Protein 8HF3 (pdb70)

Secondary structure (DSSP, 8-state):
---BSSSSS-SSEE--GGGS--EES--HHHHHHHHHHHHHHHHHHHHTHHHHHHTS-TTHHHHHHHHHHHHHHHHHHHHHS---BPPPPPHHHHHHHHHHHHHHH-SPPTTSPPPP---EEESSSSEEE--EETTTTEEPPTT-EEETTTTEEETT--B--TTTTS-B-STTSHHHHHHHHHHHHHHHHHHHHHHHHHHHHHTTT-HHHHHHH-THHHHHHHHHHHHHHHHHHHHHHHTTTTTTT--HHHHHHTSSSSS--PPPTT--S-SHHHHIIIIIS-----SS-SS-B--/--EEEEEE--B--SS-SS--B--PPPSTTTTTS-HHHHHHHHHHHHHHHHHHS--SSHHHHHHHHHHTTTT-GGGTS--HHHHHHHHHHHHHHHHIIIIITTTTEE---TTTTTSS--EEEEE-

B-factor: mean 65.61, std 27.25, range [22.47, 140.94]

Organism: Homo sapiens (NCBI:txid9606)

Sequence (419 aa):
KVTRKWEKLPGRNTFCCDGRVMMARQKGIFYLTLFLILGTCTLFFAFECRYLAVQLSPAIPVFAAMLFLFSMATLLRTSFSDPGVIPRALPDEAAFIEMEIEATNGAVPQGQRPPPRIKNFQINNQIVKLKYCYTCKIFRPPRASHCSICDNCVERFDHHCPWVGNCVGKRNYRYFYLFILSLSLLTIYVFAFNIVYVALKSLKIGFLETLKETPGTVLEVLICFFTLWSVVGLTGFHTFLVALNQTTNEDIKGSWTGKNRVQNPYSHGNIVKNCCEVLCGPLPPSVLDRRGILPAPVSGKVFIQRDYSSGTRCQFQTKFPAELENRIDRQQFEETVRTLNNLYAEAEKLGGQSYLEGCLACLTAYTIFLCMETHYEKVLKKVSKYIQEQNEKIYAPQGLLLTDPIERGLRVIEITIYE

Structure (mmCIF, N/CA/C/O backbone):
data_8HF3
#
_entry.id   8HF3
#
_cell.length_a   1.00
_cell.length_b   1.00
_cell.length_c   1.00
_cell.angle_alpha   90.00
_cell.angle_beta   90.00
_cell.angle_gamma   90.00
#
_symmetry.space_group_name_H-M   'P 1'
#
loop_
_entity.id
_entity.type
_entity.pdbx_description
1 polymer 'Palmitoyltransferase ZDHHC9'
2 polymer 'Golgin subfamily A member 7'
3 non-polymer 'ZINC ION'
4 non-polymer 'PALMITIC ACID'
5 non-polymer 1,2-DILAUROYL-SN-GLYCERO-3-PHOSPHATE
#
loop_
_atom_site.group_PDB
_atom_site.id
_atom_site.type_symbol
_atom_site.label_atom_id
_atom_site.label_alt_id
_atom_site.label_comp_id
_atom_site.label_asym_id
_atom_site.label_entity_id
_atom_site.label_seq_id
_atom_site.pdbx_PDB_ins_code
_atom_site.Cartn_x
_at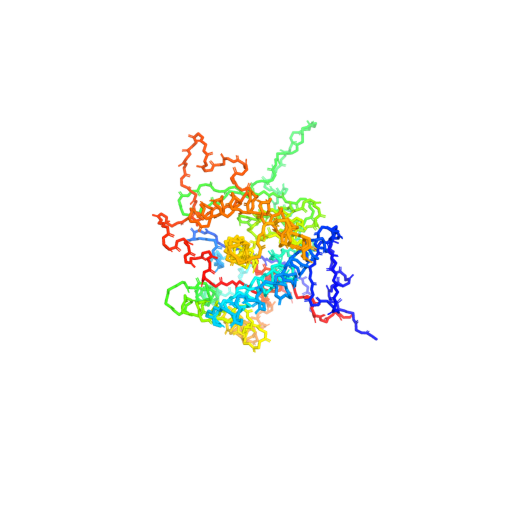om_site.Cartn_y
_atom_site.Cartn_z
_atom_site.occupancy
_atom_site.B_iso_or_equiv
_atom_site.auth_seq_id
_atom_site.auth_comp_id
_atom_site.auth_asym_id
_atom_site.auth_atom_id
_atom_site.pdbx_PDB_model_num
ATOM 1 N N . LYS A 1 9 ? 110.505 71.817 88.574 1.00 109.07 9 LYS A N 1
ATOM 2 C CA . LYS A 1 9 ? 110.668 73.205 88.988 1.00 109.07 9 LYS A CA 1
ATOM 3 C C . LYS A 1 9 ? 111.552 73.966 88.006 1.00 109.07 9 LYS A C 1
ATOM 4 O O . LYS A 1 9 ? 112.472 73.400 87.415 1.00 109.07 9 LYS A O 1
ATOM 10 N N . VAL A 1 10 ? 111.263 75.248 87.836 1.00 105.45 10 VAL A N 1
ATOM 11 C CA . VAL A 1 10 ? 112.014 76.109 86.931 1.00 105.45 10 VAL A CA 1
ATOM 12 C C . VAL A 1 10 ? 113.182 76.722 87.688 1.00 105.45 10 VAL A C 1
ATOM 13 O O . VAL A 1 10 ? 113.123 76.939 88.902 1.00 105.45 10 VAL A O 1
ATOM 17 N N . THR A 1 11 ? 114.258 77.005 86.962 1.00 101.40 11 THR A N 1
ATOM 18 C CA . THR A 1 11 ? 115.466 77.591 87.537 1.00 101.40 11 THR A CA 1
ATOM 19 C C . THR A 1 11 ? 115.526 79.057 87.123 1.00 101.40 11 THR A C 1
ATOM 20 O O . THR A 1 11 ? 115.984 79.387 86.027 1.00 101.40 11 THR A O 1
ATOM 24 N N . ARG A 1 12 ? 115.061 79.937 88.006 1.00 90.06 12 ARG A N 1
ATOM 25 C CA . ARG A 1 12 ? 115.096 81.362 87.725 1.00 90.06 12 ARG A CA 1
ATOM 26 C C . ARG A 1 12 ? 116.537 81.867 87.720 1.00 90.06 12 ARG A C 1
ATOM 27 O O . ARG A 1 12 ? 117.464 81.204 88.191 1.00 90.06 12 ARG A O 1
ATOM 35 N N . LYS A 1 13 ? 116.716 83.069 87.183 1.00 76.96 13 LYS A N 1
ATOM 36 C CA . LYS A 1 13 ? 118.039 83.637 86.977 1.00 76.96 13 LYS A CA 1
ATOM 37 C C . LYS A 1 13 ? 118.578 84.368 88.197 1.00 76.96 13 LYS A C 1
ATOM 38 O O . LYS A 1 13 ? 119.620 85.020 88.095 1.00 76.96 13 LYS A O 1
ATOM 44 N N . TRP A 1 14 ? 117.905 84.285 89.341 1.00 69.89 14 TRP A N 1
ATOM 45 C CA . TRP A 1 14 ? 118.417 84.932 90.541 1.00 69.89 14 TRP A CA 1
ATOM 46 C C . TRP A 1 14 ? 119.166 83.985 91.463 1.00 69.89 14 TRP A C 1
ATOM 47 O O . TRP A 1 14 ? 120.092 84.420 92.153 1.00 69.89 14 TRP A O 1
ATOM 58 N N . GLU A 1 15 ? 118.794 82.704 91.496 1.00 85.63 15 GLU A N 1
ATOM 59 C CA . GLU A 1 15 ? 119.519 81.747 92.322 1.00 85.63 15 GLU A CA 1
ATOM 60 C C . GLU A 1 15 ? 120.912 81.468 91.782 1.00 85.63 15 GLU A C 1
ATOM 61 O O . GLU A 1 15 ? 121.777 81.010 92.535 1.00 85.63 15 GLU A O 1
ATOM 67 N N . LYS A 1 16 ? 121.148 81.731 90.499 1.00 75.80 16 LYS A N 1
ATOM 68 C CA . LYS A 1 16 ? 122.470 81.582 89.912 1.00 75.80 16 LYS A CA 1
ATOM 69 C C . LYS A 1 16 ? 123.205 82.905 89.767 1.00 75.80 16 LYS A C 1
ATOM 70 O O . LYS A 1 16 ? 124.434 82.903 89.635 1.00 75.80 16 LYS A O 1
ATOM 76 N N . LEU A 1 17 ? 122.488 84.020 89.797 1.00 57.18 17 LEU A N 1
ATOM 77 C CA . LEU A 1 17 ? 123.093 85.337 89.686 1.00 57.18 17 LEU A CA 1
ATOM 78 C C . LEU A 1 17 ? 124.110 85.546 90.800 1.00 57.18 17 LEU A C 1
ATOM 79 O O . LEU A 1 17 ? 123.729 85.555 91.980 1.00 57.18 17 LEU A O 1
ATOM 84 N N . PRO A 1 18 ? 125.388 85.716 90.484 1.00 54.14 18 PRO A N 1
ATOM 85 C CA . PRO A 1 18 ? 126.388 85.937 91.532 1.00 54.14 18 PRO A CA 1
ATOM 86 C C . PRO A 1 18 ? 126.141 87.248 92.259 1.00 54.14 18 PRO A C 1
ATOM 87 O O . PRO A 1 18 ? 125.322 88.080 91.864 1.00 54.14 18 PRO A O 1
ATOM 91 N N . GLY A 1 19 ? 126.873 87.424 93.346 1.00 59.59 19 GLY A N 1
ATOM 92 C CA . GLY A 1 19 ? 126.747 88.592 94.186 1.00 59.59 19 GLY A CA 1
ATOM 93 C C . GLY A 1 19 ? 126.314 88.226 95.591 1.00 59.59 19 GLY A C 1
ATOM 94 O O . GLY A 1 19 ? 126.050 87.069 95.915 1.00 59.59 19 GLY A O 1
ATOM 95 N N . ARG A 1 20 ? 126.238 89.252 96.427 1.00 57.27 20 ARG A N 1
ATOM 96 C CA . ARG A 1 20 ? 125.877 89.113 97.830 1.00 57.27 20 ARG A CA 1
ATOM 97 C C . ARG A 1 20 ? 124.553 89.805 98.113 1.00 57.27 20 ARG A C 1
ATOM 98 O O . ARG A 1 20 ? 124.412 90.541 99.090 1.00 57.27 20 ARG A O 1
ATOM 106 N N . ASN A 1 21 ? 123.575 89.596 97.244 1.00 47.37 21 ASN A N 1
ATOM 107 C CA . ASN A 1 21 ? 122.238 90.130 97.436 1.00 47.37 21 ASN A CA 1
ATOM 108 C C . ASN A 1 21 ? 121.302 89.043 97.947 1.00 47.37 21 ASN A C 1
ATOM 109 O O . ASN A 1 21 ? 121.609 87.850 97.897 1.00 47.37 21 ASN A O 1
ATOM 114 N N . THR A 1 22 ? 120.147 89.474 98.444 1.00 40.82 22 THR A N 1
ATOM 115 C CA . THR A 1 22 ? 119.096 88.570 98.881 1.00 40.82 22 THR A CA 1
ATOM 116 C C . THR A 1 22 ? 117.845 88.807 98.053 1.00 40.82 22 THR A C 1
ATOM 117 O O . THR A 1 22 ? 117.544 89.941 97.673 1.00 40.82 22 THR A O 1
ATOM 121 N N . PHE A 1 23 ? 117.112 87.733 97.787 1.00 42.70 23 PHE A N 1
ATOM 122 C CA . PHE A 1 23 ? 115.941 87.777 96.922 1.00 42.70 23 PHE A CA 1
ATOM 123 C C . PHE A 1 23 ? 114.786 87.107 97.645 1.00 42.70 23 PHE A C 1
ATOM 124 O O . PHE A 1 23 ? 114.827 85.898 97.893 1.00 42.70 23 PHE A O 1
ATOM 132 N N . CYS A 1 24 ? 113.756 87.872 97.972 1.00 49.29 24 CYS A N 1
ATOM 133 C CA . CYS A 1 24 ? 112.562 87.309 98.579 1.00 49.29 24 CYS A CA 1
ATOM 134 C C . CYS A 1 24 ? 111.337 87.625 97.730 1.00 49.29 24 CYS A C 1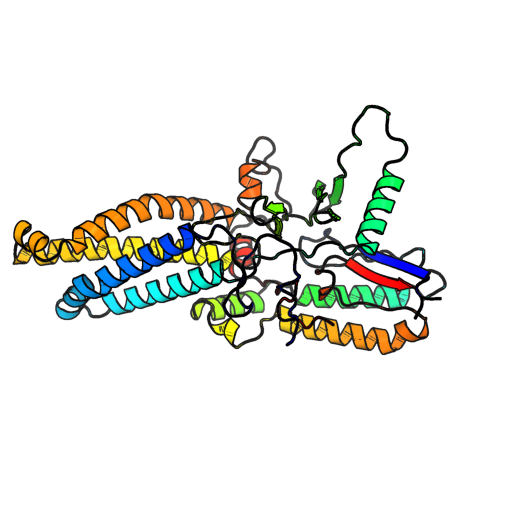
ATOM 135 O O . CYS A 1 24 ? 111.439 88.167 96.628 1.00 49.29 24 CYS A O 1
ATOM 138 N N . CYS A 1 25 ? 110.169 87.280 98.278 1.00 57.08 25 CYS A N 1
ATOM 139 C CA . CYS A 1 25 ? 108.895 87.248 97.550 1.00 57.08 25 CYS A CA 1
ATOM 140 C C . CYS A 1 25 ? 109.099 86.743 96.116 1.00 57.08 25 CYS A C 1
ATOM 141 O O . CYS A 1 25 ? 108.611 87.328 95.147 1.00 57.08 25 CYS A O 1
ATOM 144 N N . ASP A 1 26 ? 109.840 85.634 96.002 1.00 64.77 26 ASP A N 1
ATOM 145 C CA . ASP A 1 26 ? 110.118 84.770 94.839 1.00 64.77 26 ASP A CA 1
ATOM 146 C C . ASP A 1 26 ? 111.195 85.297 93.891 1.00 64.77 26 ASP A C 1
ATOM 147 O O . ASP A 1 26 ? 111.523 84.605 92.922 1.00 64.77 26 ASP A O 1
ATOM 152 N N . GLY A 1 27 ? 111.774 86.464 94.135 1.00 53.03 27 GLY A N 1
ATOM 153 C CA . GLY A 1 27 ? 112.797 86.956 93.236 1.00 53.03 27 GLY A CA 1
ATOM 154 C C . GLY A 1 27 ? 112.528 88.374 92.789 1.00 53.03 27 GLY A C 1
ATOM 155 O O . GLY A 1 27 ? 113.406 89.037 92.232 1.00 53.03 27 GLY A O 1
ATOM 156 N N . ARG A 1 28 ? 111.317 88.858 93.051 1.00 52.02 28 ARG A N 1
ATOM 157 C CA . ARG A 1 28 ? 110.905 90.198 92.661 1.00 52.02 28 ARG A CA 1
ATOM 158 C C . ARG A 1 28 ? 111.451 91.271 93.576 1.00 52.02 28 ARG A C 1
ATOM 159 O O . ARG A 1 28 ? 110.934 92.391 93.579 1.00 52.02 28 ARG A O 1
ATOM 167 N N . VAL A 1 29 ? 112.457 90.953 94.382 1.00 35.77 29 VAL A N 1
ATOM 168 C CA . VAL A 1 29 ? 113.068 91.906 95.292 1.00 35.77 29 VAL A CA 1
ATOM 169 C C . VAL A 1 29 ? 114.573 91.729 95.192 1.00 35.77 29 VAL A C 1
ATOM 170 O O . VAL A 1 29 ? 115.069 90.709 94.712 1.00 35.77 29 VAL A O 1
ATOM 174 N N . MET A 1 30 ? 115.303 92.748 95.623 1.00 32.74 30 MET A N 1
ATOM 175 C CA . MET A 1 30 ? 116.755 92.656 95.650 1.00 32.74 30 MET A CA 1
ATOM 176 C C . MET A 1 30 ? 117.257 93.569 96.755 1.00 32.74 30 MET A C 1
ATOM 177 O O . MET A 1 30 ? 117.173 94.793 96.633 1.00 32.74 30 MET A O 1
ATOM 182 N N . MET A 1 31 ? 117.766 92.977 97.828 1.00 33.84 31 MET A N 1
ATOM 183 C CA . MET A 1 31 ? 118.301 93.723 98.952 1.00 33.84 31 MET A CA 1
ATOM 184 C C . MET A 1 31 ? 119.656 93.156 99.339 1.00 33.84 31 MET A C 1
ATOM 185 O O . MET A 1 31 ? 120.035 92.055 98.934 1.00 33.84 31 MET A O 1
ATOM 190 N N . ALA A 1 32 ? 120.385 93.922 100.143 1.00 37.63 32 ALA A N 1
ATOM 191 C CA . ALA A 1 32 ? 121.664 93.457 100.644 1.00 37.63 32 ALA A CA 1
ATOM 192 C C . ALA A 1 32 ? 121.460 92.301 101.618 1.00 37.63 32 ALA A C 1
ATOM 193 O O . ALA A 1 32 ? 120.337 91.951 101.987 1.00 37.63 32 ALA A O 1
ATOM 195 N N . ARG A 1 33 ? 122.569 91.698 102.040 1.00 51.18 33 ARG A N 1
ATOM 196 C CA . ARG A 1 33 ? 122.475 90.641 103.039 1.00 51.18 33 ARG A CA 1
ATOM 197 C C . ARG A 1 33 ? 122.318 91.226 104.435 1.00 51.18 33 ARG A C 1
ATOM 198 O O . ARG A 1 33 ? 121.468 90.777 105.212 1.00 51.18 33 ARG A O 1
ATOM 206 N N . GLN A 1 34 ? 123.118 92.239 104.765 1.00 47.29 34 GLN A N 1
ATOM 207 C CA . GLN A 1 34 ? 123.066 92.882 106.077 1.00 47.29 34 GLN A CA 1
ATOM 208 C C . GLN A 1 34 ? 121.891 93.859 106.119 1.00 47.29 34 GLN A C 1
ATOM 209 O O . GLN A 1 34 ? 122.045 95.078 106.210 1.00 47.29 34 GLN A O 1
ATOM 215 N N . LYS A 1 35 ? 120.687 93.294 106.061 1.00 40.29 35 LYS A N 1
ATOM 216 C CA . LYS A 1 35 ? 119.464 94.078 106.154 1.00 40.29 35 LYS A CA 1
ATOM 217 C C . LYS A 1 35 ? 118.948 94.153 107.584 1.00 40.29 35 LYS A C 1
ATOM 218 O O . LYS A 1 35 ? 117.735 94.224 107.804 1.00 40.29 35 LYS A O 1
ATOM 224 N N . GLY A 1 36 ? 119.851 94.119 108.564 1.00 33.22 36 GLY A N 1
ATOM 225 C CA . GLY A 1 36 ? 119.422 94.232 109.946 1.00 33.22 36 GLY A CA 1
ATOM 226 C C . GLY A 1 36 ? 118.804 95.582 110.248 1.00 33.22 36 GLY A C 1
ATOM 227 O O . GLY A 1 36 ? 117.730 95.669 110.844 1.00 33.22 36 GLY A O 1
ATOM 228 N N . ILE A 1 37 ? 119.466 96.656 109.815 1.00 27.59 37 ILE A N 1
ATOM 229 C CA . ILE A 1 37 ? 118.987 97.993 110.131 1.00 27.59 37 ILE A CA 1
ATOM 230 C C . ILE A 1 37 ? 117.768 98.377 109.305 1.00 27.59 37 ILE A C 1
ATOM 231 O O . ILE A 1 37 ? 117.052 99.322 109.661 1.00 27.59 37 ILE A O 1
ATOM 236 N N . PHE A 1 38 ? 117.500 97.666 108.211 1.00 28.83 38 PHE A N 1
ATOM 237 C CA . PHE A 1 38 ? 116.285 97.932 107.451 1.00 28.83 38 PHE A CA 1
ATOM 238 C C . PHE A 1 38 ? 115.045 97.652 108.285 1.00 28.83 38 PHE A C 1
ATOM 239 O O . PHE A 1 38 ? 114.093 98.444 108.287 1.00 28.83 38 PHE A O 1
ATOM 247 N N . TYR A 1 39 ? 115.030 96.519 108.987 1.00 32.06 39 TYR A N 1
ATOM 248 C CA . TYR A 1 39 ? 113.906 96.215 109.861 1.00 32.06 39 TYR A CA 1
ATOM 249 C C . TYR A 1 39 ? 113.754 97.275 110.936 1.00 32.06 39 TYR A C 1
ATOM 250 O O . TYR A 1 39 ? 112.634 97.637 111.304 1.00 32.06 39 TYR A O 1
ATOM 259 N N . LEU A 1 40 ? 114.872 97.799 111.439 1.00 27.68 40 LEU A N 1
ATOM 260 C CA . LEU A 1 40 ? 114.804 98.830 112.466 1.00 27.68 40 LEU A CA 1
ATOM 261 C C . LEU A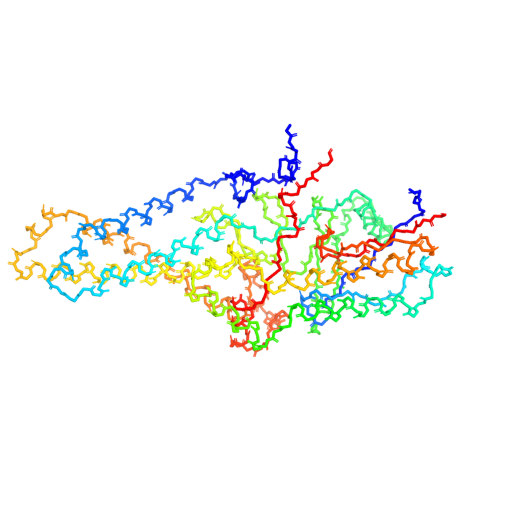 1 40 ? 114.188 100.109 111.924 1.00 27.68 40 LEU A C 1
ATOM 262 O O . LEU A 1 40 ? 113.365 100.739 112.597 1.00 27.68 40 LEU A O 1
ATOM 267 N N . THR A 1 41 ? 114.577 100.514 110.714 1.00 27.14 41 THR A N 1
ATOM 268 C CA . THR A 1 41 ? 113.986 101.706 110.111 1.00 27.14 41 THR A CA 1
ATOM 269 C C . THR A 1 41 ? 112.493 101.517 109.888 1.00 27.14 41 THR A C 1
ATOM 270 O O . THR A 1 41 ? 111.685 102.409 110.182 1.00 27.14 41 THR A O 1
ATOM 274 N N . LEU A 1 42 ? 112.113 100.357 109.356 1.00 29.99 42 LEU A N 1
ATOM 275 C CA . LEU A 1 42 ? 110.705 100.077 109.114 1.00 29.99 42 LEU A CA 1
ATOM 276 C C . LEU A 1 42 ? 109.909 100.118 110.408 1.00 29.99 42 LEU A C 1
ATOM 277 O O . LEU A 1 42 ? 108.830 100.721 110.474 1.00 29.99 42 LEU A O 1
ATOM 282 N N . PHE A 1 43 ? 110.430 99.476 111.451 1.00 34.35 43 PHE A N 1
ATOM 283 C CA . PHE A 1 43 ? 109.730 99.444 112.724 1.00 34.35 43 PHE A CA 1
ATOM 284 C C . PHE A 1 43 ? 109.627 100.835 113.327 1.00 34.35 43 PHE A C 1
ATOM 285 O O . PHE A 1 43 ? 108.581 101.200 113.866 1.00 34.35 43 PHE A O 1
ATOM 293 N N . LEU A 1 44 ? 110.691 101.635 113.231 1.00 31.10 44 LEU A N 1
ATOM 294 C CA . LEU A 1 44 ? 110.643 102.989 113.773 1.00 31.10 44 LEU A CA 1
ATOM 295 C C . LEU A 1 44 ? 109.586 103.825 113.067 1.00 31.10 44 LEU A C 1
ATOM 296 O O . LEU A 1 44 ? 108.744 104.459 113.717 1.00 31.10 44 LEU A O 1
ATOM 301 N N . ILE A 1 45 ? 109.616 103.839 111.732 1.00 32.38 45 ILE A N 1
ATOM 302 C CA . ILE A 1 45 ? 108.641 104.624 110.977 1.00 32.38 45 ILE A CA 1
ATOM 303 C C . ILE A 1 45 ? 107.227 104.180 111.316 1.00 32.38 45 ILE A C 1
ATOM 304 O O . ILE A 1 45 ? 106.364 104.999 111.658 1.00 32.38 45 ILE A O 1
ATOM 309 N N . LEU A 1 46 ? 106.967 102.873 111.226 1.00 36.80 46 LEU A N 1
ATOM 310 C CA . LEU A 1 46 ? 105.611 102.383 111.429 1.00 36.80 46 LEU A CA 1
ATOM 311 C C . LEU A 1 46 ? 105.142 102.625 112.855 1.00 36.80 46 LEU A C 1
ATOM 312 O O . LEU A 1 46 ? 103.994 103.024 113.074 1.00 36.80 46 LEU A O 1
ATOM 317 N N . GLY A 1 47 ? 106.017 102.414 113.839 1.00 42.29 47 GLY A N 1
ATOM 318 C CA . GLY A 1 47 ? 105.623 102.614 115.220 1.00 42.29 47 GLY A CA 1
ATOM 319 C C . GLY A 1 47 ? 105.337 104.066 115.543 1.00 42.29 47 GLY A C 1
ATOM 320 O O . GLY A 1 47 ? 104.341 104.374 116.201 1.00 42.29 47 GLY A O 1
ATOM 321 N N . THR A 1 48 ? 106.194 104.979 115.083 1.00 45.97 48 THR A N 1
ATOM 322 C CA . THR A 1 48 ? 105.941 106.390 115.350 1.00 45.97 48 THR A CA 1
ATOM 323 C C . THR A 1 48 ? 104.678 106.868 114.647 1.00 45.97 48 THR A C 1
ATOM 324 O O . THR A 1 48 ? 103.866 107.589 115.241 1.00 45.97 48 THR A O 1
ATOM 328 N N . CYS A 1 49 ? 104.473 106.462 113.392 1.00 51.39 49 CYS A N 1
ATOM 329 C CA . CYS A 1 49 ? 103.271 106.907 112.700 1.00 51.39 49 CYS A CA 1
ATOM 330 C C . CYS A 1 49 ? 102.014 106.283 113.289 1.00 51.39 49 CYS A C 1
ATOM 331 O O . CYS A 1 49 ? 100.968 106.934 113.320 1.00 51.39 49 CYS A O 1
ATOM 334 N N . THR A 1 50 ? 102.085 105.044 113.782 1.00 50.77 50 THR A N 1
ATOM 335 C CA . THR A 1 50 ? 100.907 104.453 114.408 1.00 50.77 50 THR A CA 1
ATOM 336 C C . THR A 1 50 ? 100.621 105.105 115.754 1.00 50.77 50 THR A C 1
ATOM 337 O O . THR A 1 50 ? 99.459 105.354 116.092 1.00 50.77 50 THR A O 1
ATOM 341 N N . LEU A 1 51 ? 101.664 105.405 116.529 1.00 50.42 51 LEU A N 1
ATOM 342 C CA . LEU A 1 51 ? 101.472 106.150 117.767 1.00 50.42 51 LEU A CA 1
ATOM 343 C C . LEU A 1 51 ? 100.795 107.486 117.494 1.00 50.42 51 LEU A C 1
ATOM 344 O O . LEU A 1 51 ? 99.838 107.865 118.183 1.00 50.42 51 LEU A O 1
ATOM 349 N N . PHE A 1 52 ? 101.269 108.211 116.478 1.00 47.77 52 PHE A N 1
ATOM 350 C CA . PHE A 1 52 ? 100.602 109.446 116.085 1.00 47.77 52 PHE A CA 1
ATOM 351 C C . PHE A 1 52 ? 99.143 109.179 115.737 1.00 47.77 52 PHE A C 1
ATOM 352 O O . PHE A 1 52 ? 98.231 109.687 116.397 1.00 47.77 52 PHE A O 1
ATOM 360 N N . PHE A 1 53 ? 98.902 108.339 114.728 1.00 48.17 53 PHE A N 1
ATOM 361 C CA . PHE A 1 53 ? 97.551 108.103 114.230 1.00 48.17 53 PHE A CA 1
ATOM 362 C C . PHE A 1 53 ? 96.615 107.518 115.274 1.00 48.17 53 PHE A C 1
ATOM 363 O O . PHE A 1 53 ? 95.403 107.495 115.042 1.00 48.17 53 PHE A O 1
ATOM 371 N N . ALA A 1 54 ? 97.128 107.035 116.402 1.00 54.90 54 ALA A N 1
ATOM 372 C CA . ALA A 1 54 ? 96.259 106.441 117.400 1.00 54.90 54 ALA A CA 1
ATOM 373 C C . ALA A 1 54 ? 96.118 107.255 118.673 1.00 54.90 54 ALA A C 1
ATOM 374 O O . ALA A 1 54 ? 95.182 107.008 119.436 1.00 54.90 54 ALA A O 1
ATOM 376 N N . PHE A 1 55 ? 97.003 108.212 118.933 1.00 59.90 55 PHE A N 1
ATOM 377 C CA . PHE A 1 55 ? 96.909 108.944 120.182 1.00 59.90 55 PHE A CA 1
ATOM 378 C C . PHE A 1 55 ? 96.846 110.456 120.035 1.00 59.90 55 PHE A C 1
ATOM 379 O O . PHE A 1 55 ? 96.589 111.135 121.034 1.00 59.90 55 PHE A O 1
ATOM 387 N N . GLU A 1 56 ? 97.114 111.012 118.854 1.00 61.25 56 GLU A N 1
ATOM 388 C CA . GLU A 1 56 ? 97.110 112.463 118.709 1.00 61.25 56 GLU A CA 1
ATOM 389 C C . GLU A 1 56 ? 96.249 112.918 117.539 1.00 61.25 56 GLU A C 1
ATOM 390 O O . GLU A 1 56 ? 95.621 113.978 117.603 1.00 61.25 56 GLU A O 1
ATOM 396 N N . CYS A 1 57 ? 96.216 112.136 116.460 1.00 59.09 57 CYS A N 1
ATOM 397 C CA . CYS A 1 57 ? 95.352 112.493 115.342 1.00 59.09 57 CYS A CA 1
ATOM 398 C C . CYS A 1 57 ? 93.887 112.345 115.701 1.00 59.09 57 CYS A C 1
ATOM 399 O O . CYS A 1 57 ? 93.049 113.084 115.178 1.00 59.09 57 CYS A O 1
ATOM 402 N N . ARG A 1 58 ? 93.555 111.398 116.576 1.00 67.33 58 ARG A N 1
ATOM 403 C CA . ARG A 1 58 ? 92.173 111.269 117.019 1.00 67.33 58 ARG A CA 1
ATOM 404 C C . ARG A 1 58 ? 91.696 112.561 117.666 1.00 67.33 58 ARG A C 1
ATOM 405 O O . ARG A 1 58 ? 90.647 113.107 117.300 1.00 67.33 58 ARG A O 1
ATOM 413 N N . TYR A 1 59 ? 92.481 113.088 118.604 1.00 67.18 59 TYR A N 1
ATOM 414 C CA . TYR A 1 59 ? 92.090 114.316 119.282 1.00 67.18 59 TYR A CA 1
ATOM 415 C C . TYR A 1 59 ? 92.141 115.514 118.344 1.00 67.18 59 TYR A C 1
ATOM 416 O O . TYR A 1 59 ? 91.237 116.357 118.358 1.00 67.18 59 TYR A O 1
ATOM 425 N N . LEU A 1 60 ? 93.188 115.612 117.523 1.00 59.30 60 LEU A N 1
ATOM 426 C CA . LEU A 1 60 ? 93.309 116.738 116.606 1.00 59.30 60 LEU A CA 1
ATOM 427 C C . LEU A 1 60 ? 92.332 116.661 115.444 1.00 59.30 60 LEU A C 1
ATOM 428 O O . LEU A 1 60 ? 92.255 117.610 114.658 1.00 59.30 60 LEU A O 1
ATOM 433 N N . ALA A 1 61 ? 91.607 115.558 115.302 1.00 62.64 61 ALA A N 1
ATOM 434 C CA . ALA A 1 61 ? 90.532 115.453 114.329 1.00 62.64 61 ALA A CA 1
ATOM 435 C C . ALA A 1 61 ? 89.173 115.726 114.948 1.00 62.64 61 ALA A C 1
ATOM 436 O O . ALA A 1 61 ? 88.337 116.391 114.330 1.00 62.64 61 ALA A O 1
ATOM 438 N N . VAL A 1 62 ? 88.939 115.236 116.165 1.00 66.80 62 VAL A N 1
ATOM 439 C CA . VAL A 1 62 ? 87.664 115.501 116.819 1.00 66.80 62 VAL A CA 1
ATOM 440 C C . VAL A 1 62 ? 87.541 116.978 117.177 1.00 66.80 62 VAL A C 1
ATOM 441 O O . VAL A 1 62 ? 86.494 117.596 116.954 1.00 66.80 62 VAL A O 1
ATOM 445 N N . GLN A 1 63 ? 88.608 117.575 117.713 1.00 77.78 63 GLN A N 1
ATOM 446 C CA . GLN A 1 63 ? 88.562 118.934 118.239 1.00 77.78 63 GLN A CA 1
ATOM 447 C C . GLN A 1 63 ? 89.380 119.919 117.408 1.00 77.78 63 GLN A C 1
ATOM 448 O O . GLN A 1 63 ? 89.881 120.915 117.934 1.00 77.78 63 GLN A O 1
ATOM 454 N N . LEU A 1 64 ? 89.527 119.655 116.116 1.00 72.61 64 LEU A N 1
ATOM 455 C CA . LEU A 1 64 ? 90.175 120.583 115.196 1.00 72.61 64 LEU A CA 1
ATOM 456 C C . LEU A 1 64 ? 89.718 120.227 113.787 1.00 72.61 64 LEU A C 1
ATOM 457 O O . LEU A 1 64 ? 88.765 119.462 113.604 1.00 72.61 64 LEU A O 1
ATOM 462 N N . SER A 1 65 ? 90.391 120.785 112.789 1.00 69.41 65 SER A N 1
ATOM 463 C CA . SER A 1 65 ? 90.031 120.490 111.412 1.00 69.41 65 SER A CA 1
ATOM 464 C C . SER A 1 65 ? 90.323 119.023 111.099 1.00 69.41 65 SER A C 1
ATOM 465 O O . SER A 1 65 ? 91.333 118.480 111.556 1.00 69.41 65 SER A O 1
ATOM 468 N N . PRO A 1 66 ? 89.460 118.356 110.333 1.00 64.20 66 PRO A N 1
ATOM 469 C CA . PRO A 1 66 ? 89.674 116.941 110.019 1.00 64.20 66 PRO A CA 1
ATOM 470 C C . PRO A 1 66 ? 90.654 116.688 108.887 1.00 64.20 66 PRO A C 1
ATOM 471 O O . PRO A 1 66 ? 90.694 115.570 108.369 1.00 64.20 66 PRO A O 1
ATOM 475 N N . ALA A 1 67 ? 91.430 117.691 108.484 1.00 56.46 67 ALA A N 1
ATOM 476 C CA . ALA A 1 67 ? 92.408 117.515 107.422 1.00 56.46 67 ALA A CA 1
ATOM 477 C C . ALA A 1 67 ? 93.766 117.068 107.936 1.00 56.46 67 ALA A C 1
ATOM 478 O O . ALA A 1 67 ? 94.582 116.584 107.144 1.00 56.46 67 ALA A O 1
ATOM 480 N N . ILE A 1 68 ? 94.024 117.209 109.232 1.00 50.87 68 ILE A N 1
ATOM 481 C CA . ILE A 1 68 ? 95.322 116.871 109.809 1.00 50.87 68 ILE A CA 1
ATOM 482 C C . ILE A 1 68 ? 95.628 115.388 109.613 1.00 50.87 68 ILE A C 1
ATOM 483 O O . ILE A 1 68 ? 96.674 115.061 109.032 1.00 50.87 68 ILE A O 1
ATOM 488 N N . PRO A 1 69 ? 94.778 114.456 110.068 1.00 53.28 69 PRO A N 1
ATOM 489 C CA . PRO A 1 69 ? 95.125 113.041 109.883 1.00 53.28 69 PRO A CA 1
ATOM 490 C C . PRO A 1 69 ? 95.112 112.609 108.431 1.00 53.28 69 PRO A C 1
ATOM 491 O O . PRO A 1 69 ? 95.890 111.726 108.061 1.00 53.28 69 PRO A O 1
ATOM 495 N N . VAL A 1 70 ? 94.282 113.221 107.585 1.00 49.72 70 VAL A N 1
ATOM 496 C CA . VAL A 1 70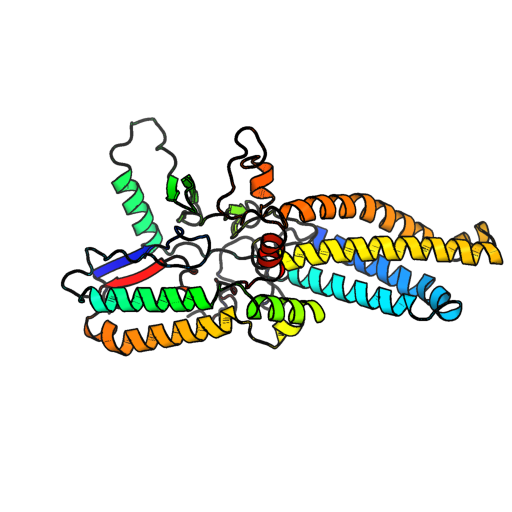 ? 94.256 112.824 106.180 1.00 49.72 70 VAL A CA 1
ATOM 497 C C . VAL A 1 70 ? 95.539 113.253 105.479 1.00 49.72 70 VAL A C 1
ATOM 498 O O . VAL A 1 70 ? 96.135 112.482 104.717 1.00 49.72 70 VAL A O 1
ATOM 502 N N . PHE A 1 71 ? 95.997 114.476 105.738 1.00 50.04 71 PHE A N 1
ATOM 503 C CA . PHE A 1 71 ? 97.257 114.911 105.150 1.00 50.04 71 PHE A CA 1
ATOM 504 C C . PHE A 1 71 ? 98.433 114.120 105.707 1.00 50.04 71 PHE A C 1
ATOM 505 O O . PHE A 1 71 ? 99.374 113.795 104.970 1.00 50.04 71 PHE A O 1
ATOM 513 N N . ALA A 1 72 ? 98.404 113.801 107.004 1.00 45.05 72 ALA A N 1
ATOM 514 C CA . ALA A 1 72 ? 99.467 112.977 107.566 1.00 45.05 72 ALA A CA 1
ATOM 515 C C . ALA A 1 72 ? 99.475 111.595 106.934 1.00 45.05 72 ALA A C 1
ATOM 516 O O . ALA A 1 72 ? 100.542 111.030 106.675 1.00 45.05 72 ALA A O 1
ATOM 518 N N . ALA A 1 73 ? 98.295 111.038 106.659 1.00 41.62 73 ALA A N 1
ATOM 519 C CA . ALA A 1 73 ? 98.243 109.737 106.011 1.00 41.62 73 ALA A CA 1
ATOM 520 C C . ALA A 1 73 ? 98.721 109.816 104.571 1.00 41.62 73 ALA A C 1
ATOM 521 O O . ALA A 1 73 ? 99.343 108.872 104.079 1.00 41.62 73 ALA A O 1
ATOM 523 N N . MET A 1 74 ? 98.463 110.930 103.886 1.00 45.67 74 MET A N 1
ATOM 524 C CA . MET A 1 74 ? 98.991 111.085 102.534 1.00 45.67 74 MET A CA 1
ATOM 525 C C . MET A 1 74 ? 100.513 111.129 102.549 1.00 45.67 74 MET A C 1
ATOM 526 O O . MET A 1 74 ? 101.178 110.430 101.772 1.00 45.67 74 MET A O 1
ATOM 531 N N . LEU A 1 75 ? 101.085 111.935 103.445 1.00 37.29 75 LEU A N 1
ATOM 532 C CA . LEU A 1 75 ? 102.539 111.994 103.553 1.00 37.29 75 LEU A CA 1
ATOM 533 C C . LEU A 1 75 ? 103.122 110.640 103.927 1.00 37.29 75 LEU A C 1
ATOM 534 O O . LEU A 1 75 ? 104.165 110.239 103.401 1.00 37.29 75 LEU A O 1
ATOM 539 N N . PHE A 1 76 ? 102.456 109.911 104.821 1.00 35.65 76 PHE A N 1
ATOM 540 C CA . PHE A 1 76 ? 102.998 108.635 105.270 1.00 35.65 76 PHE A CA 1
ATOM 541 C C . PHE A 1 76 ? 102.918 107.583 104.177 1.00 35.65 76 PHE A C 1
ATOM 542 O O . PHE A 1 76 ? 103.844 106.784 104.015 1.00 35.65 76 PHE A O 1
ATOM 550 N N . LEU A 1 77 ? 101.821 107.552 103.420 1.00 31.53 77 LEU A N 1
ATOM 551 C CA . LEU A 1 77 ? 101.735 106.608 102.316 1.00 31.53 77 LEU A CA 1
ATOM 552 C C . LEU A 1 77 ? 102.768 106.926 101.249 1.00 31.53 77 LEU A C 1
ATOM 553 O O . LEU A 1 77 ? 103.374 106.017 100.671 1.00 31.53 77 LEU A O 1
ATOM 558 N N . PHE A 1 78 ? 103.000 108.212 100.983 1.00 29.32 78 PHE A N 1
ATOM 559 C CA . PHE A 1 78 ? 104.042 108.570 100.031 1.00 29.32 78 PHE A CA 1
ATOM 560 C C . PHE A 1 78 ? 105.409 108.111 100.523 1.00 29.32 78 PHE A C 1
ATOM 561 O O . PHE A 1 78 ? 106.193 107.521 99.767 1.00 29.32 78 PHE A O 1
ATOM 569 N N . SER A 1 79 ? 105.706 108.369 101.799 1.00 27.63 79 SER A N 1
ATOM 570 C CA . SER A 1 79 ? 106.993 107.971 102.355 1.00 27.63 79 SER A CA 1
ATOM 571 C C . SER A 1 79 ? 107.175 106.464 102.304 1.00 27.63 79 SER A C 1
ATOM 572 O O . SER A 1 79 ? 108.258 105.976 101.966 1.00 27.63 79 SER A O 1
ATOM 575 N N . MET A 1 80 ? 106.124 105.709 102.619 1.00 30.77 80 MET A N 1
ATOM 576 C CA . MET A 1 80 ? 106.238 104.257 102.616 1.00 30.77 80 MET A CA 1
ATOM 577 C C . MET A 1 80 ? 106.409 103.715 101.205 1.00 30.77 80 MET A C 1
ATOM 578 O O . MET A 1 80 ? 107.225 102.815 100.979 1.00 30.77 80 MET A O 1
ATOM 583 N N . ALA A 1 81 ? 105.646 104.240 100.244 1.00 29.19 81 ALA A N 1
ATOM 584 C CA . ALA A 1 81 ? 105.790 103.781 98.869 1.00 29.19 81 ALA A CA 1
ATOM 585 C C . ALA A 1 81 ? 107.189 104.062 98.342 1.00 29.19 81 ALA A C 1
ATOM 586 O O . ALA A 1 81 ? 107.808 103.195 97.712 1.00 29.19 81 ALA A O 1
ATOM 588 N N . THR A 1 82 ? 107.728 105.251 98.621 1.00 23.80 82 THR A N 1
ATOM 589 C CA . THR A 1 82 ? 109.064 105.551 98.120 1.00 23.80 82 THR A CA 1
ATOM 590 C C . THR A 1 82 ? 110.145 104.770 98.857 1.00 23.80 82 THR A C 1
ATOM 591 O O . THR A 1 82 ? 111.139 104.378 98.240 1.00 23.80 82 THR A O 1
ATOM 595 N N . LEU A 1 83 ? 109.980 104.511 100.156 1.00 24.28 83 LEU A N 1
ATOM 596 C CA . LEU A 1 83 ? 110.979 103.705 100.849 1.00 24.28 83 LEU A CA 1
ATOM 597 C C . LEU A 1 83 ? 110.981 102.275 100.334 1.00 24.28 8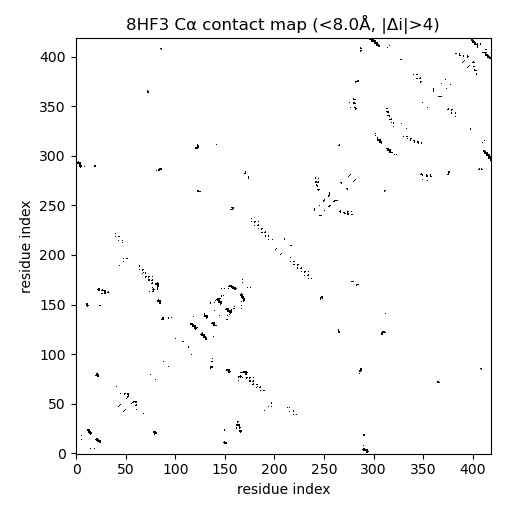3 LEU A C 1
ATOM 598 O O . LEU A 1 83 ? 112.048 101.694 100.102 1.00 24.28 83 LEU A O 1
ATOM 603 N N . LEU A 1 84 ? 109.800 101.683 100.158 1.00 28.51 84 LEU A N 1
ATOM 604 C CA . LEU A 1 84 ? 109.761 100.325 99.641 1.00 28.51 84 LEU A CA 1
ATOM 605 C C . LEU A 1 84 ? 110.281 100.258 98.215 1.00 28.51 84 LEU A C 1
ATOM 606 O O . LEU A 1 84 ? 110.924 99.272 97.842 1.00 28.51 84 LEU A O 1
ATOM 611 N N . ARG A 1 85 ? 110.045 101.297 97.411 1.00 31.61 85 ARG A N 1
ATOM 612 C CA . ARG A 1 85 ? 110.583 101.290 96.057 1.00 31.61 85 ARG A CA 1
ATOM 613 C C . ARG A 1 85 ? 112.089 101.512 96.046 1.00 31.61 85 ARG A C 1
ATOM 614 O O . ARG A 1 85 ? 112.773 101.054 95.126 1.00 31.61 85 ARG A O 1
ATOM 622 N N . THR A 1 86 ? 112.623 102.214 97.046 1.00 28.54 86 THR A N 1
ATOM 623 C CA . THR A 1 86 ? 114.068 102.392 97.131 1.00 28.54 86 THR A CA 1
ATOM 624 C C . THR A 1 86 ? 114.754 101.110 97.563 1.00 28.54 86 THR A C 1
ATOM 625 O O . THR A 1 86 ? 115.825 100.765 97.053 1.00 28.54 86 THR A O 1
ATOM 629 N N . SER A 1 87 ? 114.156 100.397 98.510 1.00 25.62 87 SER A N 1
ATOM 630 C CA . SER A 1 87 ? 114.796 99.202 99.036 1.00 25.62 87 SER A CA 1
ATOM 631 C C . SER A 1 87 ? 114.626 98.015 98.101 1.00 25.62 87 SER A C 1
ATOM 632 O O . SER A 1 87 ? 115.609 97.378 97.714 1.00 25.62 87 SER A O 1
ATOM 635 N N . PHE A 1 88 ? 113.385 97.700 97.725 1.00 29.34 88 PHE A N 1
ATOM 636 C CA . PHE A 1 88 ? 113.133 96.459 97.002 1.00 29.34 88 PHE A CA 1
ATOM 637 C C . PHE A 1 88 ? 113.762 96.451 95.617 1.00 29.34 88 PHE A C 1
ATOM 638 O O . PHE A 1 88 ? 114.115 95.382 95.111 1.00 29.34 88 PHE A O 1
ATOM 646 N N . SER A 1 89 ? 113.914 97.612 94.991 1.00 28.44 89 SER A N 1
ATOM 647 C CA . SER A 1 89 ? 114.204 97.663 93.567 1.00 28.44 89 SER A CA 1
ATOM 648 C C . SER A 1 89 ? 115.666 97.328 93.277 1.00 28.44 89 SER A C 1
ATOM 649 O O . SER A 1 89 ? 116.490 97.143 94.174 1.00 28.44 89 SER A O 1
ATOM 652 N N . ASP A 1 90 ? 115.980 97.260 91.986 1.00 29.42 90 ASP A N 1
ATOM 653 C CA . ASP A 1 90 ? 117.317 96.927 91.516 1.00 29.42 90 ASP A CA 1
ATOM 654 C C . ASP A 1 90 ? 118.102 98.211 91.288 1.00 29.42 90 ASP A C 1
ATOM 655 O O . ASP A 1 90 ? 117.711 99.015 90.434 1.00 29.42 90 ASP A O 1
ATOM 660 N N . PRO A 1 91 ? 119.211 98.437 91.993 1.00 27.01 91 PRO A N 1
ATOM 661 C CA . PRO A 1 91 ? 119.901 99.728 91.913 1.00 27.01 91 PRO A CA 1
ATOM 662 C C . PRO A 1 91 ? 120.686 99.956 90.631 1.00 27.01 91 PRO A C 1
ATOM 663 O O . PRO A 1 91 ? 121.476 100.900 90.580 1.00 27.01 91 PRO A O 1
ATOM 667 N N . GLY A 1 92 ? 120.510 99.131 89.607 1.00 25.58 92 GLY A N 1
ATOM 668 C CA . GLY A 1 92 ? 121.241 99.317 88.371 1.00 25.58 92 GLY A CA 1
ATOM 669 C C . GLY A 1 92 ? 122.539 98.541 88.339 1.00 25.58 92 GLY A C 1
ATOM 670 O O . GLY A 1 92 ? 123.605 99.109 88.093 1.00 25.58 92 GLY A O 1
ATOM 671 N N . VAL A 1 93 ? 122.459 97.244 88.587 1.00 29.99 93 VAL A N 1
ATOM 672 C CA . VAL A 1 93 ? 123.641 96.395 88.637 1.00 29.99 93 VAL A CA 1
ATOM 673 C C . VAL A 1 93 ? 124.072 96.042 87.221 1.00 29.99 93 VAL A C 1
ATOM 674 O O . VAL A 1 93 ? 123.239 95.759 86.354 1.00 29.99 93 VAL A O 1
ATOM 678 N N . ILE A 1 94 ? 125.379 96.060 86.981 1.00 30.83 94 ILE A N 1
ATOM 679 C CA . ILE A 1 94 ? 125.945 95.708 85.681 1.00 30.83 94 ILE A CA 1
ATOM 680 C C . ILE A 1 94 ? 126.254 94.216 85.657 1.00 30.83 94 ILE A C 1
ATOM 681 O O . ILE A 1 94 ? 126.890 93.706 86.588 1.00 30.83 94 ILE A O 1
ATOM 686 N N . PRO A 1 95 ? 125.839 93.481 84.627 1.00 37.03 95 PRO A N 1
ATOM 687 C CA . PRO A 1 95 ? 126.133 92.045 84.594 1.00 37.03 95 PRO A CA 1
ATOM 688 C C . PRO A 1 95 ? 127.608 91.796 84.338 1.00 37.03 95 PRO A C 1
ATOM 689 O O . PRO A 1 95 ? 128.262 92.529 83.594 1.00 37.03 95 PRO A O 1
ATOM 693 N N . ARG A 1 96 ? 128.127 90.744 84.963 1.00 51.98 96 ARG A N 1
ATOM 694 C CA . ARG A 1 96 ? 129.529 90.404 84.801 1.00 51.98 96 ARG A CA 1
ATOM 695 C C . ARG A 1 96 ? 129.818 90.004 83.359 1.00 51.98 96 ARG A C 1
ATOM 696 O O . ARG A 1 96 ? 128.924 89.639 82.592 1.00 51.98 96 ARG A O 1
ATOM 704 N N . ALA A 1 97 ? 131.093 90.076 82.993 1.00 66.83 97 ALA A N 1
ATOM 705 C CA . ALA A 1 97 ? 131.494 89.732 81.639 1.00 66.83 97 ALA A CA 1
ATOM 706 C C . ALA A 1 97 ? 131.476 88.224 81.441 1.00 66.83 97 ALA A C 1
ATOM 707 O O . ALA A 1 97 ? 131.950 87.461 82.287 1.00 66.83 97 ALA A O 1
ATOM 709 N N . LEU A 1 98 ? 130.924 87.795 80.309 1.00 88.42 98 LEU A N 1
ATOM 710 C CA . LEU A 1 98 ? 130.987 86.395 79.941 1.00 88.42 98 LEU A CA 1
ATOM 711 C C . LEU A 1 98 ? 132.442 85.991 79.706 1.00 88.42 98 LEU A C 1
ATOM 712 O O . LEU A 1 98 ? 133.303 86.847 79.486 1.00 88.42 98 LEU A O 1
ATOM 717 N N . PRO A 1 99 ? 132.744 84.690 79.771 1.00 97.04 99 PRO A N 1
ATOM 718 C CA . PRO A 1 99 ? 134.148 84.265 79.626 1.00 97.04 99 PRO A CA 1
ATOM 719 C C . PRO A 1 99 ? 134.802 84.717 78.332 1.00 97.04 99 PRO A C 1
ATOM 720 O O . PRO A 1 99 ? 135.949 85.177 78.358 1.00 97.04 99 PRO A O 1
ATOM 724 N N . ASP A 1 100 ? 134.106 84.612 77.197 1.00 105.42 100 ASP A N 1
ATOM 725 C CA . ASP A 1 100 ? 134.731 84.967 75.926 1.00 105.42 100 ASP A CA 1
ATOM 726 C C . ASP A 1 100 ? 134.941 86.473 75.808 1.00 105.42 100 ASP A C 1
ATOM 727 O O . ASP A 1 100 ? 136.004 86.922 75.366 1.00 105.42 100 ASP A O 1
ATOM 732 N N . GLU A 1 101 ? 133.940 87.269 76.193 1.00 94.26 101 GLU A N 1
ATOM 733 C CA . GLU A 1 101 ? 134.089 88.717 76.110 1.00 94.26 101 GLU A CA 1
ATOM 734 C C . GLU A 1 101 ? 135.158 89.213 77.072 1.00 94.26 101 GLU A C 1
ATOM 735 O O . GLU A 1 101 ? 135.950 90.096 76.725 1.00 94.26 101 GLU A O 1
ATOM 741 N N . ALA A 1 102 ? 135.201 88.655 78.283 1.00 95.41 102 ALA A N 1
ATOM 742 C CA . ALA A 1 102 ? 136.246 89.033 79.227 1.00 95.41 102 ALA A CA 1
ATOM 743 C C . ALA A 1 102 ? 137.621 88.636 78.710 1.00 95.41 102 ALA A C 1
ATOM 744 O O . ALA A 1 102 ? 138.587 89.395 78.852 1.00 95.41 102 ALA A O 1
ATOM 746 N N . ALA A 1 103 ? 137.728 87.450 78.106 1.00 102.93 103 ALA A N 1
ATOM 747 C CA . ALA A 1 103 ? 139.001 87.027 77.535 1.00 102.93 103 ALA A CA 1
ATOM 748 C C . ALA A 1 103 ? 139.434 87.964 76.418 1.00 102.93 103 ALA A C 1
ATOM 749 O O . ALA A 1 103 ? 140.611 88.317 76.318 1.00 102.93 103 ALA A O 1
ATOM 751 N N . PHE A 1 104 ? 138.489 88.388 75.581 1.00 101.36 104 PHE A N 1
ATOM 752 C CA . PHE A 1 104 ? 138.799 89.311 74.494 1.00 101.36 104 PHE A CA 1
ATOM 753 C C . PHE A 1 104 ? 139.252 90.665 75.033 1.00 101.36 104 PHE A C 1
ATOM 754 O O . PHE A 1 104 ? 140.246 91.231 74.556 1.00 101.36 104 PHE A O 1
ATOM 762 N N . ILE A 1 105 ? 138.552 91.186 76.043 1.00 99.98 105 ILE A N 1
ATOM 763 C CA . ILE A 1 105 ? 138.944 92.455 76.652 1.00 99.98 105 ILE A CA 1
ATOM 764 C C . ILE A 1 105 ? 140.353 92.357 77.224 1.00 99.98 105 ILE A C 1
ATOM 765 O O . ILE A 1 105 ? 141.204 93.223 76.981 1.00 99.98 105 ILE A O 1
ATOM 770 N N . GLU A 1 106 ? 140.622 91.298 77.993 1.00 105.24 106 GLU A N 1
ATOM 771 C CA . GLU A 1 106 ? 141.939 91.153 78.601 1.00 105.24 106 GLU A CA 1
ATOM 772 C C . GLU A 1 106 ? 143.019 90.918 77.555 1.00 105.24 106 GLU A C 1
ATOM 773 O O . GLU A 1 106 ? 144.166 91.334 77.748 1.00 105.24 106 GLU A O 1
ATOM 779 N N . MET A 1 107 ? 142.675 90.264 76.444 1.00 110.34 107 MET A N 1
ATOM 780 C CA . MET A 1 107 ? 143.619 90.127 75.344 1.00 110.34 107 MET A CA 1
ATOM 781 C C . MET A 1 107 ? 143.986 91.491 74.781 1.00 110.34 107 MET A C 1
ATOM 782 O O . MET A 1 107 ? 145.163 91.783 74.549 1.00 110.34 107 MET A O 1
ATOM 787 N N . GLU A 1 108 ? 142.986 92.331 74.516 1.00 106.22 108 GLU A N 1
ATOM 788 C CA . GLU A 1 108 ? 143.294 93.673 74.033 1.00 106.22 108 GLU A CA 1
ATOM 789 C C . GLU A 1 108 ? 144.164 94.409 75.035 1.00 106.22 108 GLU A C 1
ATOM 790 O O . GLU A 1 108 ? 145.096 95.131 74.659 1.00 106.22 108 GLU A O 1
ATOM 796 N N . ILE A 1 109 ? 143.877 94.216 76.322 1.00 101.15 109 ILE A N 1
ATOM 797 C CA . ILE A 1 109 ? 144.619 94.903 77.371 1.00 101.15 109 ILE A CA 1
ATOM 798 C C . ILE A 1 109 ? 146.085 94.490 77.345 1.00 101.15 109 ILE A C 1
ATOM 799 O O . ILE A 1 109 ? 146.986 95.337 77.346 1.00 101.15 109 ILE A O 1
ATOM 804 N N . GLU A 1 110 ? 146.348 93.181 77.310 1.00 107.55 110 GLU A N 1
ATOM 805 C CA . GLU A 1 110 ? 147.733 92.721 77.319 1.00 107.55 110 GLU A CA 1
ATOM 806 C C . GLU A 1 110 ? 148.447 93.066 76.020 1.00 107.55 110 GLU A C 1
ATOM 807 O O . GLU A 1 110 ? 149.661 93.299 76.026 1.00 107.55 110 GLU A O 1
ATOM 813 N N . ALA A 1 111 ? 147.722 93.096 74.899 1.00 106.61 111 ALA A N 1
ATOM 814 C CA . ALA A 1 111 ? 148.347 93.460 73.634 1.00 106.61 111 ALA A CA 1
ATOM 815 C C . ALA A 1 111 ? 148.740 94.929 73.630 1.00 106.61 111 ALA A C 1
ATOM 816 O O . ALA A 1 111 ? 149.798 95.295 73.106 1.00 106.61 111 ALA A O 1
ATOM 818 N N . THR A 1 112 ? 147.905 95.784 74.220 1.00 104.46 112 THR A N 1
ATOM 819 C CA . THR A 1 112 ? 148.230 97.198 74.323 1.00 104.46 112 THR A CA 1
ATOM 820 C C . THR A 1 112 ? 149.260 97.485 75.407 1.00 104.46 112 THR A C 1
ATOM 821 O O . THR A 1 112 ? 149.924 98.525 75.350 1.00 104.46 112 THR A O 1
ATOM 825 N N . ASN A 1 113 ? 149.411 96.591 76.387 1.00 112.13 113 ASN A N 1
ATOM 826 C CA . ASN A 1 113 ? 150.364 96.838 77.464 1.00 112.13 113 ASN A CA 1
ATOM 827 C C . ASN A 1 113 ? 151.798 96.616 76.999 1.00 112.13 113 ASN A C 1
ATOM 828 O O . ASN A 1 113 ? 152.712 97.332 77.424 1.00 112.13 113 ASN A O 1
ATOM 833 N N . GLY A 1 114 ? 152.015 95.629 76.130 1.00 104.60 114 GLY A N 1
ATOM 834 C CA . GLY A 1 114 ? 153.355 95.362 75.647 1.00 104.60 114 GLY A CA 1
ATOM 835 C C . GLY A 1 114 ? 154.230 94.727 76.715 1.00 104.60 114 GLY A C 1
ATOM 836 O O . GLY A 1 114 ? 153.755 94.051 77.633 1.00 104.60 114 GLY A O 1
ATOM 837 N N . ALA A 1 115 ? 155.535 94.955 76.590 1.00 110.20 115 ALA A N 1
ATOM 838 C CA . ALA A 1 115 ? 156.489 94.396 77.538 1.00 110.20 115 ALA A CA 1
ATOM 839 C C . ALA A 1 115 ? 156.437 95.156 78.857 1.00 110.20 115 ALA A C 1
ATOM 840 O O . ALA A 1 115 ? 156.569 96.383 78.886 1.00 110.20 115 ALA A O 1
ATOM 842 N N . VAL A 1 116 ? 156.251 94.422 79.950 1.00 118.76 116 VAL A N 1
ATOM 843 C CA . VAL A 1 116 ? 156.184 95.016 81.283 1.00 118.76 116 VAL A CA 1
ATOM 844 C C . VAL A 1 116 ? 157.536 94.829 81.964 1.00 118.76 116 VAL A C 1
ATOM 845 O O . VAL A 1 116 ? 158.187 93.790 81.775 1.00 118.76 116 VAL A O 1
ATOM 849 N N . PRO A 1 117 ? 158.025 95.817 82.713 1.00 121.44 117 PRO A N 1
ATOM 850 C CA . PRO A 1 117 ? 159.276 95.623 83.455 1.00 121.44 117 PRO A CA 1
ATOM 851 C C . PRO A 1 117 ? 159.122 94.548 84.520 1.00 121.44 117 PRO A C 1
ATOM 852 O O . PRO A 1 117 ? 158.099 94.466 85.203 1.00 121.44 117 PRO A O 1
ATOM 856 N N . GLN A 1 118 ? 160.152 93.717 84.655 1.00 123.24 118 GLN A N 1
ATOM 857 C CA . GLN A 1 118 ? 160.089 92.621 85.609 1.00 123.24 118 GLN A CA 1
ATOM 858 C C . GLN A 1 118 ? 160.255 93.131 87.035 1.00 123.24 118 GLN A C 1
ATOM 859 O O . GLN A 1 118 ? 160.953 94.116 87.293 1.00 123.24 118 GLN A O 1
ATOM 865 N N . GLY A 1 119 ? 159.606 92.437 87.969 1.00 113.57 119 GLY A N 1
ATOM 866 C CA . GLY A 1 119 ? 159.595 92.838 89.358 1.00 113.57 119 GLY A CA 1
ATOM 867 C C . GLY A 1 119 ? 158.699 94.013 89.676 1.00 113.57 119 GLY A C 1
ATOM 868 O O . GLY A 1 119 ? 158.548 94.354 90.856 1.00 113.57 119 GLY A O 1
ATOM 869 N N . GLN A 1 120 ? 158.100 94.642 88.670 1.00 125.33 120 GLN A N 1
ATOM 870 C CA . GLN A 1 120 ? 157.220 95.786 88.856 1.00 125.33 120 GLN A CA 1
ATOM 871 C C . GLN A 1 120 ? 155.802 95.391 88.469 1.00 125.33 120 GLN A C 1
ATOM 872 O O . GLN A 1 120 ? 155.588 94.794 87.408 1.00 125.33 120 GLN A O 1
ATOM 878 N N . ARG A 1 121 ? 154.845 95.714 89.333 1.00 123.58 121 ARG A N 1
ATOM 879 C CA . ARG A 1 121 ? 153.452 95.422 89.039 1.00 123.58 121 ARG A CA 1
ATOM 880 C C . ARG A 1 121 ? 153.018 96.183 87.790 1.00 123.58 121 ARG A C 1
ATOM 881 O O . ARG A 1 121 ? 153.349 97.368 87.641 1.00 123.58 121 ARG A O 1
ATOM 889 N N . PRO A 1 122 ? 152.297 95.547 86.872 1.00 124.51 122 PRO A N 1
ATOM 890 C CA . PRO A 1 122 ? 151.903 96.223 85.647 1.00 124.51 122 PRO A CA 1
ATOM 891 C C . PRO A 1 122 ? 151.084 97.472 85.955 1.00 124.51 122 PRO A C 1
ATOM 892 O O . PRO A 1 122 ? 150.371 97.518 86.981 1.00 124.51 122 PRO A O 1
ATOM 896 N N . PRO A 1 123 ? 151.164 98.489 85.120 1.00 123.25 123 PRO A N 1
ATOM 897 C CA . PRO A 1 123 ? 150.448 99.728 85.396 1.00 123.25 123 PRO A CA 1
ATOM 898 C C . PRO A 1 123 ? 148.948 99.482 85.419 1.00 123.25 123 PRO A C 1
ATOM 899 O O . PRO A 1 123 ? 148.444 98.552 84.761 1.00 123.25 123 PRO A O 1
ATOM 903 N N . PRO A 1 124 ? 148.198 100.287 86.169 1.00 112.82 124 PRO A N 1
ATOM 904 C CA . PRO A 1 124 ? 146.752 100.061 86.280 1.00 112.82 124 PRO A CA 1
ATOM 905 C C . PRO A 1 124 ? 146.069 100.188 84.927 1.00 112.82 124 PRO A C 1
ATOM 906 O O . PRO A 1 124 ? 146.327 101.123 84.166 1.00 112.82 124 PRO A O 1
ATOM 910 N N . ARG A 1 125 ? 145.194 99.231 84.631 1.00 100.34 125 ARG A N 1
ATOM 911 C CA . ARG A 1 125 ? 144.470 99.227 83.366 1.00 100.34 125 ARG A CA 1
ATOM 912 C C . ARG A 1 125 ? 143.488 100.389 83.350 1.00 100.34 125 ARG A C 1
ATOM 913 O O . ARG A 1 125 ? 142.453 100.346 84.022 1.00 100.34 125 ARG A O 1
ATOM 921 N N . ILE A 1 126 ? 143.808 101.428 82.582 1.00 86.95 126 ILE A N 1
ATOM 922 C CA . ILE A 1 126 ? 143.037 102.663 82.562 1.00 86.95 126 ILE A CA 1
ATOM 923 C C . ILE A 1 126 ? 142.739 103.032 81.117 1.00 86.95 126 ILE A C 1
ATOM 924 O O . ILE A 1 126 ? 143.659 103.151 80.300 1.00 86.95 126 ILE A O 1
ATOM 929 N N . LYS A 1 127 ? 141.460 103.220 80.807 1.00 82.70 127 LYS A N 1
ATOM 930 C CA . LYS A 1 127 ? 141.023 103.690 79.502 1.00 82.70 127 LYS A CA 1
ATOM 931 C C . LYS A 1 127 ? 140.570 105.139 79.614 1.00 82.70 127 LYS A C 1
ATOM 932 O O . LYS A 1 127 ? 139.860 105.504 80.556 1.00 82.70 127 LYS A O 1
ATOM 938 N N . ASN A 1 128 ? 140.979 105.962 78.653 1.00 87.80 128 ASN A N 1
ATOM 939 C CA . ASN A 1 128 ? 140.682 107.387 78.662 1.00 87.80 128 ASN A CA 1
ATOM 940 C C . ASN A 1 128 ? 139.737 107.731 77.518 1.00 87.80 128 ASN A C 1
ATOM 941 O O . ASN A 1 128 ? 139.988 107.366 76.365 1.00 87.80 128 ASN A O 1
ATOM 946 N N . PHE A 1 129 ? 138.660 108.434 77.847 1.00 87.64 129 PHE A N 1
ATOM 947 C CA . PHE A 1 129 ? 137.605 108.849 76.939 1.00 87.64 129 PHE A CA 1
ATOM 948 C C . PHE A 1 129 ? 137.479 110.368 76.951 1.00 87.64 129 PHE A C 1
ATOM 949 O O . PHE A 1 129 ? 138.008 111.062 77.831 1.00 87.64 129 PHE A O 1
ATOM 957 N N . GLN A 1 130 ? 136.708 110.864 75.984 1.00 88.16 130 GLN A N 1
ATOM 958 C CA . GLN A 1 130 ? 136.445 112.287 75.791 1.00 88.16 130 GLN A CA 1
ATOM 959 C C . GLN A 1 130 ? 134.947 112.515 75.957 1.00 88.16 130 GLN A C 1
ATOM 960 O O . GLN A 1 130 ? 134.173 112.319 75.017 1.00 88.16 130 GLN A O 1
ATOM 966 N N . ILE A 1 131 ? 134.539 112.934 77.149 1.00 81.83 131 ILE A N 1
ATOM 967 C CA . ILE A 1 131 ? 133.141 113.207 77.448 1.00 81.83 131 ILE A CA 1
ATOM 968 C C . ILE A 1 131 ? 132.986 114.713 77.589 1.00 81.83 131 ILE A C 1
ATOM 969 O O . ILE A 1 131 ? 133.513 115.311 78.535 1.00 81.83 131 ILE A O 1
ATOM 974 N N . ASN A 1 132 ? 132.272 115.328 76.647 1.00 86.47 132 ASN A N 1
ATOM 975 C CA . ASN A 1 132 ? 131.937 116.750 76.710 1.00 86.47 132 ASN A CA 1
ATOM 976 C C . ASN A 1 132 ? 133.185 117.619 76.852 1.00 86.47 132 ASN A C 1
ATOM 977 O O . ASN A 1 132 ? 133.272 118.473 77.736 1.00 86.47 132 ASN A O 1
ATOM 982 N N . ASN A 1 133 ? 134.159 117.399 75.968 1.00 98.95 133 ASN A N 1
ATOM 983 C CA . ASN A 1 133 ? 135.435 118.115 76.028 1.00 98.95 133 ASN A CA 1
ATOM 984 C C . ASN A 1 133 ? 136.035 117.996 77.427 1.00 98.95 133 ASN A C 1
ATOM 985 O O . ASN A 1 133 ? 136.252 118.985 78.129 1.00 98.95 133 ASN A O 1
ATOM 990 N N . GLN A 1 134 ? 136.263 116.758 77.852 1.00 90.32 134 GLN A N 1
ATOM 991 C CA . GLN A 1 134 ? 136.878 116.500 79.143 1.00 90.32 134 GLN A CA 1
ATOM 992 C C . GLN A 1 134 ? 137.533 115.130 79.101 1.00 90.32 134 GLN A C 1
ATOM 993 O O . GLN A 1 134 ? 137.032 114.205 78.457 1.00 90.32 134 GLN A O 1
ATOM 999 N N . ILE A 1 135 ? 138.662 115.013 79.789 1.00 79.42 135 ILE A N 1
ATOM 1000 C CA . ILE A 1 135 ? 139.400 113.760 79.869 1.00 79.42 135 ILE A CA 1
ATOM 1001 C C . ILE A 1 135 ? 138.816 112.957 81.024 1.00 79.42 135 ILE A C 1
ATOM 1002 O O . ILE A 1 135 ? 138.912 113.367 82.183 1.00 79.42 135 ILE A O 1
ATOM 1007 N N . VAL A 1 136 ? 138.202 111.816 80.718 1.00 75.74 136 VAL A N 1
ATOM 1008 C CA . VAL A 1 136 ? 137.622 110.956 81.743 1.00 75.74 136 VAL A CA 1
ATOM 1009 C C . VAL A 1 136 ? 138.287 109.593 81.658 1.00 75.74 136 VAL A C 1
ATOM 1010 O O . VAL A 1 136 ? 138.355 108.999 80.581 1.00 75.74 136 VAL A O 1
ATOM 1014 N N . LYS A 1 137 ? 138.763 109.088 82.788 1.00 73.08 137 LYS A N 1
ATOM 1015 C CA . LYS A 1 137 ? 139.505 107.836 82.813 1.00 73.08 137 LYS A CA 1
ATOM 1016 C C . LYS A 1 137 ? 138.688 106.769 83.527 1.00 73.08 137 LYS A C 1
ATOM 1017 O O . LYS A 1 137 ? 138.391 106.901 84.718 1.00 73.08 137 LYS A O 1
ATOM 1023 N N . LEU A 1 138 ? 138.329 105.717 82.800 1.00 64.69 138 LEU A N 1
ATOM 1024 C CA . LEU A 1 138 ? 137.692 104.574 83.426 1.00 64.69 138 LEU A CA 1
ATOM 1025 C C . LEU A 1 138 ? 138.733 103.749 84.176 1.00 64.69 138 LEU A C 1
ATOM 1026 O O . LEU A 1 138 ? 139.934 104.023 84.130 1.00 64.69 138 LEU A O 1
ATOM 1031 N N . LYS A 1 139 ? 138.262 102.726 84.882 1.00 63.23 139 LYS A N 1
ATOM 1032 C CA . LYS A 1 139 ? 139.140 101.868 85.661 1.00 63.23 139 LYS A CA 1
ATOM 1033 C C . LYS A 1 139 ? 138.688 100.424 85.533 1.00 63.23 139 LYS A C 1
ATOM 1034 O O . LYS A 1 139 ? 137.488 100.139 85.499 1.00 63.23 139 LYS A O 1
ATOM 1040 N N . TYR A 1 140 ? 139.656 99.520 85.470 1.00 67.48 140 TYR A N 1
ATOM 1041 C CA . TYR A 1 140 ? 139.356 98.104 85.355 1.00 67.48 140 TYR A CA 1
ATOM 1042 C C . TYR A 1 140 ? 138.815 97.563 86.673 1.00 67.48 140 TYR A C 1
ATOM 1043 O O . TYR A 1 140 ? 139.177 98.025 87.757 1.00 67.48 140 TYR A O 1
ATOM 1052 N N . CYS A 1 141 ? 137.929 96.576 86.571 1.00 68.60 141 CYS A N 1
ATOM 1053 C CA . CYS A 1 141 ? 137.389 95.876 87.732 1.00 68.60 141 CYS A CA 1
ATOM 1054 C C . CYS A 1 141 ? 137.789 94.414 87.612 1.00 68.60 141 CYS A C 1
ATOM 1055 O O . CYS A 1 141 ? 137.265 93.691 86.759 1.00 68.60 141 CYS A O 1
ATOM 1058 N N . TYR A 1 142 ? 138.713 93.978 88.466 1.00 76.92 142 TYR A N 1
ATOM 1059 C CA . TYR A 1 142 ? 139.266 92.637 88.344 1.00 76.92 142 TYR A CA 1
ATOM 1060 C C . TYR A 1 142 ? 138.277 91.542 88.716 1.00 76.92 142 TYR A C 1
ATOM 1061 O O . TYR A 1 142 ? 138.593 90.362 88.531 1.00 76.92 142 TYR A O 1
ATOM 1070 N N . THR A 1 143 ? 137.101 91.894 89.230 1.00 73.86 143 THR A N 1
ATOM 1071 C CA . THR A 1 143 ? 136.078 90.912 89.570 1.00 73.86 143 THR A CA 1
ATOM 1072 C C . THR A 1 143 ? 135.049 90.766 88.455 1.00 73.86 143 THR A C 1
ATOM 1073 O O . THR A 1 143 ? 134.830 89.665 87.943 1.00 73.86 143 THR A O 1
ATOM 1077 N N . CYS A 1 144 ? 134.413 91.872 88.063 1.00 71.50 144 CYS A N 1
ATOM 1078 C CA . CYS A 1 144 ? 133.434 91.834 86.986 1.00 71.50 144 CYS A CA 1
ATOM 1079 C C . CYS A 1 144 ? 134.084 91.639 85.625 1.00 71.50 144 CYS A C 1
ATOM 1080 O O . CYS A 1 144 ? 133.382 91.324 84.659 1.00 71.50 144 CYS A O 1
ATOM 1083 N N . LYS A 1 145 ? 135.402 91.824 85.532 1.00 73.45 145 LYS A N 1
ATOM 1084 C CA . LYS A 1 145 ? 136.153 91.620 84.292 1.00 73.45 145 LYS A CA 1
ATOM 1085 C C . LYS A 1 145 ? 135.643 92.525 83.174 1.00 73.45 145 LYS A C 1
ATOM 1086 O O . LYS A 1 145 ? 135.566 92.122 82.012 1.00 73.45 145 LYS A O 1
ATOM 1092 N N . ILE A 1 146 ? 135.284 93.758 83.527 1.00 65.68 146 ILE A N 1
ATOM 1093 C CA . ILE A 1 146 ? 134.865 94.768 82.566 1.00 65.68 146 ILE A CA 1
ATOM 1094 C C . ILE A 1 146 ? 135.560 96.076 82.908 1.00 65.68 146 ILE A C 1
ATOM 1095 O O . ILE A 1 146 ? 136.241 96.201 83.925 1.00 65.68 146 ILE A O 1
ATOM 1100 N N . PHE A 1 147 ? 135.374 97.059 82.036 1.00 65.22 147 PHE A N 1
ATOM 1101 C CA . PHE A 1 147 ? 135.743 98.434 82.332 1.00 65.22 147 PHE A CA 1
ATOM 1102 C C . PHE A 1 147 ? 134.518 99.138 82.893 1.00 65.22 147 PHE A C 1
ATOM 1103 O O . PHE A 1 147 ? 133.464 99.155 82.249 1.00 65.22 147 PHE A O 1
ATOM 1111 N N . ARG A 1 148 ? 134.647 99.695 84.087 1.00 53.65 148 ARG A N 1
ATOM 1112 C CA . ARG A 1 148 ? 133.527 100.379 84.711 1.00 53.65 148 ARG A CA 1
ATOM 1113 C C . ARG A 1 148 ? 133.025 101.483 83.792 1.00 53.65 148 ARG A C 1
ATOM 1114 O O . ARG A 1 148 ? 133.801 102.384 83.443 1.00 53.65 148 ARG A O 1
ATOM 1122 N N . PRO A 1 149 ? 131.768 101.449 83.368 1.00 44.84 149 PRO A N 1
ATOM 1123 C CA . PRO A 1 149 ? 131.215 102.566 82.611 1.00 44.84 149 PRO A CA 1
ATOM 1124 C C . PRO A 1 149 ? 131.280 103.837 83.434 1.00 44.84 149 PRO A C 1
ATOM 1125 O O . PRO A 1 149 ? 131.364 103.774 84.669 1.00 44.84 149 PRO A O 1
ATOM 1129 N N . PRO A 1 150 ? 131.265 105.002 82.794 1.00 40.37 150 PRO A N 1
ATOM 1130 C CA . PRO A 1 150 ? 131.379 106.254 83.544 1.00 40.37 150 PRO A CA 1
ATOM 1131 C C . PRO A 1 150 ? 130.345 106.333 84.655 1.00 40.37 150 PRO A C 1
ATOM 1132 O O . PRO A 1 150 ? 129.202 105.902 84.495 1.00 40.37 150 PRO A O 1
ATOM 1136 N N . ARG A 1 151 ? 130.778 106.867 85.798 1.00 40.91 151 ARG A N 1
ATOM 1137 C CA . ARG A 1 151 ? 129.961 107.075 86.990 1.00 40.91 151 ARG A CA 1
ATOM 1138 C C . ARG A 1 151 ? 129.684 105.786 87.754 1.00 40.91 151 ARG A C 1
ATOM 1139 O O . ARG A 1 151 ? 129.115 105.834 88.848 1.00 40.91 151 ARG A O 1
ATOM 1147 N N . ALA A 1 152 ? 130.083 104.636 87.217 1.00 35.51 152 ALA A N 1
ATOM 1148 C CA . ALA A 1 152 ? 129.840 103.380 87.912 1.00 35.51 152 ALA A CA 1
ATOM 1149 C C . ALA A 1 152 ? 130.903 103.139 88.976 1.00 35.51 152 ALA A C 1
ATOM 1150 O O . ALA A 1 152 ? 131.991 103.719 88.946 1.00 35.51 152 ALA A O 1
ATOM 1152 N N . SER A 1 153 ? 130.583 102.264 89.924 1.00 43.91 153 SER A N 1
ATOM 1153 C CA . SER A 1 153 ? 131.580 101.892 90.919 1.00 43.91 153 SER A CA 1
ATOM 1154 C C . SER A 1 153 ? 131.263 100.504 91.451 1.00 43.91 153 SER A C 1
ATOM 1155 O O . SER A 1 153 ? 130.336 99.834 90.989 1.00 43.91 153 SER A O 1
ATOM 1158 N N . HIS A 1 154 ? 132.041 100.081 92.442 1.00 54.79 154 HIS A N 1
ATOM 1159 C CA . HIS A 1 154 ? 132.001 98.726 92.972 1.00 54.79 154 HIS A CA 1
ATOM 1160 C C . HIS A 1 154 ? 131.652 98.789 94.450 1.00 54.79 154 HIS A C 1
ATOM 1161 O O . HIS A 1 154 ? 132.403 99.365 95.243 1.00 54.79 154 HIS A O 1
ATOM 1168 N N . CYS A 1 155 ? 130.523 98.197 94.818 1.00 47.66 155 CYS A N 1
ATOM 1169 C CA . CYS A 1 155 ? 130.119 98.145 96.217 1.00 47.66 155 CYS A CA 1
ATOM 1170 C C . CYS A 1 155 ? 130.798 96.945 96.864 1.00 47.66 155 CYS A C 1
ATOM 1171 O O . CYS A 1 155 ? 130.478 95.797 96.543 1.00 47.66 155 CYS A O 1
ATOM 1174 N N . SER A 1 156 ? 131.744 97.204 97.770 1.00 52.68 156 SER A N 1
ATOM 1175 C CA . SER A 1 156 ? 132.517 96.118 98.362 1.00 52.68 156 SER A CA 1
ATOM 1176 C C . SER A 1 156 ? 131.665 95.186 99.212 1.00 52.68 156 SER A C 1
ATOM 1177 O O . SER A 1 156 ? 132.062 94.039 99.437 1.00 52.68 156 SER A O 1
ATOM 1180 N N . ILE A 1 157 ? 130.510 95.646 99.686 1.00 54.44 157 ILE A N 1
ATOM 1181 C CA . ILE A 1 157 ? 129.629 94.786 100.471 1.00 54.44 157 ILE A CA 1
ATOM 1182 C C . ILE A 1 157 ? 128.809 93.885 99.560 1.00 54.44 157 ILE A C 1
ATOM 1183 O O . ILE A 1 157 ? 128.857 92.655 99.667 1.00 54.44 157 ILE A O 1
ATOM 1188 N N . CYS A 1 158 ? 128.038 94.489 98.654 1.00 54.92 158 CYS A N 1
ATOM 1189 C CA . CYS A 1 158 ? 127.174 93.710 97.774 1.00 54.92 158 CYS A CA 1
ATOM 1190 C C . CYS A 1 158 ? 127.976 92.918 96.753 1.00 54.92 158 CYS A C 1
ATOM 1191 O O . CYS A 1 158 ? 127.529 91.855 96.310 1.00 54.92 158 CYS A O 1
ATOM 1194 N N . ASP A 1 159 ? 129.149 93.417 96.369 1.00 55.70 159 ASP A N 1
ATOM 1195 C CA . ASP A 1 159 ? 129.999 92.787 95.362 1.00 55.70 159 ASP A CA 1
ATOM 1196 C C . ASP A 1 159 ? 129.273 92.660 94.021 1.00 55.70 159 ASP A C 1
ATOM 1197 O O . ASP A 1 159 ? 129.026 91.567 93.511 1.00 55.70 159 ASP A O 1
ATOM 1202 N N . ASN A 1 160 ? 128.930 93.817 93.461 1.00 45.42 160 ASN A N 1
ATOM 1203 C CA . ASN A 1 160 ? 128.460 93.906 92.085 1.00 45.42 160 ASN A CA 1
ATOM 1204 C C . ASN A 1 160 ? 128.519 95.368 91.675 1.00 45.42 160 ASN A C 1
ATOM 1205 O O . ASN A 1 160 ? 128.116 96.243 92.445 1.00 45.42 160 ASN A O 1
ATOM 1210 N N . CYS A 1 161 ? 129.034 95.626 90.477 1.00 40.44 161 CYS A N 1
ATOM 1211 C CA . CYS A 1 161 ? 129.288 96.993 90.034 1.00 40.44 161 CYS A CA 1
ATOM 1212 C C . CYS A 1 161 ? 127.968 97.718 89.819 1.00 40.44 161 CYS A C 1
ATOM 1213 O O . CYS A 1 161 ? 127.216 97.398 88.895 1.00 40.44 161 CYS A O 1
ATOM 1216 N N . VAL A 1 162 ? 127.698 98.708 90.651 1.00 32.96 162 VAL A N 1
ATOM 1217 C CA . VAL A 1 162 ? 126.477 99.488 90.516 1.00 32.96 162 VAL A CA 1
ATOM 1218 C C . VAL A 1 162 ? 126.730 100.659 89.579 1.00 32.96 162 VAL A C 1
ATOM 1219 O O . VAL A 1 162 ? 127.814 101.261 89.579 1.00 32.96 162 VAL A O 1
ATOM 1223 N N . GLU A 1 163 ? 125.723 100.975 88.769 1.00 34.88 163 GLU A N 1
ATOM 1224 C CA . GLU A 1 163 ? 125.812 102.033 87.775 1.00 34.88 163 GLU A CA 1
ATOM 1225 C C . GLU A 1 163 ? 125.342 103.349 88.378 1.00 34.88 163 GLU A C 1
ATOM 1226 O O . GLU A 1 163 ? 124.267 103.412 88.980 1.00 34.88 163 GLU A O 1
ATOM 1232 N N . ARG A 1 164 ? 126.137 104.399 88.189 1.00 34.53 164 ARG A N 1
ATOM 1233 C CA . ARG A 1 164 ? 125.949 105.669 88.883 1.00 34.53 164 ARG A CA 1
ATOM 1234 C C . ARG A 1 164 ? 125.842 105.428 90.386 1.00 34.53 164 ARG A C 1
ATOM 1235 O O . ARG A 1 164 ? 124.840 105.727 91.034 1.00 34.53 164 ARG A O 1
ATOM 1243 N N . PHE A 1 165 ? 126.909 104.856 90.925 1.00 36.70 165 PHE A N 1
ATOM 1244 C CA . PHE A 1 165 ? 126.930 104.465 92.323 1.00 36.70 165 PHE A CA 1
ATOM 1245 C C . PHE A 1 165 ? 126.916 105.690 93.221 1.00 36.70 165 PHE A C 1
ATOM 1246 O O . PHE A 1 165 ? 127.551 106.704 92.923 1.00 36.70 165 PHE A O 1
ATOM 1254 N N . ASP A 1 166 ? 126.178 105.598 94.324 1.00 41.00 166 ASP A N 1
ATOM 1255 C CA . ASP A 1 166 ? 126.148 106.667 95.310 1.00 41.00 166 ASP A CA 1
ATOM 1256 C C . ASP A 1 166 ? 126.741 106.240 96.646 1.00 41.00 166 ASP A C 1
ATOM 1257 O O . ASP A 1 166 ? 127.725 106.831 97.100 1.00 41.00 166 ASP A O 1
ATOM 1262 N N . HIS A 1 167 ? 126.184 105.209 97.276 1.00 37.11 167 HIS A N 1
ATOM 1263 C CA . HIS A 1 167 ? 126.673 104.672 98.540 1.00 37.11 167 HIS A CA 1
ATOM 1264 C C . HIS A 1 167 ? 125.798 103.484 98.894 1.00 37.11 167 HIS A C 1
ATOM 1265 O O . HIS A 1 167 ? 124.713 103.310 98.336 1.00 37.11 167 HIS A O 1
ATOM 1272 N N . HIS A 1 168 ? 126.278 102.668 99.829 1.00 40.88 168 HIS A N 1
ATOM 1273 C CA . HIS A 1 168 ? 125.521 101.511 100.292 1.00 40.88 168 HIS A CA 1
ATOM 1274 C C . HIS A 1 168 ? 124.836 101.887 101.599 1.00 40.88 168 HIS A C 1
ATOM 1275 O O . HIS A 1 168 ? 125.290 101.557 102.693 1.00 40.88 168 HIS A O 1
ATOM 1282 N N . CYS A 1 169 ? 123.727 102.592 101.473 1.00 34.45 169 CYS A N 1
ATOM 1283 C CA . CYS A 1 169 ? 122.998 103.038 102.647 1.00 34.45 169 CYS A CA 1
ATOM 1284 C C . CYS A 1 169 ? 122.299 101.849 103.287 1.00 34.45 169 CYS A C 1
ATOM 1285 O O . CYS A 1 169 ? 121.382 101.288 102.674 1.00 34.45 169 CYS A O 1
ATOM 1288 N N . PRO A 1 170 ? 122.693 101.420 104.490 1.00 30.30 170 PRO A N 1
ATOM 1289 C CA . PRO A 1 170 ? 122.038 100.253 105.091 1.00 30.30 170 PRO A CA 1
ATOM 1290 C C . PRO A 1 170 ? 120.689 100.562 105.703 1.00 30.30 170 PRO A C 1
ATOM 1291 O O . PRO A 1 170 ? 119.861 99.649 105.811 1.00 30.30 170 PRO A O 1
ATOM 1295 N N . TRP A 1 171 ? 120.438 101.812 106.102 1.00 30.15 171 TRP A N 1
ATOM 1296 C CA . TRP A 1 171 ? 119.162 102.159 106.716 1.00 30.15 171 TRP A CA 1
ATOM 1297 C C . TRP A 1 171 ? 117.985 101.912 105.786 1.00 30.15 171 TRP A C 1
ATOM 1298 O O . TRP A 1 171 ? 116.853 101.789 106.263 1.00 30.15 171 TRP A O 1
ATOM 1309 N N . VAL A 1 172 ? 118.218 101.851 104.474 1.00 24.81 172 VAL A N 1
ATOM 1310 C CA . VAL A 1 172 ? 117.188 101.424 103.534 1.00 24.81 172 VAL A CA 1
ATOM 1311 C C . VAL A 1 172 ? 117.389 99.991 103.073 1.00 24.81 172 VAL A C 1
ATOM 1312 O O . VAL A 1 172 ? 116.482 99.424 102.447 1.00 24.81 172 VAL A O 1
ATOM 1316 N N . GLY A 1 173 ? 118.546 99.392 103.346 1.00 24.43 173 GLY A N 1
ATOM 1317 C CA . GLY A 1 173 ? 118.732 97.976 103.104 1.00 24.43 173 GLY A CA 1
ATOM 1318 C C . GLY A 1 173 ? 119.105 97.599 101.695 1.00 24.43 173 GLY A C 1
ATOM 1319 O O . GLY A 1 173 ? 118.912 96.445 101.304 1.00 24.43 173 GLY A O 1
ATOM 1320 N N . ASN A 1 174 ? 119.653 98.528 100.923 1.00 25.70 174 ASN A N 1
ATOM 1321 C CA . ASN A 1 174 ? 119.955 98.271 99.526 1.00 25.70 174 ASN A CA 1
ATOM 1322 C C . ASN A 1 174 ? 120.903 99.353 99.042 1.00 25.70 174 ASN A C 1
ATOM 1323 O O . ASN A 1 174 ? 120.950 100.451 99.601 1.00 25.70 174 ASN A O 1
ATOM 1328 N N . CYS A 1 175 ? 121.660 99.035 97.997 1.00 29.16 175 CYS A N 1
ATOM 1329 C CA . CYS A 1 175 ? 122.505 100.043 97.387 1.00 29.16 175 CYS A CA 1
ATOM 1330 C C . CYS A 1 175 ? 121.641 101.172 96.838 1.00 29.16 175 CYS A C 1
ATOM 1331 O O . CYS A 1 175 ? 120.413 101.098 96.806 1.00 29.16 175 CYS A O 1
ATOM 1334 N N . VAL A 1 176 ? 122.295 102.238 96.407 1.00 32.00 176 VAL A N 1
ATOM 1335 C CA . VAL A 1 176 ? 121.608 103.389 95.848 1.00 32.00 176 VAL A CA 1
ATOM 1336 C C . VAL A 1 176 ? 122.394 103.795 94.611 1.00 32.00 176 VAL A C 1
ATOM 1337 O O . VAL A 1 176 ? 123.475 104.383 94.715 1.00 32.00 176 VAL A O 1
ATOM 1341 N N . GLY A 1 177 ? 121.869 103.462 93.440 1.00 26.99 177 GLY A N 1
ATOM 1342 C CA . GLY A 1 177 ? 122.581 103.723 92.211 1.00 26.99 177 GLY A CA 1
ATOM 1343 C C . GLY A 1 177 ? 121.851 104.679 91.300 1.00 26.99 177 GLY A C 1
ATOM 1344 O O . GLY A 1 177 ? 121.644 105.845 91.645 1.00 26.99 177 GLY A O 1
ATOM 1345 N N . LYS A 1 178 ? 121.450 104.195 90.130 1.00 29.16 178 LYS A N 1
ATOM 1346 C CA . LYS A 1 178 ? 120.769 105.024 89.149 1.00 29.16 178 LYS A CA 1
ATOM 1347 C C . LYS A 1 178 ? 119.277 104.759 89.083 1.00 29.16 178 LYS A C 1
ATOM 1348 O O . LYS A 1 178 ? 118.489 105.703 89.000 1.00 29.16 178 LYS A O 1
ATOM 1354 N N . ARG A 1 179 ? 118.867 103.494 89.117 1.00 38.47 179 ARG A N 1
ATOM 1355 C CA . ARG A 1 179 ? 117.457 103.182 88.957 1.00 38.47 179 ARG A CA 1
ATOM 1356 C C . ARG A 1 179 ? 116.638 103.505 90.193 1.00 38.47 179 ARG A C 1
ATOM 1357 O O . ARG A 1 179 ? 115.409 103.548 90.103 1.00 38.47 179 ARG A O 1
ATOM 1365 N N . ASN A 1 180 ? 117.272 103.716 91.343 1.00 54.19 180 ASN A N 1
ATOM 1366 C CA . ASN A 1 180 ? 116.524 103.998 92.561 1.00 54.19 180 ASN A CA 1
ATOM 1367 C C . ASN A 1 180 ? 117.187 105.108 93.359 1.00 54.19 180 ASN A C 1
ATOM 1368 O O . ASN A 1 180 ? 117.306 105.035 94.585 1.00 54.19 180 ASN A O 1
ATOM 1373 N N . TYR A 1 181 ? 117.618 106.162 92.684 1.00 54.19 181 TYR A N 1
ATOM 1374 C CA . TYR A 1 181 ? 118.067 107.342 93.401 1.00 54.19 181 TYR A CA 1
ATOM 1375 C C . TYR A 1 181 ? 117.001 108.413 93.502 1.00 54.19 181 TYR A C 1
ATOM 1376 O O . TYR A 1 181 ? 116.961 109.137 94.500 1.00 54.19 181 TYR A O 1
ATOM 1385 N N . ARG A 1 182 ? 116.143 108.546 92.493 1.00 39.79 182 ARG A N 1
ATOM 1386 C CA . ARG A 1 182 ? 115.023 109.463 92.628 1.00 39.79 182 ARG A CA 1
ATOM 1387 C C . ARG A 1 182 ? 114.095 109.014 93.743 1.00 39.79 182 ARG A C 1
ATOM 1388 O O . ARG A 1 182 ? 113.599 109.840 94.515 1.00 39.79 182 ARG A O 1
ATOM 1396 N N . TYR A 1 183 ? 113.872 107.704 93.865 1.00 38.60 183 TYR A N 1
ATOM 1397 C CA . TYR A 1 183 ? 113.005 107.219 94.931 1.00 38.60 183 TYR A CA 1
ATOM 1398 C C . TYR A 1 183 ? 113.649 107.406 96.293 1.00 38.60 183 TYR A C 1
ATOM 1399 O O . TYR A 1 183 ? 112.962 107.721 97.265 1.00 38.60 183 TYR A O 1
ATOM 1408 N N . PHE A 1 184 ? 114.963 107.225 96.387 1.00 54.19 184 PHE A N 1
ATOM 1409 C CA . PHE A 1 184 ? 115.629 107.446 97.665 1.00 54.19 184 PHE A CA 1
ATOM 1410 C C . PHE A 1 184 ? 115.589 108.913 98.058 1.00 54.19 184 PHE A C 1
ATOM 1411 O O . PHE A 1 184 ? 115.337 109.243 99.222 1.00 54.19 184 PHE A O 1
ATOM 1419 N N . TYR A 1 185 ? 115.816 109.809 97.102 1.00 34.57 185 TYR A N 1
ATOM 1420 C CA . TYR A 1 185 ? 115.752 111.228 97.419 1.00 34.57 185 TYR A CA 1
ATOM 1421 C C . TYR A 1 185 ? 114.345 111.643 97.817 1.00 34.57 185 TYR A C 1
ATOM 1422 O O . TYR A 1 185 ? 114.167 112.425 98.756 1.00 34.57 185 TYR A O 1
ATOM 1431 N N . LEU A 1 186 ? 113.329 111.126 97.126 1.00 32.24 186 LEU A N 1
ATOM 1432 C CA . LEU A 1 186 ? 111.966 111.487 97.487 1.00 32.24 186 LEU A CA 1
ATOM 1433 C C . LEU A 1 186 ? 111.558 110.878 98.817 1.00 32.24 186 LEU A C 1
ATOM 1434 O O . LEU A 1 186 ? 110.793 111.493 99.560 1.00 32.24 186 LEU A O 1
ATOM 1439 N N . PHE A 1 187 ? 112.064 109.692 99.149 1.00 31.75 187 PHE A N 1
ATOM 1440 C CA . PHE A 1 187 ? 111.793 109.133 100.465 1.00 31.75 187 PHE A CA 1
ATOM 1441 C C . PHE A 1 187 ? 112.427 109.983 101.553 1.00 31.75 187 PHE A C 1
ATOM 1442 O O . PHE A 1 187 ? 111.802 110.256 102.579 1.00 31.75 187 PHE A O 1
ATOM 1450 N N . ILE A 1 188 ? 113.670 110.413 101.345 1.00 36.33 188 ILE A N 1
ATOM 1451 C CA . ILE A 1 188 ? 114.316 111.261 102.341 1.00 36.33 188 ILE A CA 1
ATOM 1452 C C . ILE A 1 188 ? 113.557 112.569 102.502 1.00 36.33 188 ILE A C 1
ATOM 1453 O O . ILE A 1 188 ? 113.324 113.035 103.624 1.00 36.33 188 ILE A O 1
ATOM 1458 N N . LEU A 1 189 ? 113.150 113.176 101.388 1.00 54.19 189 LEU A N 1
ATOM 1459 C CA . LEU A 1 189 ? 112.451 114.453 101.464 1.00 54.19 189 LEU A CA 1
ATOM 1460 C C . LEU A 1 189 ? 111.090 114.305 102.128 1.00 54.19 189 LEU A C 1
ATOM 1461 O O . LEU A 1 189 ? 110.721 115.113 102.988 1.00 54.19 189 LEU A O 1
ATOM 1466 N N . SER A 1 190 ? 110.328 113.282 101.747 1.00 54.19 190 SER A N 1
ATOM 1467 C CA . SER A 1 190 ? 109.022 113.095 102.354 1.00 54.19 190 SER A CA 1
ATOM 1468 C C . SER A 1 190 ? 109.138 112.684 103.811 1.00 54.19 190 SER A C 1
ATOM 1469 O O . SER A 1 190 ? 108.260 113.013 104.608 1.00 54.19 190 SER A O 1
ATOM 1472 N N . LEU A 1 191 ? 110.211 111.990 104.192 1.00 28.33 191 LEU A N 1
ATOM 1473 C CA . LEU A 1 191 ? 110.387 111.647 105.596 1.00 28.33 191 LEU A CA 1
ATOM 1474 C C . LEU A 1 191 ? 110.771 112.867 106.413 1.00 28.33 191 LEU A C 1
ATOM 1475 O O . LEU A 1 191 ? 110.346 113.005 107.563 1.00 28.33 191 LEU A O 1
ATOM 1480 N N . SER A 1 192 ? 111.561 113.773 105.838 1.00 27.62 192 SER A N 1
ATOM 1481 C CA . SER A 1 192 ? 111.835 115.025 106.530 1.00 27.62 192 SER A CA 1
ATOM 1482 C C . SER A 1 192 ? 110.564 115.849 106.689 1.00 27.62 192 SER A C 1
ATOM 1483 O O . SER A 1 192 ? 110.316 116.424 107.758 1.00 27.62 192 SER A O 1
ATOM 1486 N N . LEU A 1 193 ? 109.733 115.902 105.647 1.00 29.19 193 LEU A N 1
ATOM 1487 C CA . LEU A 1 193 ? 108.476 116.633 105.761 1.00 29.19 193 LEU A CA 1
ATOM 1488 C C . LEU A 1 193 ? 107.566 115.994 106.801 1.00 29.19 193 LEU A C 1
ATOM 1489 O O . LEU A 1 193 ? 106.977 116.689 107.635 1.00 29.19 193 LEU A O 1
ATOM 1494 N N . LEU A 1 194 ? 107.451 114.665 106.776 1.00 26.82 194 LEU A N 1
ATOM 1495 C CA . LEU A 1 194 ? 106.580 113.974 107.718 1.00 26.82 194 LEU A CA 1
ATOM 1496 C C . LEU A 1 194 ? 107.079 114.128 109.144 1.00 26.82 194 LEU A C 1
ATOM 1497 O O . LEU A 1 194 ? 106.281 114.239 110.078 1.00 26.82 194 LEU A O 1
ATOM 1502 N N . THR A 1 195 ? 108.396 114.145 109.335 1.00 27.62 195 THR A N 1
ATOM 1503 C CA . THR A 1 195 ? 108.937 114.339 110.671 1.00 27.62 195 THR A CA 1
ATOM 1504 C C . THR A 1 195 ? 108.646 115.741 111.179 1.00 27.62 195 THR A C 1
ATOM 1505 O O . THR A 1 195 ? 108.192 115.913 112.317 1.00 27.62 195 THR A O 1
ATOM 1509 N N . ILE A 1 196 ? 108.895 116.761 110.353 1.00 30.54 196 ILE A N 1
ATOM 1510 C CA . ILE A 1 196 ? 108.567 118.121 110.772 1.00 30.54 196 ILE A CA 1
ATOM 1511 C C . ILE A 1 196 ? 107.080 118.232 111.079 1.00 30.54 196 ILE A C 1
ATOM 1512 O O . ILE A 1 196 ? 106.673 118.891 112.044 1.00 30.54 196 ILE A O 1
ATOM 1517 N N . TYR A 1 197 ? 106.253 117.533 110.305 1.00 33.75 197 TYR A N 1
ATOM 1518 C CA . TYR A 1 197 ? 104.811 117.607 110.479 1.00 33.75 197 TYR A CA 1
ATOM 1519 C C . TYR A 1 197 ? 104.381 116.970 111.792 1.00 33.75 197 TYR A C 1
ATOM 1520 O O . TYR A 1 197 ? 103.656 117.583 112.587 1.00 33.75 197 TYR A O 1
ATOM 1529 N N . VAL A 1 198 ? 104.811 115.730 112.029 1.00 32.06 198 VAL A N 1
ATOM 1530 C CA . VAL A 1 198 ? 104.448 115.034 113.256 1.00 32.06 198 VAL A CA 1
ATOM 1531 C C . VAL A 1 198 ? 104.967 115.791 114.466 1.00 32.06 198 VAL A C 1
ATOM 1532 O O . VAL A 1 198 ? 104.280 115.898 115.486 1.00 32.06 198 VAL A O 1
ATOM 1536 N N . PHE A 1 199 ? 106.163 116.367 114.364 1.00 37.01 199 PHE A N 1
ATOM 1537 C CA . PHE A 1 199 ? 106.704 117.102 115.498 1.00 37.01 199 PHE A CA 1
ATOM 1538 C C . PHE A 1 199 ? 105.879 118.348 115.792 1.00 37.01 199 PHE A C 1
ATOM 1539 O O . PHE A 1 199 ? 105.482 118.586 116.943 1.00 37.01 199 PHE A O 1
ATOM 1547 N N . ALA A 1 200 ? 105.609 119.159 114.765 1.00 36.66 200 ALA A N 1
ATOM 1548 C CA . ALA A 1 200 ? 104.839 120.377 114.986 1.00 36.66 200 ALA A CA 1
ATOM 1549 C C . ALA A 1 200 ? 103.454 120.059 115.527 1.00 36.66 200 ALA A C 1
ATOM 1550 O O . ALA A 1 200 ? 102.970 120.730 116.446 1.00 36.66 200 ALA A O 1
ATOM 1552 N N . PHE A 1 201 ? 102.810 119.017 115.004 1.00 37.76 201 PHE A N 1
ATOM 1553 C CA . PHE A 1 201 ? 101.452 118.751 115.453 1.00 37.76 201 PHE A CA 1
ATOM 1554 C C . PHE A 1 201 ? 101.411 118.055 116.804 1.00 37.76 201 PHE A C 1
ATOM 1555 O O . PHE A 1 201 ? 100.434 118.218 117.538 1.00 37.76 201 PHE A O 1
ATOM 1563 N N . ASN A 1 202 ? 102.456 117.322 117.184 1.00 42.18 202 ASN A N 1
ATOM 1564 C CA . ASN A 1 202 ? 102.502 116.818 118.550 1.00 42.18 202 ASN A CA 1
ATOM 1565 C C . ASN A 1 202 ? 102.700 117.954 119.538 1.00 42.18 202 ASN A C 1
ATOM 1566 O O . ASN A 1 202 ? 102.095 117.959 120.618 1.00 42.18 202 ASN A O 1
ATOM 1571 N N . ILE A 1 203 ? 103.530 118.936 119.184 1.00 43.48 203 ILE A N 1
ATOM 1572 C CA . ILE A 1 203 ? 103.673 120.095 120.059 1.00 43.48 203 ILE A CA 1
ATOM 1573 C C . ILE A 1 203 ? 102.348 120.841 120.156 1.00 43.48 203 ILE A C 1
ATOM 1574 O O . ILE A 1 203 ? 101.945 121.287 121.239 1.00 43.48 203 ILE A O 1
ATOM 1579 N N . VAL A 1 204 ? 101.639 120.965 119.031 1.00 45.17 204 VAL A N 1
ATOM 1580 C CA . VAL A 1 204 ? 100.342 121.636 119.039 1.00 45.17 204 VAL A CA 1
ATOM 1581 C C . VAL A 1 204 ? 99.357 120.885 119.922 1.00 45.17 204 VAL A C 1
ATOM 1582 O O . VAL A 1 204 ? 98.589 121.493 120.675 1.00 45.17 204 VAL A O 1
ATOM 1586 N N . TYR A 1 205 ? 99.364 119.555 119.844 1.00 53.90 205 TYR A N 1
ATOM 1587 C CA . TYR A 1 205 ? 98.464 118.753 120.663 1.00 53.90 205 TYR A CA 1
ATOM 1588 C C . TYR A 1 205 ? 98.762 118.940 122.141 1.00 53.90 205 TYR A C 1
ATOM 1589 O O . TYR A 1 205 ? 97.846 119.119 122.952 1.00 53.90 205 TYR A O 1
ATOM 1598 N N . VAL A 1 206 ? 100.042 118.901 122.512 1.00 54.36 206 VAL A N 1
ATOM 1599 C CA . VAL A 1 206 ? 100.390 119.059 123.920 1.00 54.36 206 VAL A CA 1
ATOM 1600 C C . VAL A 1 206 ? 99.977 120.432 124.423 1.00 54.36 206 VAL A C 1
ATOM 1601 O O . VAL A 1 206 ? 99.408 120.560 125.511 1.00 54.36 206 VAL A O 1
ATOM 1605 N N . ALA A 1 207 ? 100.246 121.480 123.642 1.00 57.23 207 ALA A N 1
ATOM 1606 C CA . ALA A 1 207 ? 99.866 122.820 124.076 1.00 57.23 207 ALA A CA 1
ATOM 1607 C C . ALA A 1 207 ? 98.352 122.945 124.204 1.00 57.23 207 ALA A C 1
ATOM 1608 O O . ALA A 1 207 ? 97.840 123.435 125.217 1.00 57.23 207 ALA A O 1
ATOM 1610 N N . LEU A 1 208 ? 97.618 122.479 123.193 1.00 62.30 208 LEU A N 1
ATOM 1611 C CA . LEU A 1 208 ? 96.172 122.649 123.173 1.00 62.30 208 LEU A CA 1
ATOM 1612 C C . LEU A 1 208 ? 95.482 121.808 124.239 1.00 62.30 208 LEU A C 1
ATOM 1613 O O . LEU A 1 208 ? 94.393 122.170 124.698 1.00 62.30 208 LEU A O 1
ATOM 1618 N N . LYS A 1 209 ? 96.084 120.690 124.646 1.00 71.10 209 LYS A N 1
ATOM 1619 C CA . LYS A 1 209 ? 95.475 119.855 125.672 1.00 71.10 209 LYS A CA 1
ATOM 1620 C C . LYS A 1 209 ? 95.929 120.223 127.076 1.00 71.10 209 LYS A C 1
ATOM 1621 O O . LYS A 1 209 ? 95.193 119.981 128.040 1.00 71.10 209 LYS A O 1
ATOM 1627 N N . SER A 1 210 ? 97.124 120.795 127.216 1.00 79.58 210 SER A N 1
ATOM 1628 C CA . SER A 1 210 ? 97.573 121.264 128.520 1.00 79.58 210 SER A CA 1
ATOM 1629 C C . SER A 1 210 ? 96.875 122.557 128.910 1.00 79.58 210 SER A C 1
ATOM 1630 O O . SER A 1 210 ? 96.698 122.831 130.102 1.00 79.58 210 SER A O 1
ATOM 1633 N N . LEU A 1 211 ? 96.470 123.358 127.922 1.00 89.13 211 LEU A N 1
ATOM 1634 C CA . LEU A 1 211 ? 95.682 124.553 128.198 1.00 89.13 211 LEU A CA 1
ATOM 1635 C C . LEU A 1 211 ? 94.321 124.210 128.786 1.00 89.13 211 LEU A C 1
ATOM 1636 O O . LEU A 1 211 ? 93.671 125.081 129.376 1.00 89.13 211 LEU A O 1
ATOM 1641 N N . LYS A 1 212 ? 93.882 122.963 128.650 1.00 92.35 212 LYS A N 1
ATOM 1642 C CA . LYS A 1 212 ? 92.594 122.512 129.158 1.00 92.35 212 LYS A CA 1
ATOM 1643 C C . LYS A 1 212 ? 92.705 121.636 130.395 1.00 92.35 212 LYS A C 1
ATOM 1644 O O . LYS A 1 212 ? 91.879 121.756 131.302 1.00 92.35 212 LYS A O 1
ATOM 1650 N N . ILE A 1 213 ? 93.705 120.757 130.462 1.00 93.02 213 ILE A N 1
ATOM 1651 C CA . ILE A 1 213 ? 93.825 119.817 131.563 1.00 93.02 213 ILE A CA 1
ATOM 1652 C C . ILE A 1 213 ? 95.063 120.068 132.419 1.00 93.02 213 ILE A C 1
ATOM 1653 O O . ILE A 1 213 ? 95.025 119.812 133.629 1.00 93.02 213 ILE A O 1
ATOM 1658 N N . GLY A 1 214 ? 96.139 120.579 131.844 1.00 100.82 214 GLY A N 1
ATOM 1659 C CA . GLY A 1 214 ? 97.391 120.745 132.552 1.00 100.82 214 GLY A CA 1
ATOM 1660 C C . GLY A 1 214 ? 98.490 119.874 131.965 1.00 100.82 214 GLY A C 1
ATOM 1661 O O . GLY A 1 214 ? 98.273 119.044 131.082 1.00 100.82 214 GLY A O 1
ATOM 1662 N N . PHE A 1 215 ? 99.698 120.086 132.484 1.00 110.62 215 PHE A N 1
ATOM 1663 C CA . PHE A 1 215 ? 100.867 119.409 131.935 1.00 110.62 215 PHE A CA 1
ATOM 1664 C C . PHE A 1 215 ? 101.038 118.016 132.526 1.00 110.62 215 PHE A C 1
ATOM 1665 O O . PHE A 1 215 ? 101.187 117.035 131.789 1.00 110.62 215 PHE A O 1
ATOM 1673 N N . LEU A 1 216 ? 101.024 117.917 133.857 1.00 109.59 216 LEU A N 1
ATOM 1674 C CA . LEU A 1 216 ? 101.281 116.638 134.511 1.00 109.59 216 LEU A CA 1
ATOM 1675 C C . LEU A 1 216 ? 100.242 115.600 134.110 1.00 109.59 216 LEU A C 1
ATOM 1676 O O . LEU A 1 216 ? 100.580 114.448 133.817 1.00 109.59 216 LEU A O 1
ATOM 1681 N N . GLU A 1 217 ? 98.969 115.995 134.075 1.00 107.27 217 GLU A N 1
ATOM 1682 C CA . GLU A 1 217 ? 97.921 115.044 133.725 1.00 107.27 217 GLU A CA 1
ATOM 1683 C C . GLU A 1 217 ? 97.976 114.676 132.249 1.00 107.27 217 GLU A C 1
ATOM 1684 O O . GLU A 1 217 ? 97.698 113.529 131.882 1.00 107.27 217 GLU A O 1
ATOM 1690 N N . THR A 1 218 ? 98.330 115.631 131.385 1.00 98.58 218 THR A N 1
ATOM 1691 C CA . THR A 1 218 ? 98.498 115.314 129.970 1.00 98.58 218 THR A CA 1
ATOM 1692 C C . THR A 1 218 ? 99.599 114.285 129.774 1.00 98.58 218 THR A C 1
ATOM 1693 O O . THR A 1 218 ? 99.441 113.325 129.010 1.00 98.58 218 THR A O 1
ATOM 1697 N N . LEU A 1 219 ? 100.723 114.471 130.463 1.00 98.31 219 LEU A N 1
ATOM 1698 C CA . LEU A 1 219 ? 101.830 113.531 130.357 1.00 98.31 219 LEU A CA 1
ATOM 1699 C C . LEU A 1 219 ? 101.452 112.170 130.925 1.00 98.31 219 LEU A C 1
ATOM 1700 O O . LEU A 1 219 ? 101.772 111.132 130.333 1.00 98.31 219 LEU A O 1
ATOM 1705 N N . LYS A 1 220 ? 100.768 112.157 132.070 1.00 101.47 220 LYS A N 1
ATOM 1706 C CA . LYS A 1 220 ? 100.340 110.905 132.676 1.00 101.47 220 LYS A CA 1
ATOM 1707 C C . LYS A 1 220 ? 99.267 110.209 131.857 1.00 101.47 220 LYS A C 1
ATOM 1708 O O . LYS A 1 220 ? 99.057 109.004 132.030 1.00 101.47 220 LYS A O 1
ATOM 1714 N N . GLU A 1 221 ? 98.580 110.936 130.976 1.00 101.29 221 GLU A N 1
ATOM 1715 C CA . GLU A 1 221 ? 97.605 110.294 130.105 1.00 101.29 221 GLU A CA 1
ATOM 1716 C C . GLU A 1 221 ? 98.294 109.356 129.122 1.00 101.29 221 GLU A C 1
ATOM 1717 O O . GLU A 1 221 ? 98.014 108.152 129.100 1.00 101.29 221 GLU A O 1
ATOM 1723 N N . THR A 1 222 ? 99.169 109.895 128.273 1.00 97.82 222 THR A N 1
ATOM 1724 C CA . THR A 1 222 ? 99.926 109.085 127.324 1.00 97.82 222 THR A CA 1
ATOM 1725 C C . THR A 1 222 ? 101.375 109.536 127.277 1.00 97.82 222 THR A C 1
ATOM 1726 O O . THR A 1 222 ? 101.658 110.691 126.933 1.00 97.82 222 THR A O 1
ATOM 1730 N N . PRO A 1 223 ? 102.322 108.649 127.588 1.00 92.11 223 PRO A N 1
ATOM 1731 C CA . PRO A 1 223 ? 103.730 108.962 127.335 1.00 92.11 223 PRO A CA 1
ATOM 1732 C C . PRO A 1 223 ? 104.108 108.855 125.872 1.00 92.11 223 PRO A C 1
ATOM 1733 O O . PRO A 1 223 ? 105.245 109.195 125.519 1.00 92.11 223 PRO A O 1
ATOM 1737 N N . GLY A 1 224 ? 103.194 108.394 125.015 1.00 87.53 224 GLY A N 1
ATOM 1738 C CA . GLY A 1 224 ? 103.479 108.348 123.595 1.00 87.53 224 GLY A CA 1
ATOM 1739 C C . GLY A 1 224 ? 103.904 109.688 123.036 1.00 87.53 224 GLY A C 1
ATOM 1740 O O . GLY A 1 224 ? 104.656 109.748 122.062 1.00 87.53 224 GLY A O 1
ATOM 1741 N N . THR A 1 225 ? 103.457 110.780 123.656 1.00 82.61 225 THR A N 1
ATOM 1742 C CA . THR A 1 225 ? 103.820 112.098 123.154 1.00 82.61 225 THR A CA 1
ATOM 1743 C C . THR A 1 225 ? 105.306 112.375 123.339 1.00 82.61 225 THR A C 1
ATOM 1744 O O . THR A 1 225 ? 105.974 112.841 122.414 1.00 82.61 225 THR A O 1
ATOM 1748 N N . VAL A 1 226 ? 105.846 112.106 124.529 1.00 74.25 226 VAL A N 1
ATOM 1749 C CA . VAL A 1 226 ? 107.270 112.362 124.725 1.00 74.25 226 VAL A CA 1
ATOM 1750 C C . VAL A 1 226 ? 108.106 111.363 123.949 1.00 74.25 226 VAL A C 1
ATOM 1751 O O . VAL A 1 226 ? 109.200 111.693 123.472 1.00 74.25 226 VAL A O 1
ATOM 1755 N N . LEU A 1 227 ? 107.613 110.135 123.797 1.00 70.95 227 LEU A N 1
ATOM 1756 C CA . LEU A 1 227 ? 108.301 109.170 122.951 1.00 70.95 227 LEU A CA 1
ATOM 1757 C C . LEU A 1 227 ? 108.423 109.693 121.526 1.00 70.95 227 LEU A C 1
ATOM 1758 O O . LEU A 1 227 ? 109.518 109.716 120.949 1.00 70.95 227 LEU A O 1
ATOM 1763 N N . GLU A 1 228 ? 107.301 110.131 120.948 1.00 60.75 228 GLU A N 1
ATOM 1764 C CA . GLU A 1 228 ? 107.330 110.674 119.597 1.00 60.75 228 GLU A CA 1
ATOM 1765 C C . GLU A 1 228 ? 108.143 111.952 119.523 1.00 60.75 228 GLU A C 1
ATOM 1766 O O . GLU A 1 228 ? 108.776 112.217 118.501 1.00 60.75 228 GLU A O 1
ATOM 1772 N N . VAL A 1 229 ? 108.148 112.756 120.582 1.00 58.33 229 VAL A N 1
ATOM 1773 C CA . VAL A 1 229 ? 108.940 113.978 120.561 1.00 58.33 229 VAL A CA 1
ATOM 1774 C C . VAL A 1 229 ? 110.422 113.643 120.489 1.00 58.33 229 VAL A C 1
ATOM 1775 O O . VAL A 1 229 ? 111.164 114.229 119.698 1.00 58.33 229 VAL A O 1
ATOM 1779 N N . LEU A 1 230 ? 110.871 112.677 121.291 1.00 57.06 230 LEU A N 1
ATOM 1780 C CA . LEU A 1 230 ? 112.275 112.279 121.239 1.00 57.06 230 LEU A CA 1
ATOM 1781 C C . LEU A 1 230 ? 112.624 111.694 119.875 1.00 57.06 230 LEU A C 1
ATOM 1782 O O . LEU A 1 230 ? 113.631 112.075 119.252 1.00 57.06 230 LEU A O 1
ATOM 1787 N N . ILE A 1 231 ? 111.795 110.763 119.395 1.00 45.62 231 ILE A N 1
ATOM 1788 C CA . ILE A 1 231 ? 112.062 110.108 118.119 1.00 45.62 231 ILE A CA 1
ATOM 1789 C C . ILE A 1 231 ? 112.126 111.134 116.997 1.00 45.62 231 ILE A C 1
ATOM 1790 O O . ILE A 1 231 ? 113.060 111.134 116.189 1.00 45.62 231 ILE A O 1
ATOM 1795 N N . CYS A 1 232 ? 111.139 112.030 116.935 1.00 48.00 232 CYS A N 1
ATOM 1796 C CA . CYS A 1 232 ? 111.113 113.024 115.876 1.00 48.00 232 CYS A CA 1
ATOM 1797 C C . CYS A 1 232 ? 112.239 114.030 116.017 1.00 48.00 232 CYS A C 1
ATOM 1798 O O . CYS A 1 232 ? 112.779 114.479 115.007 1.00 48.00 232 CYS A O 1
ATOM 1801 N N . PHE A 1 233 ? 112.628 114.382 117.242 1.00 56.27 233 PHE A N 1
ATOM 1802 C CA . PHE A 1 233 ? 113.726 115.324 117.404 1.00 56.27 233 PHE A CA 1
ATOM 1803 C C . PHE A 1 233 ? 115.017 114.755 116.837 1.00 56.27 233 PHE A C 1
ATOM 1804 O O . PHE A 1 233 ? 115.711 115.418 116.058 1.00 56.27 233 PHE A O 1
ATOM 1812 N N . PHE A 1 234 ? 115.344 113.511 117.192 1.00 51.31 234 PHE A N 1
ATOM 1813 C CA . PHE A 1 234 ? 116.588 112.942 116.677 1.00 51.31 234 PHE A CA 1
ATOM 1814 C C . PHE A 1 234 ? 116.495 112.645 115.183 1.00 51.31 234 PHE A C 1
ATOM 1815 O O . PHE A 1 234 ? 117.446 112.903 114.425 1.00 51.31 234 PHE A O 1
ATOM 1823 N N . THR A 1 235 ? 115.355 112.112 114.737 1.00 36.76 235 THR A N 1
ATOM 1824 C CA . THR A 1 235 ? 115.179 111.826 113.322 1.00 36.76 235 THR A CA 1
ATOM 1825 C C . THR A 1 235 ? 115.293 113.093 112.491 1.00 36.76 235 THR A C 1
ATOM 1826 O O . THR A 1 235 ? 115.872 113.077 111.402 1.00 36.76 235 THR A O 1
ATOM 1830 N N . LEU A 1 236 ? 114.764 114.206 112.992 1.00 38.84 236 LEU A N 1
ATOM 1831 C CA . LEU A 1 236 ? 114.949 115.476 112.310 1.00 38.84 236 LEU A CA 1
ATOM 1832 C C . LEU A 1 236 ? 116.415 115.877 112.313 1.00 38.84 236 LEU A C 1
ATOM 1833 O O . LEU A 1 236 ? 116.995 116.143 111.254 1.00 38.84 236 LEU A O 1
ATOM 1838 N N . TRP A 1 237 ? 117.044 115.878 113.493 1.00 50.47 237 TRP A N 1
ATOM 1839 C CA . TRP A 1 237 ? 118.432 116.305 113.615 1.00 50.47 237 TRP A CA 1
ATOM 1840 C C . TRP A 1 237 ? 119.370 115.541 112.692 1.00 50.47 237 TRP A C 1
ATOM 1841 O O . TRP A 1 237 ? 120.462 116.034 112.392 1.00 50.47 237 TRP A O 1
ATOM 1852 N N . SER A 1 238 ? 118.985 114.347 112.242 1.00 35.51 238 SER A N 1
ATOM 1853 C CA . SER A 1 238 ? 119.794 113.635 111.251 1.00 35.51 238 SER A CA 1
ATOM 1854 C C . SER A 1 238 ? 119.289 113.830 109.822 1.00 35.51 238 SER A C 1
ATOM 1855 O O . SER A 1 238 ? 120.042 114.249 108.931 1.00 35.51 238 SER A O 1
ATOM 1858 N N . VAL A 1 239 ? 118.013 113.523 109.585 1.00 25.34 239 VAL A N 1
ATOM 1859 C CA . VAL A 1 239 ? 117.476 113.470 108.235 1.00 25.34 239 VAL A CA 1
ATOM 1860 C C . VAL A 1 239 ? 117.446 114.847 107.583 1.00 25.34 239 VAL A C 1
ATOM 1861 O O . VAL A 1 239 ? 117.594 114.954 106.361 1.00 25.34 239 VAL A O 1
ATOM 1865 N N . VAL A 1 240 ? 117.273 115.923 108.352 1.00 23.24 240 VAL A N 1
ATOM 1866 C CA . VAL A 1 240 ? 117.241 117.242 107.731 1.00 23.24 240 VAL A CA 1
ATOM 1867 C C . VAL A 1 240 ? 118.613 117.598 107.175 1.00 23.24 240 VAL A C 1
ATOM 1868 O O . VAL A 1 240 ? 118.734 118.100 106.050 1.00 23.24 240 VAL A O 1
ATOM 1872 N N . GLY A 1 241 ? 119.668 117.336 107.947 1.00 25.03 241 GLY A N 1
ATOM 1873 C CA . GLY A 1 241 ? 121.007 117.534 107.423 1.00 25.03 241 GLY A CA 1
ATOM 1874 C C . GLY A 1 241 ? 121.277 116.664 106.213 1.00 25.03 241 GLY A C 1
ATOM 1875 O O . GLY A 1 241 ? 121.899 117.106 105.240 1.00 25.03 241 GLY A O 1
ATOM 1876 N N . LEU A 1 242 ? 120.784 115.425 106.243 1.00 23.83 242 LEU A N 1
ATOM 1877 C CA . LEU A 1 242 ? 120.958 114.543 105.092 1.00 23.83 242 LEU A CA 1
ATOM 1878 C C . LEU A 1 242 ? 120.301 115.119 103.843 1.00 23.83 242 LEU A C 1
ATOM 1879 O O . LEU A 1 242 ? 120.912 115.160 102.768 1.00 23.83 242 LEU A O 1
ATOM 1884 N N . THR A 1 243 ? 119.046 115.553 103.960 1.00 22.47 243 THR A N 1
ATOM 1885 C CA . THR A 1 243 ? 118.347 116.055 102.785 1.00 22.47 243 THR A CA 1
ATOM 1886 C C . THR A 1 243 ? 118.935 117.373 102.310 1.00 22.47 243 THR A C 1
ATOM 1887 O O . THR A 1 243 ? 118.899 117.664 101.109 1.00 22.47 243 THR A O 1
ATOM 1891 N N . GLY A 1 244 ? 119.510 118.164 103.216 1.00 27.77 244 GLY A N 1
ATOM 1892 C CA . GLY A 1 244 ? 120.219 119.353 102.781 1.00 27.77 244 GLY A CA 1
ATOM 1893 C C . GLY A 1 244 ? 121.467 119.005 101.9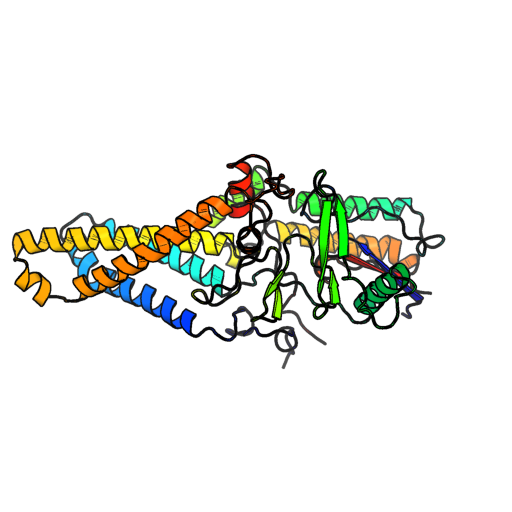99 1.00 27.77 244 GLY A C 1
ATOM 1894 O O . GLY A 1 244 ? 121.820 119.689 101.035 1.00 27.77 244 GLY A O 1
ATOM 1895 N N . PHE A 1 245 ? 122.148 117.930 102.396 1.00 29.73 245 PHE A N 1
ATOM 1896 C CA . PHE A 1 245 ? 123.309 117.484 101.637 1.00 29.73 245 PHE A CA 1
ATOM 1897 C C . PHE A 1 245 ? 122.908 116.959 100.265 1.00 29.73 245 PHE A C 1
ATOM 1898 O O . PHE A 1 245 ? 123.613 117.188 99.277 1.00 29.73 245 PHE A O 1
ATOM 1906 N N . HIS A 1 246 ? 121.784 116.250 100.183 1.00 33.58 246 HIS A N 1
ATOM 1907 C CA . HIS A 1 246 ? 121.411 115.638 98.911 1.00 33.58 246 HIS A CA 1
ATOM 1908 C C . HIS A 1 246 ? 120.792 116.629 97.938 1.00 33.58 246 HIS A C 1
ATOM 1909 O O . HIS A 1 246 ? 120.965 116.478 96.726 1.00 33.58 246 HIS A O 1
ATOM 1916 N N . THR A 1 247 ? 120.067 117.634 98.425 1.00 29.34 247 THR A N 1
ATOM 1917 C CA . THR A 1 247 ? 119.498 118.633 97.531 1.00 29.34 247 THR A CA 1
ATOM 1918 C C . THR A 1 247 ? 120.574 119.476 96.850 1.00 29.34 247 THR A C 1
ATOM 1919 O O . THR A 1 247 ? 120.278 120.184 95.883 1.00 29.34 247 THR A O 1
ATOM 1923 N N . PHE A 1 248 ? 121.826 119.372 97.279 1.00 40.69 248 PHE A N 1
ATOM 1924 C CA . PHE A 1 248 ? 122.921 120.024 96.581 1.00 40.69 248 PHE A CA 1
ATOM 1925 C C . PHE A 1 248 ? 123.753 119.063 95.749 1.00 40.69 248 PHE A C 1
ATOM 1926 O O . PHE A 1 248 ? 124.667 119.506 95.049 1.00 40.69 248 PHE A O 1
ATOM 1934 N N . LEU A 1 249 ? 123.472 117.763 95.810 1.00 38.20 249 LEU A N 1
ATOM 1935 C CA . LEU A 1 249 ? 124.077 116.801 94.905 1.00 38.20 249 LEU A CA 1
ATOM 1936 C C . LEU A 1 249 ? 123.119 116.329 93.828 1.00 38.20 249 LEU A C 1
ATOM 1937 O O . LEU A 1 249 ? 123.564 115.729 92.845 1.00 38.20 249 LEU A O 1
ATOM 1942 N N . VAL A 1 250 ? 121.815 116.562 93.997 1.00 34.05 250 VAL A N 1
ATOM 1943 C CA . VAL A 1 250 ? 120.859 116.343 92.924 1.00 34.05 250 VAL A CA 1
ATOM 1944 C C . VAL A 1 250 ? 120.718 117.570 92.045 1.00 34.05 250 VAL A C 1
ATOM 1945 O O . VAL A 1 250 ? 120.010 117.524 91.030 1.00 34.05 250 VAL A O 1
ATOM 1949 N N . ALA A 1 251 ? 121.375 118.669 92.399 1.00 38.82 251 ALA A N 1
ATOM 1950 C CA . ALA A 1 251 ? 121.333 119.894 91.617 1.00 38.82 251 ALA A CA 1
ATOM 1951 C C . ALA A 1 251 ? 122.598 120.110 90.806 1.00 38.82 251 ALA A C 1
ATOM 1952 O O . ALA A 1 251 ? 122.518 120.445 89.624 1.00 38.82 251 ALA A O 1
ATOM 1954 N N . LEU A 1 252 ? 123.769 119.926 91.400 1.00 46.48 252 LEU A N 1
ATOM 1955 C CA . LEU A 1 252 ? 124.990 119.981 90.610 1.00 46.48 252 LEU A CA 1
ATOM 1956 C C . LEU A 1 252 ? 125.214 118.716 89.798 1.00 46.48 252 LEU A C 1
ATOM 1957 O O . LEU A 1 252 ? 126.211 118.635 89.075 1.00 46.48 252 LEU A O 1
ATOM 1962 N N . ASN A 1 253 ? 124.315 117.737 89.902 1.00 47.08 253 ASN A N 1
ATOM 1963 C CA . ASN A 1 253 ? 124.434 116.453 89.213 1.00 47.08 253 ASN A CA 1
ATOM 1964 C C . ASN A 1 253 ? 125.764 115.775 89.540 1.00 47.08 253 ASN A C 1
ATOM 1965 O O . ASN A 1 253 ? 126.616 115.557 88.679 1.00 47.08 253 ASN A O 1
ATOM 1970 N N . GLN A 1 254 ? 125.925 115.447 90.816 1.00 50.94 254 GLN A N 1
ATOM 1971 C CA . GLN A 1 254 ? 127.073 114.701 91.297 1.00 50.94 254 GLN A CA 1
ATOM 1972 C C . GLN A 1 254 ? 126.583 113.506 92.097 1.00 50.94 254 GLN A C 1
ATOM 1973 O O . GLN A 1 254 ? 125.387 113.349 92.353 1.00 50.94 254 GLN A O 1
ATOM 1979 N N . THR A 1 255 ? 127.518 112.653 92.489 1.00 51.17 255 THR A N 1
ATOM 1980 C CA . THR A 1 255 ? 127.209 111.481 93.290 1.00 51.17 255 THR A CA 1
ATOM 1981 C C . THR A 1 255 ? 128.064 111.480 94.545 1.00 51.17 255 THR A C 1
ATOM 1982 O O . THR A 1 255 ? 129.204 111.952 94.537 1.00 51.17 255 THR A O 1
ATOM 1986 N N . THR A 1 256 ? 127.499 110.940 95.627 1.00 51.18 256 THR A N 1
ATOM 1987 C CA . THR A 1 256 ? 128.217 110.903 96.896 1.00 51.18 256 THR A CA 1
ATOM 1988 C C . THR A 1 256 ? 129.591 110.275 96.729 1.00 51.18 256 THR A C 1
ATOM 1989 O O . THR A 1 256 ? 130.571 110.735 97.325 1.00 51.18 256 THR A O 1
ATOM 1993 N N . ASN A 1 257 ? 129.684 109.235 95.900 1.00 58.44 257 ASN A N 1
ATOM 1994 C CA . ASN A 1 257 ? 130.965 108.581 95.671 1.00 58.44 257 ASN A CA 1
ATOM 1995 C C . ASN A 1 257 ? 131.972 109.526 95.032 1.00 58.44 257 ASN A C 1
ATOM 1996 O O . ASN A 1 257 ? 133.182 109.366 95.226 1.00 58.44 257 ASN A O 1
ATOM 2001 N N . GLU A 1 258 ? 131.500 110.511 94.271 1.00 67.81 258 GLU A N 1
ATOM 2002 C CA . GLU A 1 258 ? 132.416 111.471 93.670 1.00 67.81 258 GLU A CA 1
ATOM 2003 C C . GLU A 1 258 ? 132.738 112.606 94.630 1.00 67.81 258 GLU A C 1
ATOM 2004 O O . GLU A 1 258 ? 133.876 113.087 94.666 1.00 67.81 258 GLU A O 1
ATOM 2010 N N . ASP A 1 259 ? 131.752 113.043 95.414 1.00 69.08 259 ASP A N 1
ATOM 2011 C CA . ASP A 1 259 ? 132.001 114.101 96.386 1.00 69.08 259 ASP A CA 1
ATOM 2012 C C . ASP A 1 259 ? 132.988 113.644 97.449 1.00 69.08 259 ASP A C 1
ATOM 2013 O O . ASP A 1 259 ? 133.821 114.430 97.914 1.00 69.08 259 ASP A O 1
ATOM 2018 N N . ILE A 1 260 ? 132.903 112.373 97.849 1.00 73.53 260 ILE A N 1
ATOM 2019 C CA . ILE A 1 260 ? 133.861 111.821 98.801 1.00 73.53 260 ILE A CA 1
ATOM 2020 C C . ILE A 1 260 ? 135.274 111.932 98.249 1.00 73.53 260 ILE A C 1
ATOM 2021 O O . ILE A 1 260 ? 136.203 112.346 98.954 1.00 73.53 260 ILE A O 1
ATOM 2026 N N . LYS A 1 261 ? 135.456 111.588 96.974 1.00 80.61 261 LYS A N 1
ATOM 2027 C CA . LYS A 1 261 ? 136.760 111.714 96.338 1.00 80.61 261 LYS A CA 1
ATOM 2028 C C . LYS A 1 261 ? 137.209 113.161 96.194 1.00 80.61 261 LYS A C 1
ATOM 2029 O O . LYS A 1 261 ? 138.396 113.399 95.950 1.00 80.61 261 LYS A O 1
ATOM 2035 N N . GLY A 1 262 ? 136.303 114.123 96.343 1.00 96.19 262 GLY A N 1
ATOM 2036 C CA . GLY A 1 262 ? 136.672 115.522 96.204 1.00 96.19 262 GLY A CA 1
ATOM 2037 C C . GLY A 1 262 ? 137.220 115.862 94.837 1.00 96.19 262 GLY A C 1
ATOM 2038 O O . GLY A 1 262 ? 138.189 116.624 94.729 1.00 96.19 262 GLY A O 1
ATOM 2039 N N . SER A 1 263 ? 136.624 115.306 93.784 1.00 111.32 263 SER A N 1
ATOM 2040 C CA . SER A 1 263 ? 137.138 115.530 92.437 1.00 111.32 263 SER A CA 1
ATOM 2041 C C . SER A 1 263 ? 136.737 116.906 91.915 1.00 111.32 263 SER A C 1
ATOM 2042 O O . SER A 1 263 ? 137.595 117.745 91.623 1.00 111.32 263 SER A O 1
ATOM 2045 N N . TRP A 1 264 ? 135.433 117.158 91.797 1.00 105.24 264 TRP A N 1
ATOM 2046 C CA . TRP A 1 264 ? 134.973 118.443 91.287 1.00 105.24 264 TRP A CA 1
ATOM 2047 C C . TRP A 1 264 ? 134.937 119.523 92.358 1.00 105.24 264 TRP A C 1
ATOM 2048 O O . TRP A 1 264 ? 134.916 120.711 92.017 1.00 105.24 264 TRP A O 1
ATOM 2059 N N . THR A 1 265 ? 134.925 119.147 93.632 1.00 121.91 265 THR A N 1
ATOM 2060 C CA . THR A 1 265 ? 134.928 120.098 94.741 1.00 121.91 265 THR A CA 1
ATOM 2061 C C . THR A 1 265 ? 136.287 119.989 95.427 1.00 121.91 265 THR A C 1
ATOM 2062 O O . THR A 1 265 ? 136.455 119.244 96.394 1.00 121.91 265 THR A O 1
ATOM 2066 N N . GLY A 1 266 ? 137.257 120.743 94.921 1.00 119.63 266 GLY A N 1
ATOM 2067 C CA . GLY A 1 266 ? 138.601 120.698 95.457 1.00 119.63 266 GLY A CA 1
ATOM 2068 C C . GLY A 1 266 ? 139.513 121.746 94.857 1.00 119.63 266 GLY A C 1
ATOM 2069 O O . GLY A 1 266 ? 139.124 122.907 94.701 1.00 119.63 266 GLY A O 1
ATOM 2070 N N . LYS A 1 267 ? 140.738 121.343 94.517 1.00 121.09 267 LYS A N 1
ATOM 2071 C CA . LYS A 1 267 ? 141.705 122.278 93.957 1.00 121.09 267 LYS A CA 1
ATOM 2072 C C . LYS A 1 267 ? 141.413 122.607 92.498 1.00 121.09 267 LYS A C 1
ATOM 2073 O O . LYS A 1 267 ? 141.688 123.728 92.055 1.00 121.09 267 LYS A O 1
ATOM 2079 N N . ASN A 1 268 ? 140.847 121.663 91.744 1.00 129.56 268 ASN A N 1
ATOM 2080 C CA . ASN A 1 268 ? 140.671 121.873 90.310 1.00 129.56 268 ASN A CA 1
ATOM 2081 C C . ASN A 1 268 ? 139.388 122.639 90.000 1.00 129.56 268 ASN A C 1
ATOM 2082 O O . ASN A 1 268 ? 139.408 123.606 89.232 1.00 129.56 268 ASN A O 1
ATOM 2087 N N . ARG A 1 269 ? 138.264 122.215 90.583 1.00 121.40 269 ARG A N 1
ATOM 2088 C CA . ARG A 1 269 ? 136.946 122.789 90.299 1.00 121.40 269 ARG A CA 1
ATOM 2089 C C . ARG A 1 269 ? 136.623 122.765 88.806 1.00 121.40 269 ARG A C 1
ATOM 2090 O O . ARG A 1 269 ? 135.831 123.574 88.317 1.00 121.40 269 ARG A O 1
ATOM 2098 N N . VAL A 1 270 ? 137.235 121.839 88.066 1.00 110.11 270 VAL A N 1
ATOM 2099 C CA . VAL A 1 270 ? 136.945 121.722 86.645 1.00 110.11 270 VAL A CA 1
ATOM 2100 C C . VAL A 1 270 ? 135.558 121.116 86.463 1.00 110.11 270 VAL A C 1
ATOM 2101 O O . VAL A 1 270 ? 135.071 120.349 87.306 1.00 110.11 270 VAL A O 1
ATOM 2105 N N . GLN A 1 271 ? 134.906 121.479 85.361 1.00 97.05 271 GLN A N 1
ATOM 2106 C CA . GLN A 1 271 ? 133.520 121.086 85.144 1.00 97.05 271 GLN A CA 1
ATOM 2107 C C . GLN A 1 271 ? 133.379 119.570 85.135 1.00 97.05 271 GLN A C 1
ATOM 2108 O O . GLN A 1 271 ? 134.170 118.863 84.505 1.00 97.05 271 GLN A O 1
ATOM 2114 N N . ASN A 1 272 ? 132.384 119.072 85.852 1.00 74.49 272 ASN A N 1
ATOM 2115 C CA . ASN A 1 272 ? 132.044 117.663 85.749 1.00 74.49 272 ASN A CA 1
ATOM 2116 C C . ASN A 1 272 ? 131.334 117.444 84.421 1.00 74.49 272 ASN A C 1
ATOM 2117 O O . ASN A 1 272 ? 130.280 118.048 84.184 1.00 74.49 272 ASN A O 1
ATOM 2122 N N . PRO A 1 273 ? 131.874 116.617 83.528 1.00 63.77 273 PRO A N 1
ATOM 2123 C CA . PRO A 1 273 ? 131.306 116.526 82.175 1.00 63.77 273 PRO A CA 1
ATOM 2124 C C . PRO A 1 273 ? 129.879 116.015 82.135 1.00 63.77 273 PRO A C 1
ATOM 2125 O O . PRO A 1 273 ? 129.209 116.186 81.110 1.00 63.77 273 PRO A O 1
ATOM 2129 N N . TYR A 1 274 ? 129.389 115.403 83.207 1.00 53.51 274 TYR A N 1
ATOM 2130 C CA . TYR A 1 274 ? 128.043 114.850 83.227 1.00 53.51 274 TYR A CA 1
ATOM 2131 C C . TYR A 1 274 ? 126.984 115.868 83.623 1.00 53.51 274 TYR A C 1
ATOM 2132 O O . TYR A 1 274 ? 125.803 115.514 83.693 1.00 53.51 274 TYR A O 1
ATOM 2141 N N . SER A 1 275 ? 127.370 117.117 83.871 1.00 61.77 275 SER A N 1
ATOM 2142 C CA . SER A 1 275 ? 126.438 118.148 84.300 1.00 61.77 275 SER A CA 1
ATOM 2143 C C . SER A 1 275 ? 125.831 118.852 83.087 1.00 61.77 275 SER A C 1
ATOM 2144 O O . SER A 1 275 ? 125.996 118.426 81.942 1.00 61.77 275 SER A O 1
ATOM 2147 N N . HIS A 1 276 ? 125.117 119.951 83.335 1.00 63.60 276 HIS A N 1
ATOM 2148 C CA . HIS A 1 276 ? 124.522 120.741 82.270 1.00 63.60 276 HIS A CA 1
ATOM 2149 C C . HIS A 1 276 ? 124.733 122.238 82.435 1.00 63.60 276 HIS A C 1
ATOM 2150 O O . HIS A 1 276 ? 124.220 123.009 81.617 1.00 63.60 276 HIS A O 1
ATOM 2157 N N . GLY A 1 277 ? 125.464 122.672 83.459 1.00 69.76 277 GLY A N 1
ATOM 2158 C CA . GLY A 1 277 ? 125.683 124.089 83.669 1.00 69.76 277 GLY A CA 1
ATOM 2159 C C . GLY A 1 277 ? 124.480 124.842 84.183 1.00 69.76 277 GLY A C 1
ATOM 2160 O O . GLY A 1 277 ? 124.433 126.069 84.070 1.00 69.76 277 GLY A O 1
ATOM 2161 N N . ASN A 1 278 ? 123.503 124.139 84.748 1.00 65.29 278 ASN A N 1
ATOM 2162 C CA . ASN A 1 278 ? 122.274 124.735 85.246 1.00 65.29 278 ASN A CA 1
ATOM 2163 C C . ASN A 1 278 ? 121.862 123.978 86.501 1.00 65.29 278 ASN A C 1
ATOM 2164 O O . ASN A 1 278 ? 122.555 123.061 86.950 1.00 65.29 278 ASN A O 1
ATOM 2169 N N . ILE A 1 279 ? 120.730 124.363 87.082 1.00 54.87 279 ILE A N 1
ATOM 2170 C CA . ILE A 1 279 ? 120.217 123.653 88.247 1.00 54.87 279 ILE A CA 1
ATOM 2171 C C . ILE A 1 279 ? 118.835 123.098 87.935 1.00 54.87 279 ILE A C 1
ATOM 2172 O O . ILE A 1 279 ? 118.440 122.051 88.460 1.00 54.87 279 ILE A O 1
ATOM 2177 N N . VAL A 1 280 ? 118.099 123.769 87.052 1.00 55.81 280 VAL A N 1
ATOM 2178 C CA . VAL A 1 280 ? 116.756 123.305 86.728 1.00 55.81 280 VAL A CA 1
ATOM 2179 C C . VAL A 1 280 ? 116.821 122.079 85.828 1.00 55.81 280 VAL A C 1
ATOM 2180 O O . VAL A 1 280 ? 116.173 121.058 86.093 1.00 55.81 280 VAL A O 1
ATOM 2184 N N . LYS A 1 281 ? 117.608 122.156 84.753 1.00 55.75 281 LYS A N 1
ATOM 2185 C CA . LYS A 1 281 ? 117.755 121.004 83.874 1.00 55.75 281 LYS A CA 1
ATOM 2186 C C . LYS A 1 281 ? 118.398 119.833 84.597 1.00 55.75 281 LYS A C 1
ATOM 2187 O O . LYS A 1 281 ? 118.043 118.678 84.344 1.00 55.75 281 LYS A O 1
ATOM 2193 N N . ASN A 1 282 ? 119.328 120.106 85.511 1.00 50.99 282 ASN A N 1
ATOM 2194 C CA . ASN A 1 282 ? 119.942 119.031 86.282 1.00 50.99 282 ASN A CA 1
ATOM 2195 C C . ASN A 1 282 ? 118.919 118.342 87.173 1.00 50.99 282 ASN A C 1
ATOM 2196 O O . ASN A 1 282 ? 118.825 117.107 87.189 1.00 50.99 282 ASN A O 1
ATOM 2201 N N . CYS A 1 283 ? 118.168 119.125 87.951 1.00 45.89 283 CYS A N 1
ATOM 2202 C CA . CYS A 1 283 ? 117.131 118.552 88.800 1.00 45.89 283 CYS A CA 1
ATOM 2203 C C . CYS A 1 283 ? 116.149 117.738 87.976 1.00 45.89 283 CYS A C 1
ATOM 2204 O O . CYS A 1 283 ? 115.737 116.647 88.385 1.00 45.89 283 CYS A O 1
ATOM 2207 N N . CYS A 1 284 ? 115.786 118.237 86.794 1.00 56.22 284 CYS A N 1
ATOM 2208 C CA . CYS A 1 284 ? 114.836 117.510 85.960 1.00 56.22 284 CYS A CA 1
ATOM 2209 C C . CYS A 1 284 ? 115.437 116.212 85.434 1.00 56.22 284 CYS A C 1
ATOM 2210 O O . CYS A 1 284 ? 114.754 115.183 85.388 1.00 56.22 284 CYS A O 1
ATOM 2213 N N . GLU A 1 285 ? 116.713 116.235 85.041 1.00 54.18 285 GLU A N 1
ATOM 2214 C CA . GLU A 1 285 ? 117.325 115.036 84.481 1.00 54.18 285 GLU A CA 1
ATOM 2215 C C . GLU A 1 285 ? 117.548 113.971 85.542 1.00 54.18 285 GLU A C 1
ATOM 2216 O O . GLU A 1 285 ? 117.453 112.775 85.247 1.00 54.18 285 GLU A O 1
ATOM 2222 N N . VAL A 1 286 ? 117.834 114.375 86.778 1.00 38.31 286 VAL A N 1
ATOM 2223 C CA . VAL A 1 286 ? 118.111 113.379 87.805 1.00 38.31 286 VAL A CA 1
ATOM 2224 C C . VAL A 1 286 ? 116.823 112.867 88.430 1.00 38.31 286 VAL A C 1
ATOM 2225 O O . VAL A 1 286 ? 116.701 111.676 88.733 1.00 38.31 286 VAL A O 1
ATOM 2229 N N . LEU A 1 287 ? 115.841 113.742 88.629 1.00 39.68 287 LEU A N 1
ATOM 2230 C CA . LEU A 1 287 ? 114.613 113.345 89.306 1.00 39.68 287 LEU A CA 1
ATOM 2231 C C . LEU A 1 287 ? 113.566 112.798 88.342 1.00 39.68 287 LEU A C 1
ATOM 2232 O O . LEU A 1 287 ? 113.070 111.684 88.525 1.00 39.68 287 LEU A O 1
ATOM 2237 N N . CYS A 1 288 ? 113.212 113.572 87.320 1.00 46.97 288 CYS A N 1
ATOM 2238 C CA . CYS A 1 288 ? 112.053 113.257 86.500 1.00 46.97 288 CYS A CA 1
ATOM 2239 C C . CYS A 1 288 ? 112.407 112.755 85.103 1.00 46.97 288 CYS A C 1
ATOM 2240 O O . CYS A 1 288 ? 111.502 112.559 84.288 1.00 46.97 288 CYS A O 1
ATOM 2243 N N . GLY A 1 289 ? 113.683 112.514 84.812 1.00 45.58 289 GLY A N 1
ATOM 2244 C CA . GLY A 1 289 ? 114.085 111.989 83.527 1.00 45.58 289 GLY A CA 1
ATOM 2245 C C . GLY A 1 289 ? 113.678 110.541 83.328 1.00 45.58 289 GLY A C 1
ATOM 2246 O O . GLY A 1 289 ? 112.921 109.974 84.119 1.00 45.58 289 GLY A O 1
ATOM 2247 N N . PRO A 1 290 ? 114.155 109.919 82.250 1.00 43.20 290 PRO A N 1
ATOM 2248 C CA . PRO A 1 290 ? 113.848 108.506 82.004 1.00 43.20 290 PRO A CA 1
ATOM 2249 C C . PRO A 1 290 ? 114.933 107.578 82.526 1.00 43.20 290 PRO A C 1
ATOM 2250 O O . PRO A 1 290 ? 116.129 107.865 82.446 1.00 43.20 290 PRO A O 1
ATOM 2254 N N . LEU A 1 291 ? 114.500 106.434 83.058 1.00 40.65 291 LEU A N 1
ATOM 2255 C CA . LEU A 1 291 ? 115.417 105.479 83.655 1.00 40.65 291 LEU A CA 1
ATOM 2256 C C . LEU A 1 291 ? 115.395 104.159 82.898 1.00 40.65 291 LEU A C 1
ATOM 2257 O O . LEU A 1 291 ? 114.337 103.736 82.422 1.00 40.65 291 LEU A O 1
ATOM 2262 N N . PRO A 1 292 ? 116.533 103.486 82.778 1.00 36.07 292 PRO A N 1
ATOM 2263 C CA . PRO A 1 292 ? 116.563 102.200 82.088 1.00 36.07 292 PRO A CA 1
ATOM 2264 C C . PRO A 1 292 ? 115.916 101.119 82.932 1.00 36.07 292 PRO A C 1
ATOM 2265 O O . PRO A 1 292 ? 115.756 101.278 84.151 1.00 36.07 292 PRO A O 1
ATOM 2269 N N . PRO A 1 293 ? 115.521 100.012 82.323 1.00 34.58 293 PRO A N 1
ATOM 2270 C CA . PRO A 1 293 ? 114.961 98.909 83.107 1.00 34.58 293 PRO A CA 1
ATOM 2271 C C . PRO A 1 293 ? 116.063 98.084 83.744 1.00 34.58 293 PRO A C 1
ATOM 2272 O O . PRO A 1 293 ? 117.239 98.449 83.654 1.00 34.58 293 PRO A O 1
ATOM 2276 N N . SER A 1 294 ? 115.712 96.981 84.395 1.00 38.86 294 SER A N 1
ATOM 2277 C CA . SER A 1 294 ? 116.733 96.111 84.962 1.00 38.86 294 SER A CA 1
ATOM 2278 C C . SER A 1 294 ? 117.506 95.442 83.834 1.00 38.86 294 SER A C 1
ATOM 2279 O O . SER A 1 294 ? 116.927 94.715 83.021 1.00 38.86 294 SER A O 1
ATOM 2282 N N . VAL A 1 295 ? 118.814 95.693 83.776 1.00 42.07 295 VAL A N 1
ATOM 2283 C CA . VAL A 1 295 ? 119.605 95.151 82.679 1.00 42.07 295 VAL A CA 1
ATOM 2284 C C . VAL A 1 295 ? 119.913 93.672 82.869 1.00 42.07 295 VAL A C 1
ATOM 2285 O O . VAL A 1 295 ? 120.228 92.986 81.889 1.00 42.07 295 VAL A O 1
ATOM 2289 N N . LEU A 1 296 ? 119.836 93.159 84.094 1.00 50.28 296 LEU A N 1
ATOM 2290 C CA . LEU A 1 296 ? 119.924 91.727 84.353 1.00 50.28 296 LEU A CA 1
ATOM 2291 C C . LEU A 1 296 ? 118.514 91.240 84.664 1.00 50.28 296 LEU A C 1
ATOM 2292 O O . LEU A 1 296 ? 117.917 91.633 85.673 1.00 50.28 296 LEU A O 1
ATOM 2297 N N . ASP A 1 297 ? 117.958 90.424 83.781 1.00 72.90 297 ASP A N 1
ATOM 2298 C CA . ASP A 1 297 ? 116.634 89.884 84.039 1.00 72.90 297 ASP A CA 1
ATOM 2299 C C . ASP A 1 297 ? 116.743 88.813 85.114 1.00 72.90 297 ASP A C 1
ATOM 2300 O O . ASP A 1 297 ? 117.525 87.867 84.983 1.00 72.90 297 ASP A O 1
ATOM 2305 N N . ARG A 1 298 ? 115.995 88.977 86.197 1.00 59.42 298 ARG A N 1
ATOM 2306 C CA . ARG A 1 298 ? 116.029 87.993 87.267 1.00 59.42 298 ARG A CA 1
ATOM 2307 C C . ARG A 1 298 ? 114.910 86.976 87.157 1.00 59.42 298 ARG A C 1
ATOM 2308 O O . ARG A 1 298 ? 115.118 85.801 87.466 1.00 59.42 298 ARG A O 1
ATOM 2316 N N . ARG A 1 299 ? 113.731 87.395 86.721 1.00 69.08 299 ARG A N 1
ATOM 2317 C CA . ARG A 1 299 ? 112.647 86.458 86.481 1.00 69.08 299 ARG A CA 1
ATOM 2318 C C . ARG A 1 299 ? 112.786 85.741 85.147 1.00 69.08 299 ARG A C 1
ATOM 2319 O O . ARG A 1 299 ? 111.821 85.122 84.688 1.00 69.08 299 ARG A O 1
ATOM 2327 N N . GLY A 1 300 ? 113.956 85.814 84.519 1.00 81.69 300 GLY A N 1
ATOM 2328 C CA . GLY A 1 300 ? 114.180 85.085 83.292 1.00 81.69 300 GLY A CA 1
ATOM 2329 C C . GLY A 1 300 ? 114.256 83.590 83.524 1.00 81.69 300 GLY A C 1
ATOM 2330 O O . GLY A 1 300 ? 114.403 83.105 84.647 1.00 81.69 300 GLY A O 1
ATOM 2331 N N . ILE A 1 301 ? 114.155 82.845 82.429 1.00 102.76 301 ILE A N 1
ATOM 2332 C CA . ILE A 1 301 ? 114.119 81.388 82.464 1.00 102.76 301 ILE A CA 1
ATOM 2333 C C . ILE A 1 301 ? 115.453 80.863 81.958 1.00 102.76 301 ILE A C 1
ATOM 2334 O O . ILE A 1 301 ? 115.807 81.066 80.790 1.00 102.76 301 ILE A O 1
ATOM 2339 N N . LEU A 1 302 ? 116.189 80.189 82.832 1.00 103.32 302 LEU A N 1
ATOM 2340 C CA . LEU A 1 302 ? 117.423 79.536 82.440 1.00 103.32 302 LEU A CA 1
ATOM 2341 C C . LEU A 1 302 ? 117.125 78.169 81.833 1.00 103.32 302 LEU A C 1
ATOM 2342 O O . LEU A 1 302 ? 116.071 77.583 82.087 1.00 103.32 302 LEU A O 1
ATOM 2347 N N . PRO A 1 303 ? 118.039 77.641 81.003 1.00 107.52 303 PRO A N 1
ATOM 2348 C CA . PRO A 1 303 ? 117.857 76.294 80.451 1.00 107.52 303 PRO A CA 1
ATOM 2349 C C . PRO A 1 303 ? 117.818 75.216 81.531 1.00 107.52 303 PRO A C 1
ATOM 2350 O O . PRO A 1 303 ? 118.843 74.583 81.781 1.00 107.52 303 PRO A O 1
ATOM 2354 N N . ALA B 2 13 ? 125.503 76.589 65.038 1.00 107.72 6 ALA B N 1
ATOM 2355 C CA . ALA B 2 13 ? 126.481 77.050 64.061 1.00 107.72 6 ALA B CA 1
ATOM 2356 C C . ALA B 2 13 ? 127.828 77.317 64.723 1.00 107.72 6 ALA B C 1
ATOM 2357 O O . ALA B 2 13 ? 127.887 77.877 65.818 1.00 107.72 6 ALA B O 1
ATOM 2359 N N . PRO B 2 14 ? 128.910 76.916 64.061 1.00 108.02 7 PRO B N 1
ATOM 2360 C CA . PRO B 2 14 ? 130.243 77.142 64.627 1.00 108.02 7 PRO B CA 1
ATOM 2361 C C . PRO B 2 14 ? 130.652 78.602 64.520 1.00 108.02 7 PRO B C 1
ATOM 2362 O O . PRO B 2 14 ? 130.180 79.345 63.655 1.00 108.02 7 PRO B O 1
ATOM 2366 N N . VAL B 2 15 ? 131.547 79.009 65.417 1.00 103.65 8 VAL B N 1
ATOM 2367 C CA . VAL B 2 15 ? 131.994 80.393 65.529 1.00 103.65 8 VAL B CA 1
ATOM 2368 C C . VAL B 2 15 ? 133.412 80.498 64.984 1.00 103.65 8 VAL B C 1
ATOM 2369 O O . VAL B 2 15 ? 134.219 79.575 65.146 1.00 103.65 8 VAL B O 1
ATOM 2373 N N . SER B 2 16 ? 133.711 81.619 64.322 1.00 105.43 9 SER B N 1
ATOM 2374 C CA . SER B 2 16 ? 135.041 81.899 63.810 1.00 105.43 9 SER B CA 1
ATOM 2375 C C . SER B 2 16 ? 135.710 83.082 64.497 1.00 105.43 9 SER B C 1
ATOM 2376 O O . SER B 2 16 ? 136.901 83.314 64.267 1.00 105.43 9 SER B O 1
ATOM 2379 N N . GLY B 2 17 ? 134.990 83.823 65.316 1.00 96.88 10 GLY B N 1
ATOM 2380 C CA . GLY B 2 17 ? 135.527 84.980 66.007 1.00 96.88 10 GLY B CA 1
ATOM 2381 C C . GLY B 2 17 ? 134.420 85.972 66.308 1.00 96.88 10 GLY B C 1
ATOM 2382 O O . GLY B 2 17 ? 133.436 86.102 65.588 1.00 96.88 10 GLY B O 1
ATOM 2383 N N . LYS B 2 18 ? 134.589 86.699 67.409 1.00 93.21 11 LYS B N 1
ATOM 2384 C CA . LYS B 2 18 ? 133.599 87.657 67.880 1.00 93.21 11 LYS B CA 1
ATOM 2385 C C . LYS B 2 18 ? 134.207 89.049 67.918 1.00 93.21 11 LYS B C 1
ATOM 2386 O O . LYS B 2 18 ? 135.316 89.233 68.430 1.00 93.21 11 LYS B O 1
ATOM 2392 N N . VAL B 2 19 ? 133.483 90.020 67.376 1.00 94.73 12 VAL B N 1
ATOM 2393 C CA . VAL B 2 19 ? 133.839 91.423 67.505 1.00 94.73 12 VAL B CA 1
ATOM 2394 C C . VAL B 2 19 ? 132.745 92.114 68.304 1.00 94.73 12 VAL B C 1
ATOM 2395 O O . VAL B 2 19 ? 131.608 91.641 68.397 1.00 94.73 12 VAL B O 1
ATOM 2399 N N . PHE B 2 20 ? 133.097 93.253 68.890 1.00 86.49 13 PHE B N 1
ATOM 2400 C CA . PHE B 2 20 ? 132.186 93.987 69.754 1.00 86.49 13 PHE B CA 1
ATOM 2401 C C . PHE B 2 20 ? 132.218 95.460 69.386 1.00 86.49 13 PHE B C 1
ATOM 2402 O O . PHE B 2 20 ? 133.295 96.045 69.242 1.00 86.49 13 PHE B O 1
ATOM 2410 N N . ILE B 2 21 ? 131.036 96.050 69.228 1.00 76.27 14 ILE B N 1
ATOM 2411 C CA . ILE B 2 21 ? 130.906 97.475 68.953 1.00 76.27 14 ILE B CA 1
ATOM 2412 C C . ILE B 2 21 ? 130.844 98.177 70.305 1.00 76.27 14 ILE B C 1
ATOM 2413 O O . ILE B 2 21 ? 129.801 98.207 70.956 1.00 76.27 14 ILE B O 1
ATOM 2418 N N . GLN B 2 22 ? 131.974 98.733 70.732 1.00 76.27 15 GLN B N 1
ATOM 2419 C CA . GLN B 2 22 ? 132.043 99.368 72.037 1.00 76.27 15 GLN B CA 1
ATOM 2420 C C . GLN B 2 22 ? 131.088 100.555 72.107 1.00 76.27 15 GLN B C 1
ATOM 2421 O O . GLN B 2 22 ? 130.709 101.147 71.095 1.00 76.27 15 GLN B O 1
ATOM 2427 N N . ARG B 2 23 ? 130.694 100.896 73.329 1.00 65.23 16 ARG B N 1
ATOM 2428 C CA . ARG B 2 23 ? 129.810 102.028 73.536 1.00 65.23 16 ARG B CA 1
ATOM 2429 C C . ARG B 2 23 ? 130.546 103.335 73.258 1.00 65.23 16 ARG B C 1
ATOM 2430 O O . ARG B 2 23 ? 131.777 103.395 73.232 1.00 65.23 16 ARG B O 1
ATOM 2438 N N . ASP B 2 24 ? 129.770 104.395 73.048 1.00 73.43 17 ASP B N 1
ATOM 2439 C CA . ASP B 2 24 ? 130.304 105.716 72.739 1.00 73.43 17 ASP B CA 1
ATOM 2440 C C . ASP B 2 24 ? 129.783 106.714 73.761 1.00 73.43 17 ASP B C 1
ATOM 2441 O O . ASP B 2 24 ? 128.570 106.924 73.864 1.00 73.43 17 ASP B O 1
ATOM 2446 N N . TYR B 2 25 ? 130.696 107.336 74.504 1.00 68.99 18 TYR B N 1
ATOM 2447 C CA . TYR B 2 25 ? 130.336 108.324 75.511 1.00 68.99 18 TYR B CA 1
ATOM 2448 C C . TYR B 2 25 ? 130.687 109.743 75.083 1.00 68.99 18 TYR B C 1
ATOM 2449 O O . TYR B 2 25 ? 130.761 110.639 75.930 1.00 68.99 18 TYR B O 1
ATOM 2458 N N . SER B 2 26 ? 130.902 109.969 73.786 1.00 77.42 19 SER B N 1
ATOM 2459 C CA . SER B 2 26 ? 131.388 111.270 73.337 1.00 77.42 19 SER B CA 1
ATOM 2460 C C . SER B 2 26 ? 130.351 112.363 73.561 1.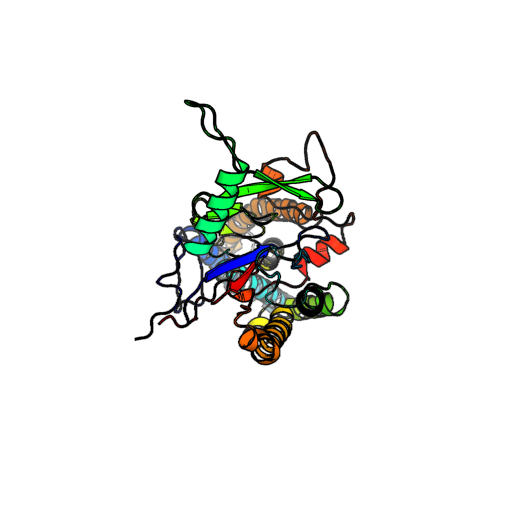00 77.42 19 SER B C 1
ATOM 2461 O O . SER B 2 26 ? 130.681 113.452 74.044 1.00 77.42 19 SER B O 1
ATOM 2464 N N . SER B 2 27 ? 129.092 112.097 73.215 1.00 85.04 20 SER B N 1
ATOM 2465 C CA . SER B 2 27 ? 128.055 113.108 73.365 1.00 85.04 20 SER B CA 1
ATOM 2466 C C . SER B 2 27 ? 127.521 113.199 74.787 1.00 85.04 20 SER B C 1
ATOM 2467 O O . SER B 2 27 ? 126.957 114.234 75.158 1.00 85.04 20 SER B O 1
ATOM 2470 N N . GLY B 2 28 ? 127.681 112.151 75.585 1.00 74.03 21 GLY B N 1
ATOM 2471 C CA . GLY B 2 28 ? 127.176 112.170 76.940 1.00 74.03 21 GLY B CA 1
ATOM 2472 C C . GLY B 2 28 ? 127.189 110.774 77.527 1.00 74.03 21 GLY B C 1
ATOM 2473 O O . GLY B 2 28 ? 127.742 109.840 76.944 1.00 74.03 21 GLY B O 1
ATOM 2474 N N . THR B 2 29 ? 126.562 110.653 78.691 1.00 73.31 22 THR B N 1
ATOM 2475 C CA . THR B 2 29 ? 126.507 109.387 79.403 1.00 73.31 22 THR B CA 1
ATOM 2476 C C . THR B 2 29 ? 125.298 108.546 79.029 1.00 73.31 22 THR B C 1
ATOM 2477 O O . THR B 2 29 ? 124.996 107.577 79.731 1.00 73.31 22 THR B O 1
ATOM 2481 N N . ARG B 2 30 ? 124.715 108.870 77.880 1.00 70.12 23 ARG B N 1
ATOM 2482 C CA . ARG B 2 30 ? 123.486 108.201 77.394 1.00 70.12 23 ARG B CA 1
ATOM 2483 C C . ARG B 2 30 ? 123.800 107.128 76.369 1.00 70.12 23 ARG B C 1
ATOM 2484 O O . ARG B 2 30 ? 124.739 107.280 75.632 1.00 70.12 23 ARG B O 1
ATOM 2492 N N . CYS B 2 31 ? 122.968 106.117 76.288 1.00 67.36 24 CYS B N 1
ATOM 2493 C CA . CYS B 2 31 ? 123.255 105.004 75.393 1.00 67.36 24 CYS B CA 1
ATOM 2494 C C . CYS B 2 31 ? 123.412 105.443 73.943 1.00 67.36 24 CYS B C 1
ATOM 2495 O O . CYS B 2 31 ? 122.446 105.867 73.304 1.00 67.36 24 CYS B O 1
ATOM 2498 N N . GLN B 2 32 ? 124.632 105.331 73.422 1.00 67.58 25 GLN B N 1
ATOM 2499 C CA . GLN B 2 32 ? 124.945 105.646 72.035 1.00 67.58 25 GLN B CA 1
ATOM 2500 C C . GLN B 2 32 ? 126.140 104.800 71.631 1.00 67.58 25 GLN B C 1
ATOM 2501 O O . GLN B 2 32 ? 127.169 104.830 72.309 1.00 67.58 25 GLN B O 1
ATOM 2507 N N . PHE B 2 33 ? 126.012 104.063 70.535 1.00 67.93 26 PHE B N 1
ATOM 2508 C CA . PHE B 2 33 ? 127.030 103.107 70.124 1.00 67.93 26 PHE B CA 1
ATOM 2509 C C . PHE B 2 33 ? 127.961 103.717 69.086 1.00 67.93 26 PHE B C 1
ATOM 2510 O O . PHE B 2 33 ? 127.537 104.518 68.249 1.00 67.93 26 PHE B O 1
ATOM 2518 N N . GLN B 2 34 ? 129.231 103.323 69.145 1.00 79.56 27 GLN B N 1
ATOM 2519 C CA . GLN B 2 34 ? 130.226 103.832 68.214 1.00 79.56 27 GLN B CA 1
ATOM 2520 C C . GLN B 2 34 ? 129.881 103.432 66.784 1.00 79.56 27 GLN B C 1
ATOM 2521 O O . GLN B 2 34 ? 129.164 102.461 66.534 1.00 79.56 27 GLN B O 1
ATOM 2527 N N . THR B 2 35 ? 130.416 104.197 65.834 1.00 83.68 28 THR B N 1
ATOM 2528 C CA . THR B 2 35 ? 130.161 103.978 64.417 1.00 83.68 28 THR B CA 1
ATOM 2529 C C . THR B 2 35 ? 131.405 103.518 63.667 1.00 83.68 28 THR B C 1
ATOM 2530 O O . THR B 2 35 ? 131.440 103.585 62.434 1.00 83.68 28 THR B O 1
ATOM 2534 N N . LYS B 2 36 ? 132.427 103.060 64.382 1.00 97.48 29 LYS B N 1
ATOM 2535 C CA . LYS B 2 36 ? 133.622 102.554 63.727 1.00 97.48 29 LYS B CA 1
ATOM 2536 C C . LYS B 2 36 ? 133.318 101.247 63.005 1.00 97.48 29 LYS B C 1
ATOM 2537 O O . LYS B 2 36 ? 132.465 100.461 63.426 1.00 97.48 29 LYS B O 1
ATOM 2543 N N . PHE B 2 37 ? 134.027 101.022 61.904 1.00 113.56 30 PHE B N 1
ATOM 2544 C CA . PHE B 2 37 ? 133.828 99.812 61.119 1.00 113.56 30 PHE B CA 1
ATOM 2545 C C . PHE B 2 37 ? 134.856 98.765 61.509 1.00 113.56 30 PHE B C 1
ATOM 2546 O O . PHE B 2 37 ? 136.061 99.054 61.494 1.00 113.56 30 PHE B O 1
ATOM 2554 N N . PRO B 2 38 ? 134.432 97.554 61.863 1.00 111.27 31 PRO B N 1
ATOM 2555 C CA . PRO B 2 38 ? 135.394 96.535 62.294 1.00 111.27 31 PRO B CA 1
ATOM 2556 C C . PRO B 2 38 ? 136.275 96.073 61.146 1.00 111.27 31 PRO B C 1
ATOM 2557 O O . PRO B 2 38 ? 135.888 96.112 59.975 1.00 111.27 31 PRO B O 1
ATOM 2561 N N . ALA B 2 39 ? 137.481 95.629 61.499 1.00 113.84 32 ALA B N 1
ATOM 2562 C CA . ALA B 2 39 ? 138.400 95.118 60.489 1.00 113.84 32 ALA B CA 1
ATOM 2563 C C . ALA B 2 39 ? 138.012 93.713 60.047 1.00 113.84 32 ALA B C 1
ATOM 2564 O O . ALA B 2 39 ? 138.132 93.377 58.864 1.00 113.84 32 ALA B O 1
ATOM 2566 N N . GLU B 2 40 ? 137.547 92.883 60.983 1.00 112.74 33 GLU B N 1
ATOM 2567 C CA . GLU B 2 40 ? 137.130 91.528 60.648 1.00 112.74 33 GLU B CA 1
ATOM 2568 C C . GLU B 2 40 ? 135.834 91.506 59.855 1.00 112.74 33 GLU B C 1
ATOM 2569 O O . GLU B 2 40 ? 135.583 90.542 59.125 1.00 112.74 33 GLU B O 1
ATOM 2575 N N . LEU B 2 41 ? 135.005 92.541 59.985 1.00 110.50 34 LEU B N 1
ATOM 2576 C CA . LEU B 2 41 ? 133.776 92.613 59.209 1.00 110.50 34 LEU B CA 1
ATOM 2577 C C . LEU B 2 41 ? 134.034 92.892 57.738 1.00 110.50 34 LEU B C 1
ATOM 2578 O O . LEU B 2 41 ? 133.091 92.837 56.941 1.00 110.50 34 LEU B O 1
ATOM 2583 N N . GLU B 2 42 ? 135.272 93.192 57.360 1.00 118.42 35 GLU B N 1
ATOM 2584 C CA . GLU B 2 42 ? 135.570 93.454 55.962 1.00 118.42 35 GLU B CA 1
ATOM 2585 C C . GLU B 2 42 ? 135.421 92.183 55.139 1.00 118.42 35 GLU B C 1
ATOM 2586 O O . GLU B 2 42 ? 135.701 91.078 55.614 1.00 118.42 35 GLU B O 1
ATOM 2592 N N . ASN B 2 43 ? 134.959 92.349 53.899 1.00 116.44 36 ASN B N 1
ATOM 2593 C CA . ASN B 2 43 ? 134.676 91.293 52.933 1.00 116.44 36 ASN B CA 1
ATOM 2594 C C . ASN B 2 43 ? 133.506 90.410 53.348 1.00 116.44 36 ASN B C 1
ATOM 2595 O O . ASN B 2 43 ? 133.194 89.450 52.634 1.00 116.44 36 ASN B O 1
ATOM 2600 N N . ARG B 2 44 ? 132.846 90.697 54.469 1.00 107.24 37 ARG B N 1
ATOM 2601 C CA . ARG B 2 44 ? 131.688 89.929 54.905 1.00 107.24 37 ARG B CA 1
ATOM 2602 C C . ARG B 2 44 ? 130.373 90.673 54.748 1.00 107.24 37 ARG B C 1
ATOM 2603 O O . ARG B 2 44 ? 129.338 90.032 54.556 1.00 107.24 37 ARG B O 1
ATOM 2611 N N . ILE B 2 45 ? 130.388 92.000 54.827 1.00 113.42 38 ILE B N 1
ATOM 2612 C CA . ILE B 2 45 ? 129.188 92.804 54.632 1.00 113.42 38 ILE B CA 1
ATOM 2613 C C . ILE B 2 45 ? 129.626 94.226 54.316 1.00 113.42 38 ILE B C 1
ATOM 2614 O O . ILE B 2 45 ? 130.588 94.737 54.895 1.00 113.42 38 ILE B O 1
ATOM 2619 N N . ASP B 2 46 ? 128.923 94.856 53.378 1.00 116.50 39 ASP B N 1
ATOM 2620 C CA . ASP B 2 46 ? 129.269 96.210 52.972 1.00 116.50 39 ASP B CA 1
ATOM 2621 C C . ASP B 2 46 ? 129.051 97.182 54.124 1.00 116.50 39 ASP B C 1
ATOM 2622 O O . ASP B 2 46 ? 128.101 97.052 54.900 1.00 116.50 39 ASP B O 1
ATOM 2627 N N . ARG B 2 47 ? 129.947 98.167 54.229 1.00 116.81 40 ARG B N 1
ATOM 2628 C CA . ARG B 2 47 ? 129.918 99.093 55.354 1.00 116.81 40 ARG B CA 1
ATOM 2629 C C . ARG B 2 47 ? 128.650 99.934 55.393 1.00 116.81 40 ARG B C 1
ATOM 2630 O O . ARG B 2 47 ? 128.321 100.484 56.451 1.00 116.81 40 ARG B O 1
ATOM 2638 N N . GLN B 2 48 ? 127.928 100.046 54.278 1.00 110.81 41 GLN B N 1
ATOM 2639 C CA . GLN B 2 48 ? 126.770 100.933 54.250 1.00 110.81 41 GLN B CA 1
ATOM 2640 C C . GLN B 2 48 ? 125.656 100.424 55.153 1.00 110.81 41 GLN B C 1
ATOM 2641 O O . GLN B 2 48 ? 125.126 101.175 55.978 1.00 110.81 41 GLN B O 1
ATOM 2647 N N . GLN B 2 49 ? 125.280 99.152 55.010 1.00 106.12 42 GLN B N 1
ATOM 2648 C CA . GLN B 2 49 ? 124.195 98.625 55.831 1.00 106.12 42 GLN B CA 1
ATOM 2649 C C . GLN B 2 49 ? 124.602 98.518 57.293 1.00 106.12 42 GLN B C 1
ATOM 2650 O O . GLN B 2 49 ? 123.758 98.675 58.180 1.00 106.12 42 GLN B O 1
ATOM 2656 N N . PHE B 2 50 ? 125.883 98.268 57.568 1.00 99.20 43 PHE B N 1
ATOM 2657 C CA . PHE B 2 50 ? 126.348 98.267 58.950 1.00 99.20 43 PHE B CA 1
ATOM 2658 C C . PHE B 2 50 ? 126.218 99.653 59.566 1.00 99.20 43 PHE B C 1
ATOM 2659 O O . PHE B 2 50 ? 125.711 99.807 60.687 1.00 99.20 43 PHE B O 1
ATOM 2667 N N . GLU B 2 51 ? 126.687 100.677 58.848 1.00 92.13 44 GLU B N 1
ATOM 2668 C CA . GLU B 2 51 ? 126.536 102.045 59.325 1.00 92.13 44 GLU B CA 1
ATOM 2669 C C . GLU B 2 51 ? 125.070 102.396 59.509 1.00 92.13 44 GLU B C 1
ATOM 2670 O O . GLU B 2 51 ? 124.702 103.063 60.481 1.00 92.13 44 GLU B O 1
ATOM 2676 N N . GLU B 2 52 ? 124.214 101.944 58.593 1.00 89.85 45 GLU B N 1
ATOM 2677 C CA . GLU B 2 52 ? 122.788 102.200 58.743 1.00 89.85 45 GLU B CA 1
ATOM 2678 C C . GLU B 2 52 ? 122.253 101.560 60.012 1.00 89.85 45 GLU B C 1
ATOM 2679 O O . GLU B 2 52 ? 121.500 102.196 60.756 1.00 89.85 45 GLU B O 1
ATOM 2685 N N . THR B 2 53 ? 122.571 100.287 60.242 1.00 83.70 46 THR B N 1
ATOM 2686 C CA . THR B 2 53 ? 122.048 99.594 61.413 1.00 83.70 46 THR B CA 1
ATOM 2687 C C . THR B 2 53 ? 122.491 100.288 62.690 1.00 83.70 46 THR B C 1
ATOM 2688 O O . THR B 2 53 ? 121.692 100.496 63.614 1.00 83.70 46 THR B O 1
ATOM 2692 N N . VAL B 2 54 ? 123.766 100.672 62.749 1.00 76.94 47 VAL B N 1
ATOM 2693 C CA . VAL B 2 54 ? 124.259 101.371 63.928 1.00 76.94 47 VAL B CA 1
ATOM 2694 C C . VAL B 2 54 ? 123.563 102.717 64.077 1.00 76.94 47 VAL B C 1
ATOM 2695 O O . VAL B 2 54 ? 123.233 103.138 65.190 1.00 76.94 47 VAL B O 1
ATOM 2699 N N . ARG B 2 55 ? 123.292 103.397 62.961 1.00 75.66 48 ARG B N 1
ATOM 2700 C CA . ARG B 2 55 ? 122.640 104.700 63.038 1.00 75.66 48 ARG B CA 1
ATOM 2701 C C . ARG B 2 55 ? 121.196 104.569 63.498 1.00 75.66 48 ARG B C 1
ATOM 2702 O O . ARG B 2 55 ? 120.707 105.398 64.272 1.00 75.66 48 ARG B O 1
ATOM 2710 N N . THR B 2 56 ? 120.499 103.536 63.033 1.00 71.22 49 THR B N 1
ATOM 2711 C CA . THR B 2 56 ? 119.128 103.315 63.470 1.00 71.22 49 THR B CA 1
ATOM 2712 C C . THR B 2 56 ? 119.079 102.980 64.953 1.00 71.22 49 THR B C 1
ATOM 2713 O O . THR B 2 56 ? 118.215 103.484 65.682 1.00 71.22 49 THR B O 1
ATOM 2717 N N . LEU B 2 57 ? 120.001 102.134 65.418 1.00 67.44 50 LEU B N 1
ATOM 2718 C CA . LEU B 2 57 ? 120.055 101.836 66.845 1.00 67.44 50 LEU B CA 1
ATOM 2719 C C . LEU B 2 57 ? 120.374 103.087 67.651 1.00 67.44 50 LEU B C 1
ATOM 2720 O O . LEU B 2 57 ? 119.806 103.303 68.728 1.00 67.44 50 LEU B O 1
ATOM 2725 N N . ASN B 2 58 ? 121.275 103.928 67.140 1.00 65.29 51 ASN B N 1
ATOM 2726 C CA . ASN B 2 58 ? 121.594 105.172 67.825 1.00 65.29 51 ASN B CA 1
ATOM 2727 C C . ASN B 2 58 ? 120.375 106.077 67.912 1.00 65.29 51 ASN B C 1
ATOM 2728 O O . ASN B 2 58 ? 120.108 106.668 68.963 1.00 65.29 51 ASN B O 1
ATOM 2733 N N . ASN B 2 59 ? 119.614 106.186 66.823 1.00 66.62 52 ASN B N 1
ATOM 2734 C CA . ASN B 2 59 ? 118.428 107.036 66.838 1.00 66.62 52 ASN B CA 1
ATOM 2735 C C . ASN B 2 59 ? 117.370 106.492 67.788 1.00 66.62 52 ASN B C 1
ATOM 2736 O O . ASN B 2 59 ? 116.705 107.262 68.489 1.00 66.62 52 ASN B O 1
ATOM 2741 N N . LEU B 2 60 ? 117.202 105.170 67.830 1.00 60.92 53 LEU B N 1
ATOM 2742 C CA . LEU B 2 60 ? 116.230 104.585 68.748 1.00 60.92 53 LEU B CA 1
ATOM 2743 C C . LEU B 2 60 ? 116.625 104.840 70.195 1.00 60.92 53 LEU B C 1
ATOM 2744 O O . LEU B 2 60 ? 115.807 105.288 71.007 1.00 60.92 53 LEU B O 1
ATOM 2749 N N . TYR B 2 61 ? 117.881 104.562 70.540 1.00 58.04 54 TYR B N 1
ATOM 2750 C CA . TYR B 2 61 ? 118.320 104.814 71.903 1.00 58.04 54 TYR B CA 1
ATOM 2751 C C . TYR B 2 61 ? 118.345 106.298 72.231 1.00 58.04 54 TYR B C 1
ATOM 2752 O O . TYR B 2 61 ? 118.304 106.658 73.411 1.00 58.04 54 TYR B O 1
ATOM 2761 N N . ALA B 2 62 ? 118.407 107.165 71.220 1.00 62.43 55 ALA B N 1
ATOM 2762 C CA . ALA B 2 62 ? 118.261 108.591 71.475 1.00 62.43 55 ALA B CA 1
ATOM 2763 C C . ALA B 2 62 ? 116.814 108.937 71.782 1.00 62.43 55 ALA B C 1
ATOM 2764 O O . ALA B 2 62 ? 116.537 109.743 72.676 1.00 62.43 55 ALA B O 1
ATOM 2766 N N . GLU B 2 63 ? 115.878 108.335 71.047 1.00 63.47 56 GLU B N 1
ATOM 2767 C CA . GLU B 2 63 ? 114.466 108.491 71.371 1.00 63.47 56 GLU B CA 1
ATOM 2768 C C . GLU B 2 63 ? 114.159 107.956 72.761 1.00 63.47 56 GLU B C 1
ATOM 2769 O O . GLU B 2 63 ? 113.222 108.424 73.418 1.00 63.47 56 GLU B O 1
ATOM 2775 N N . ALA B 2 64 ? 114.942 106.983 73.228 1.00 61.62 57 ALA B N 1
ATOM 2776 C CA . ALA B 2 64 ? 114.767 106.466 74.580 1.00 61.62 57 ALA B CA 1
ATOM 2777 C C . ALA B 2 64 ? 115.151 107.510 75.619 1.00 61.62 57 ALA B C 1
ATOM 2778 O O . ALA B 2 64 ? 114.327 107.923 76.441 1.00 61.62 57 ALA B O 1
ATOM 2780 N N . GLU B 2 65 ? 116.405 107.952 75.595 1.00 69.38 58 GLU B N 1
ATOM 2781 C CA . GLU B 2 65 ? 116.925 108.878 76.589 1.00 69.38 58 GLU B CA 1
ATOM 2782 C C . GLU B 2 65 ? 116.671 110.334 76.240 1.00 69.38 58 GLU B C 1
ATOM 2783 O O . GLU B 2 65 ? 117.355 111.207 76.786 1.00 69.38 58 GLU B O 1
ATOM 2789 N N . LYS B 2 66 ? 115.721 110.631 75.359 1.00 70.16 59 LYS B N 1
ATOM 2790 C CA . LYS B 2 66 ? 115.495 112.008 74.937 1.00 70.16 59 LYS B CA 1
ATOM 2791 C C . LYS B 2 66 ? 114.751 112.769 76.024 1.00 70.16 59 LYS B C 1
ATOM 2792 O O . LYS B 2 66 ? 113.606 112.439 76.354 1.00 70.16 59 LYS B O 1
ATOM 2798 N N . LEU B 2 67 ? 115.399 113.788 76.573 1.00 78.15 60 LEU B N 1
ATOM 2799 C CA . LEU B 2 67 ? 114.754 114.672 77.524 1.00 78.15 60 LEU B CA 1
ATOM 2800 C C . LEU B 2 67 ? 113.840 115.648 76.790 1.00 78.15 60 LEU B C 1
ATOM 2801 O O . LEU B 2 67 ? 113.882 115.784 75.565 1.00 78.15 60 LEU B O 1
ATOM 2806 N N . GLY B 2 68 ? 113.007 116.341 77.556 1.00 86.06 61 GLY B N 1
ATOM 2807 C CA . GLY B 2 68 ? 112.128 117.326 76.965 1.00 86.06 61 GLY B CA 1
ATOM 2808 C C . GLY B 2 68 ? 110.820 117.505 77.703 1.00 86.06 61 GLY B C 1
ATOM 2809 O O . GLY B 2 68 ? 110.806 117.756 78.911 1.00 86.06 61 GLY B O 1
ATOM 2810 N N . GLY B 2 69 ? 109.713 117.392 76.978 1.00 83.40 62 GLY B N 1
ATOM 2811 C CA . GLY B 2 69 ? 108.407 117.597 77.566 1.00 83.40 62 GLY B CA 1
ATOM 2812 C C . GLY B 2 69 ? 107.713 116.307 77.936 1.00 83.40 62 GLY B C 1
ATOM 2813 O O . GLY B 2 69 ? 107.158 116.188 79.031 1.00 83.40 62 GLY B O 1
ATOM 2814 N N . GLN B 2 70 ? 107.740 115.330 77.029 1.00 83.08 63 GLN B N 1
ATOM 2815 C CA . GLN B 2 70 ? 107.046 114.073 77.283 1.00 83.08 63 GLN B CA 1
ATOM 2816 C C . GLN B 2 70 ? 107.636 113.352 78.487 1.00 83.08 63 GLN B C 1
ATOM 2817 O O . GLN B 2 70 ? 106.902 112.850 79.348 1.00 83.08 63 GLN B O 1
ATOM 2823 N N . SER B 2 71 ? 108.967 113.299 78.568 1.00 73.47 64 SER B N 1
ATOM 2824 C CA . SER B 2 71 ? 109.617 112.597 79.669 1.00 73.47 64 SER B CA 1
ATOM 2825 C C . SER B 2 71 ? 109.274 113.238 81.007 1.00 73.47 64 SER B C 1
ATOM 2826 O O . SER B 2 71 ? 108.919 112.546 81.968 1.00 73.47 64 SER B O 1
ATOM 2829 N N . TYR B 2 72 ? 109.364 114.565 81.086 1.00 75.44 65 TYR B N 1
ATOM 2830 C CA . TYR B 2 72 ? 109.104 115.233 82.355 1.00 75.44 65 TYR B CA 1
ATOM 2831 C C . TYR B 2 72 ? 107.632 115.135 82.733 1.00 75.44 65 TYR B C 1
ATOM 2832 O O . TYR B 2 72 ? 107.296 114.973 83.913 1.00 75.44 65 TYR B O 1
ATOM 2841 N N . LEU B 2 73 ? 106.741 115.224 81.745 1.00 74.93 66 LEU B N 1
ATOM 2842 C CA . LEU B 2 73 ? 105.319 115.069 82.025 1.00 74.93 66 LEU B CA 1
ATOM 2843 C C . LEU B 2 73 ? 105.023 113.684 82.580 1.00 74.93 66 LEU B C 1
ATOM 2844 O O . LEU B 2 73 ? 104.275 113.545 83.554 1.00 74.93 66 LEU B O 1
ATOM 2849 N N . GLU B 2 74 ? 105.590 112.644 81.963 1.00 67.53 67 GLU B N 1
ATOM 2850 C CA . GLU B 2 74 ? 105.357 111.291 82.456 1.00 67.53 67 GLU B CA 1
ATOM 2851 C C . GLU B 2 74 ? 105.951 111.106 83.846 1.00 67.53 67 GLU B C 1
ATOM 2852 O O . GLU B 2 74 ? 105.345 110.453 84.706 1.00 67.53 67 GLU B O 1
ATOM 2858 N N . GLY B 2 75 ? 107.126 111.686 84.089 1.00 56.92 68 GLY B N 1
ATOM 2859 C CA . GLY B 2 75 ? 107.709 111.605 85.415 1.00 56.92 68 GLY B CA 1
ATOM 2860 C C . GLY B 2 75 ? 106.828 112.234 86.475 1.00 56.92 68 GLY B C 1
ATOM 2861 O O . GLY B 2 75 ? 106.617 111.655 87.543 1.00 56.92 68 GLY B O 1
ATOM 2862 N N . CYS B 2 76 ? 106.302 113.429 86.198 1.00 55.26 69 CYS B N 1
ATOM 2863 C CA . CYS B 2 76 ? 105.457 114.096 87.184 1.00 55.26 69 CYS B CA 1
ATOM 2864 C C . CYS B 2 76 ? 104.132 113.365 87.364 1.00 55.26 69 CYS B C 1
ATOM 2865 O O . CYS B 2 76 ? 103.608 113.283 88.482 1.00 55.26 69 CYS B O 1
ATOM 2868 N N . LEU B 2 77 ? 103.578 112.818 86.279 1.00 49.09 70 LEU B N 1
ATOM 2869 C CA . LEU B 2 77 ? 102.361 112.024 86.394 1.00 49.09 70 LEU B CA 1
ATOM 2870 C C . LEU B 2 77 ? 102.588 110.781 87.239 1.00 49.09 70 LEU B C 1
ATOM 2871 O O . LEU B 2 77 ? 101.671 110.322 87.927 1.00 49.09 70 LEU B O 1
ATOM 2876 N N . ALA B 2 78 ? 103.792 110.212 87.192 1.00 45.24 71 ALA B N 1
ATOM 2877 C CA . ALA B 2 78 ? 104.077 109.070 88.052 1.00 45.24 71 ALA B CA 1
ATOM 2878 C C . ALA B 2 78 ? 104.295 109.501 89.497 1.00 45.24 71 ALA B C 1
ATOM 2879 O O . ALA B 2 78 ? 103.840 108.822 90.422 1.00 45.24 71 ALA B O 1
ATOM 2881 N N . CYS B 2 79 ? 104.984 110.625 89.710 1.00 42.98 72 CYS B N 1
ATOM 2882 C CA . CYS B 2 79 ? 105.191 111.123 91.067 1.00 42.98 72 CYS B CA 1
ATOM 2883 C C . CYS B 2 79 ? 103.883 111.534 91.726 1.00 42.98 72 CYS B C 1
ATOM 2884 O O . CYS B 2 79 ? 103.798 111.556 92.958 1.00 42.98 72 CYS B O 1
ATOM 2887 N N . LEU B 2 80 ? 102.863 111.860 90.933 1.00 42.66 73 LEU B N 1
ATOM 2888 C CA . LEU B 2 80 ? 101.551 112.169 91.487 1.00 42.66 73 LEU B CA 1
ATOM 2889 C C . LEU B 2 80 ? 100.851 110.948 92.067 1.00 42.66 73 LEU B C 1
ATOM 2890 O O . LEU B 2 80 ? 99.814 111.104 92.719 1.00 42.66 73 LEU B O 1
ATOM 2895 N N . THR B 2 81 ? 101.384 109.749 91.848 1.00 38.06 74 THR B N 1
ATOM 2896 C CA . THR B 2 81 ? 100.785 108.515 92.338 1.00 38.06 74 THR B CA 1
ATOM 2897 C C . THR B 2 81 ? 101.785 107.723 93.176 1.00 38.06 74 THR B C 1
ATOM 2898 O O . THR B 2 81 ? 101.697 106.499 93.282 1.00 38.06 74 THR B O 1
ATOM 2902 N N . ALA B 2 82 ? 102.747 108.425 93.778 1.00 33.68 75 ALA B N 1
ATOM 2903 C CA . ALA B 2 82 ? 103.746 107.814 94.656 1.00 33.68 75 ALA B CA 1
ATOM 2904 C C . ALA B 2 82 ? 104.487 106.681 93.959 1.00 33.68 75 ALA B C 1
ATOM 2905 O O . ALA B 2 82 ? 104.906 105.713 94.595 1.00 33.68 75 ALA B O 1
ATOM 2907 N N . TYR B 2 83 ? 104.638 106.794 92.641 1.00 36.38 76 TYR B N 1
ATOM 2908 C CA . TYR B 2 83 ? 105.341 105.800 91.837 1.00 36.38 76 TYR B CA 1
ATOM 2909 C C . TYR B 2 83 ? 104.733 104.414 91.992 1.00 36.38 76 TYR B C 1
ATOM 2910 O O . TYR B 2 83 ? 105.437 103.405 91.929 1.00 36.38 76 TYR B O 1
ATOM 2919 N N . THR B 2 84 ? 103.426 104.355 92.212 1.00 41.95 77 THR B N 1
ATOM 2920 C CA . THR B 2 84 ? 102.705 103.094 92.238 1.00 41.95 77 THR B CA 1
ATOM 2921 C C . THR B 2 84 ? 102.091 102.756 90.893 1.00 41.95 77 THR B C 1
ATOM 2922 O O . THR B 2 84 ? 101.478 101.694 90.754 1.00 41.95 77 THR B O 1
ATOM 2926 N N . ILE B 2 85 ? 102.237 103.632 89.900 1.00 44.99 78 ILE B N 1
ATOM 2927 C CA . ILE B 2 85 ? 101.669 103.358 88.589 1.00 44.99 78 ILE B CA 1
ATOM 2928 C C . ILE B 2 85 ? 102.587 102.488 87.746 1.00 44.99 78 ILE B C 1
ATOM 2929 O O . ILE B 2 85 ? 102.132 101.892 86.764 1.00 44.99 78 ILE B O 1
ATOM 2934 N N . PHE B 2 86 ? 103.865 102.387 88.105 1.00 48.61 79 PHE B N 1
ATOM 2935 C CA . PHE B 2 86 ? 104.790 101.528 87.380 1.00 48.61 79 PHE B CA 1
ATOM 2936 C C . PHE B 2 86 ? 104.591 100.054 87.691 1.00 48.61 79 PHE B C 1
ATOM 2937 O O . PHE B 2 86 ? 105.333 99.222 87.160 1.00 48.61 79 PHE B O 1
ATOM 2945 N N . LEU B 2 87 ? 103.632 99.712 88.547 1.00 51.49 80 LEU B N 1
ATOM 2946 C CA . LEU B 2 87 ? 103.289 98.315 88.760 1.00 51.49 80 LEU B CA 1
ATOM 2947 C C . LEU B 2 87 ? 102.365 97.782 87.680 1.00 51.49 80 LEU B C 1
ATOM 2948 O O . LEU B 2 87 ? 102.275 96.563 87.503 1.00 51.49 80 LEU B O 1
ATOM 2953 N N . CYS B 2 88 ? 101.684 98.664 86.956 1.00 68.99 81 CYS B N 1
ATOM 2954 C CA . CYS B 2 88 ? 100.752 98.272 85.912 1.00 68.99 81 CYS B CA 1
ATOM 2955 C C . CYS B 2 88 ? 101.119 98.791 84.532 1.00 68.99 81 CYS B C 1
ATOM 2956 O O . CYS B 2 88 ? 100.773 98.147 83.540 1.00 68.99 81 CYS B O 1
ATOM 2959 N N . MET B 2 89 ? 101.803 99.925 84.435 1.00 77.22 82 MET B N 1
ATOM 2960 C CA . MET B 2 89 ? 102.118 100.524 83.147 1.00 77.22 82 MET B CA 1
ATOM 2961 C C . MET B 2 89 ? 103.585 100.319 82.800 1.00 77.22 82 MET B C 1
ATOM 2962 O O . MET B 2 89 ? 104.455 100.353 83.675 1.00 77.22 82 MET B O 1
ATOM 2967 N N . GLU B 2 90 ? 103.850 100.113 81.513 1.00 79.61 83 GLU B N 1
ATOM 2968 C CA . GLU B 2 90 ? 105.205 99.936 81.011 1.00 79.61 83 GLU B CA 1
ATOM 2969 C C . GLU B 2 90 ? 105.801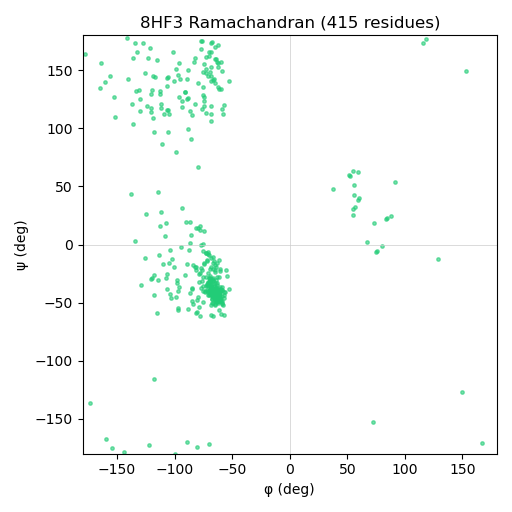 101.295 80.672 1.00 79.61 83 GLU B C 1
ATOM 2970 O O . GLU B 2 90 ? 105.211 102.066 79.909 1.00 79.61 83 GLU B O 1
ATOM 2976 N N . THR B 2 91 ? 106.973 101.582 81.233 1.00 66.99 84 THR B N 1
ATOM 2977 C CA . THR B 2 91 ? 107.573 102.896 81.076 1.00 66.99 84 THR B CA 1
ATOM 2978 C C . THR B 2 91 ? 107.988 103.135 79.626 1.00 66.99 84 THR B C 1
ATOM 2979 O O . THR B 2 91 ? 107.911 102.254 78.766 1.00 66.99 84 THR B O 1
ATOM 2983 N N . HIS B 2 92 ? 108.435 104.364 79.366 1.00 61.37 85 HIS B N 1
ATOM 2984 C CA . HIS B 2 92 ? 108.825 104.754 78.016 1.00 61.37 85 HIS B CA 1
ATOM 2985 C C . HIS B 2 92 ? 110.029 103.955 77.538 1.00 61.37 85 HIS B C 1
ATOM 2986 O O . HIS B 2 92 ? 110.045 103.439 76.413 1.00 61.37 85 HIS B O 1
ATOM 2993 N N . TYR B 2 93 ? 111.052 103.845 78.388 1.00 53.23 86 TYR B N 1
ATOM 2994 C CA . TYR B 2 93 ? 112.283 103.174 77.992 1.00 53.23 86 TYR B CA 1
ATOM 2995 C C . TYR B 2 93 ? 112.023 101.734 77.571 1.00 53.23 86 TYR B C 1
ATOM 2996 O O . TYR B 2 93 ? 112.614 101.251 76.602 1.00 53.23 86 TYR B O 1
ATOM 3005 N N . GLU B 2 94 ? 111.131 101.033 78.269 1.00 60.99 87 GLU B N 1
ATOM 3006 C CA . GLU B 2 94 ? 110.783 99.687 77.825 1.00 60.99 87 GLU B CA 1
ATOM 3007 C C . GLU B 2 94 ? 109.945 99.731 76.555 1.00 60.99 87 GLU B C 1
ATOM 3008 O O . GLU B 2 94 ? 110.082 98.867 75.678 1.00 60.99 87 GLU B O 1
ATOM 3014 N N . LYS B 2 95 ? 109.082 100.742 76.432 1.00 61.45 88 LYS B N 1
ATOM 3015 C CA . LYS B 2 95 ? 108.246 100.884 75.249 1.00 61.45 88 LYS B CA 1
ATOM 3016 C C . LYS B 2 95 ? 109.047 101.229 74.003 1.00 61.45 88 LYS B C 1
ATOM 3017 O O . LYS B 2 95 ? 108.496 101.174 72.900 1.00 61.45 88 LYS B O 1
ATOM 3023 N N . VAL B 2 96 ? 110.317 101.597 74.151 1.00 53.93 89 VAL B N 1
ATOM 3024 C CA . VAL B 2 96 ? 111.201 101.745 73.009 1.00 53.93 89 VAL B CA 1
ATOM 3025 C C . VAL B 2 96 ? 112.223 100.616 72.921 1.00 53.93 89 VAL B C 1
ATOM 3026 O O . VAL B 2 96 ? 112.700 100.314 71.820 1.00 53.93 89 VAL B O 1
ATOM 3030 N N . LEU B 2 97 ? 112.563 99.968 74.036 1.00 52.66 90 LEU B N 1
ATOM 3031 C CA . LEU B 2 97 ? 113.391 98.773 73.956 1.00 52.66 90 LEU B CA 1
ATOM 3032 C C . LEU B 2 97 ? 112.671 97.661 73.215 1.00 52.66 90 LEU B C 1
ATOM 3033 O O . LEU B 2 97 ? 113.313 96.834 72.559 1.00 52.66 90 LEU B O 1
ATOM 3038 N N . LYS B 2 98 ? 111.341 97.622 73.307 1.00 61.39 91 LYS B N 1
ATOM 3039 C CA . LYS B 2 98 ? 110.583 96.663 72.511 1.00 61.39 91 LYS B CA 1
ATOM 3040 C C . LYS B 2 98 ? 110.794 96.908 71.021 1.00 61.39 91 LYS B C 1
ATOM 3041 O O . LYS B 2 98 ? 111.036 95.969 70.250 1.00 61.39 91 LYS B O 1
ATOM 3047 N N . LYS B 2 99 ? 110.713 98.172 70.599 1.00 60.00 92 LYS B N 1
ATOM 3048 C CA . LYS B 2 99 ? 110.966 98.506 69.202 1.00 60.00 92 LYS B CA 1
ATOM 3049 C C . LYS B 2 99 ? 112.400 98.180 68.812 1.00 60.00 92 LYS B C 1
ATOM 3050 O O . LYS B 2 99 ? 112.656 97.711 67.699 1.00 60.00 92 LYS B O 1
ATOM 3056 N N . VAL B 2 100 ? 113.349 98.433 69.714 1.00 63.19 93 VAL B N 1
ATOM 3057 C CA . VAL B 2 100 ? 114.749 98.123 69.431 1.00 63.19 93 VAL B CA 1
ATOM 3058 C C . VAL B 2 100 ? 114.918 96.631 69.186 1.00 63.19 93 VAL B C 1
ATOM 3059 O O . VAL B 2 100 ? 115.567 96.211 68.221 1.00 63.19 93 VAL B O 1
ATOM 3063 N N . SER B 2 101 ? 114.335 95.810 70.060 1.00 69.96 94 SER B N 1
ATOM 3064 C CA . SER B 2 101 ? 114.447 94.365 69.904 1.00 69.96 94 SER B CA 1
ATOM 3065 C C . SER B 2 101 ? 113.797 93.901 68.608 1.00 69.96 94 SER B C 1
ATOM 3066 O O . SER B 2 101 ? 114.369 93.080 67.879 1.00 69.96 94 SER B O 1
ATOM 3069 N N . LYS B 2 102 ? 112.602 94.416 68.307 1.00 78.41 95 LYS B N 1
ATOM 3070 C CA . LYS B 2 102 ? 111.915 94.023 67.080 1.00 78.41 95 LYS B CA 1
ATOM 3071 C C . LYS B 2 102 ? 112.738 94.393 65.853 1.00 78.41 95 LYS B C 1
ATOM 3072 O O . LYS B 2 102 ? 112.900 93.585 64.929 1.00 78.41 95 LYS B O 1
ATOM 3078 N N . TYR B 2 103 ? 113.273 95.614 65.832 1.00 82.21 96 TYR B N 1
ATOM 3079 C CA . TYR B 2 103 ? 114.075 96.051 64.698 1.00 82.21 96 TYR B CA 1
ATOM 3080 C C . TYR B 2 103 ? 115.330 95.207 64.558 1.00 82.21 96 TYR B C 1
ATOM 3081 O O . TYR B 2 103 ? 115.731 94.857 63.443 1.00 82.21 96 TYR B O 1
ATOM 3090 N N . ILE B 2 104 ? 115.960 94.856 65.678 1.00 80.26 97 ILE B N 1
ATOM 3091 C CA . ILE B 2 104 ? 117.182 94.068 65.604 1.00 80.26 97 ILE B CA 1
ATOM 3092 C C . ILE B 2 104 ? 116.890 92.684 65.050 1.00 80.26 97 ILE B C 1
ATOM 3093 O O . ILE B 2 104 ? 117.611 92.192 64.175 1.00 80.26 97 ILE B O 1
ATOM 3098 N N . GLN B 2 105 ? 115.823 92.038 65.526 1.00 86.82 98 GLN B N 1
ATOM 3099 C CA . GLN B 2 105 ? 115.548 90.688 65.044 1.00 86.82 98 GLN B CA 1
ATOM 3100 C C . GLN B 2 105 ? 115.119 90.701 63.581 1.00 86.82 98 GLN B C 1
ATOM 3101 O O . GLN B 2 105 ? 115.508 89.814 62.811 1.00 86.82 98 GLN B O 1
ATOM 3107 N N . GLU B 2 106 ? 114.342 91.707 63.165 1.00 94.17 99 GLU B N 1
ATOM 3108 C CA . GLU B 2 106 ? 113.938 91.753 61.763 1.00 94.17 99 GLU B CA 1
ATOM 3109 C C . GLU B 2 106 ? 115.127 92.056 60.855 1.00 94.17 99 GLU B C 1
ATOM 3110 O O . GLU B 2 106 ? 115.273 91.436 59.796 1.00 94.17 99 GLU B O 1
ATOM 3116 N N . GLN B 2 107 ? 116.008 92.975 61.265 1.00 92.08 100 GLN B N 1
ATOM 3117 C CA . GLN B 2 107 ? 117.190 93.273 60.465 1.00 92.08 100 GLN B CA 1
ATOM 3118 C C . GLN B 2 107 ? 118.114 92.067 60.387 1.00 92.08 100 GLN B C 1
ATOM 3119 O O . GLN B 2 107 ? 118.709 91.796 59.336 1.00 92.08 100 GLN B O 1
ATOM 3125 N N . ASN B 2 108 ? 118.246 91.332 61.492 1.00 96.19 101 ASN B N 1
ATOM 3126 C CA . ASN B 2 108 ? 119.017 90.098 61.482 1.00 96.19 101 ASN B CA 1
ATOM 3127 C C . ASN B 2 108 ? 118.441 89.113 60.477 1.00 96.19 101 ASN B C 1
ATOM 3128 O O . ASN B 2 108 ? 119.120 88.701 59.530 1.00 96.19 101 ASN B O 1
ATOM 3133 N N . GLU B 2 109 ? 117.176 88.728 60.667 1.00 108.30 102 GLU B N 1
ATOM 3134 C CA . GLU B 2 109 ? 116.574 87.731 59.790 1.00 108.30 102 GLU B CA 1
ATOM 3135 C C . GLU B 2 109 ? 116.550 88.193 58.339 1.00 108.30 102 GLU B C 1
ATOM 3136 O O . GLU B 2 109 ? 116.511 87.364 57.423 1.00 108.30 102 GLU B O 1
ATOM 3142 N N . LYS B 2 110 ? 116.602 89.502 58.102 1.00 101.45 103 LYS B N 1
ATOM 3143 C CA . LYS B 2 110 ? 116.584 89.991 56.730 1.00 101.45 103 LYS B CA 1
ATOM 3144 C C . LYS B 2 110 ? 117.965 89.920 56.088 1.00 101.45 103 LYS B C 1
ATOM 3145 O O . LYS B 2 110 ? 118.146 89.263 55.058 1.00 101.45 103 LYS B O 1
ATOM 3151 N N . ILE B 2 111 ? 118.956 90.588 56.680 1.00 98.60 104 ILE B N 1
ATOM 3152 C CA . ILE B 2 111 ? 120.202 90.825 55.959 1.00 98.60 104 ILE B CA 1
ATOM 3153 C C . ILE B 2 111 ? 121.407 90.167 56.624 1.00 98.60 104 ILE B C 1
ATOM 3154 O O . ILE B 2 111 ? 122.394 89.852 55.951 1.00 98.60 104 ILE B O 1
ATOM 3159 N N . TYR B 2 112 ? 121.347 89.945 57.936 1.00 96.56 105 TYR B N 1
ATOM 3160 C CA . TYR B 2 112 ? 122.542 89.495 58.641 1.00 96.56 105 TYR B CA 1
ATOM 3161 C C . TYR B 2 112 ? 122.716 87.983 58.607 1.00 96.56 105 TYR B C 1
ATOM 3162 O O . TYR B 2 112 ? 123.836 87.496 58.420 1.00 96.56 105 TYR B O 1
ATOM 3171 N N . ALA B 2 113 ? 121.634 87.231 58.794 1.00 96.93 106 ALA B N 1
ATOM 3172 C CA . ALA B 2 113 ? 121.734 85.776 58.724 1.00 96.93 106 ALA B CA 1
ATOM 3173 C C . ALA B 2 113 ? 122.205 85.267 57.365 1.00 96.93 106 ALA B C 1
ATOM 3174 O O . ALA B 2 113 ? 123.010 84.319 57.345 1.00 96.93 106 ALA B O 1
ATOM 3176 N N . PRO B 2 114 ? 121.762 85.811 56.222 1.00 100.93 107 PRO B N 1
ATOM 3177 C CA . PRO B 2 114 ? 122.313 85.331 54.941 1.00 100.93 107 PRO B CA 1
ATOM 3178 C C . PRO B 2 114 ? 123.823 85.453 54.837 1.00 100.93 107 PRO B C 1
ATOM 3179 O O . PRO B 2 114 ? 124.476 84.534 54.327 1.00 100.93 107 PRO B O 1
ATOM 3183 N N . GLN B 2 115 ? 124.404 86.558 55.306 1.00 101.23 108 GLN B N 1
ATOM 3184 C CA . GLN B 2 115 ? 125.849 86.725 55.211 1.00 101.23 108 GLN B CA 1
ATOM 3185 C C . GLN B 2 115 ? 126.613 85.845 56.189 1.00 101.23 108 GLN B C 1
ATOM 3186 O O . GLN B 2 115 ? 127.845 85.803 56.121 1.00 101.23 108 GLN B O 1
ATOM 3192 N N . GLY B 2 116 ? 125.923 85.152 57.090 1.00 101.40 109 GLY B N 1
ATOM 3193 C CA . GLY B 2 116 ? 126.594 84.339 58.081 1.00 101.40 109 GLY B CA 1
ATOM 3194 C C . GLY B 2 116 ? 126.959 85.069 59.351 1.00 101.40 109 GLY B C 1
ATOM 3195 O O . GLY B 2 116 ? 127.898 84.657 60.042 1.00 101.40 109 GLY B O 1
ATOM 3196 N N . LEU B 2 117 ? 126.251 86.143 59.681 1.00 100.73 110 LEU B N 1
ATOM 3197 C CA . LEU B 2 117 ? 126.528 86.931 60.870 1.00 100.73 110 LEU B CA 1
ATOM 3198 C C . LEU B 2 117 ? 125.287 86.998 61.748 1.00 100.73 110 LEU B C 1
ATOM 3199 O O . LEU B 2 117 ? 124.163 86.758 61.299 1.00 100.73 110 LEU B O 1
ATOM 3204 N N . LEU B 2 118 ? 125.509 87.332 63.016 1.00 96.53 111 LEU B N 1
ATOM 3205 C CA . LEU B 2 118 ? 124.448 87.412 64.008 1.00 96.53 111 LEU B CA 1
ATOM 3206 C C . LEU B 2 118 ? 124.574 88.730 64.752 1.00 96.53 111 LEU B C 1
ATOM 3207 O O . LEU B 2 118 ? 125.667 89.096 65.193 1.00 96.53 111 LEU B O 1
ATOM 3212 N N . LEU B 2 119 ? 123.454 89.426 64.904 1.00 90.02 112 LEU B N 1
ATOM 3213 C CA . LEU B 2 119 ? 123.389 90.666 65.662 1.00 90.02 112 LEU B CA 1
ATOM 3214 C C . LEU B 2 119 ? 122.562 90.415 66.913 1.00 90.02 112 LEU B C 1
ATOM 3215 O O . LEU B 2 119 ? 121.393 90.025 66.819 1.00 90.02 112 LEU B O 1
ATOM 3220 N N . THR B 2 120 ? 123.165 90.630 68.075 1.00 82.25 113 THR B N 1
ATOM 3221 C CA . THR B 2 120 ? 122.492 90.412 69.345 1.00 82.25 113 THR B CA 1
ATOM 3222 C C . THR B 2 120 ? 121.916 91.713 69.883 1.00 82.25 113 THR B C 1
ATOM 3223 O O . THR B 2 120 ? 122.374 92.812 69.560 1.00 82.25 113 THR B O 1
ATOM 3227 N N . ASP B 2 121 ? 120.907 91.569 70.713 1.00 73.01 114 ASP B N 1
ATOM 3228 C CA . ASP B 2 121 ? 120.273 92.706 71.356 1.00 73.01 114 ASP B CA 1
ATOM 3229 C C . ASP B 2 121 ? 121.172 93.220 72.475 1.00 73.01 114 ASP B C 1
ATOM 3230 O O . ASP B 2 121 ? 121.606 92.435 73.322 1.00 73.01 114 ASP B O 1
ATOM 3235 N N . PRO B 2 122 ? 121.475 94.521 72.511 1.00 67.20 115 PRO B N 1
ATOM 3236 C CA . PRO B 2 122 ? 122.310 95.053 73.597 1.00 67.20 115 PRO B CA 1
ATOM 3237 C C . PRO B 2 122 ? 121.673 94.981 74.976 1.00 67.20 115 PRO B C 1
ATOM 3238 O O . PRO B 2 122 ? 122.392 95.166 75.963 1.00 67.20 115 PRO B O 1
ATOM 3242 N N . ILE B 2 123 ? 120.366 94.730 75.098 1.00 65.71 116 ILE B N 1
ATOM 3243 C CA . ILE B 2 123 ? 119.786 94.571 76.429 1.00 65.71 116 ILE B CA 1
ATOM 3244 C C . ILE B 2 123 ? 120.204 93.261 77.077 1.00 65.71 116 ILE B C 1
ATOM 3245 O O . ILE B 2 123 ? 120.026 93.088 78.286 1.00 65.71 116 ILE B O 1
ATOM 3250 N N . GLU B 2 124 ? 120.775 92.334 76.311 1.00 77.70 117 GLU B N 1
ATOM 3251 C CA . GLU B 2 124 ? 121.274 91.104 76.911 1.00 77.70 117 GLU B CA 1
ATOM 3252 C C . GLU B 2 124 ? 122.643 91.317 77.540 1.00 77.70 117 GLU B C 1
ATOM 3253 O O . GLU B 2 124 ? 122.876 90.925 78.688 1.00 77.70 117 GLU B O 1
ATOM 3259 N N . ARG B 2 125 ? 123.554 91.954 76.810 1.00 71.89 118 ARG B N 1
ATOM 3260 C CA . ARG B 2 125 ? 124.914 92.179 77.280 1.00 71.89 118 ARG B CA 1
ATOM 3261 C C . ARG B 2 125 ? 125.023 93.323 78.273 1.00 71.89 118 ARG B C 1
ATOM 3262 O O . ARG B 2 125 ? 126.139 93.768 78.553 1.00 71.89 118 ARG B O 1
ATOM 3270 N N . GLY B 2 126 ? 123.910 93.818 78.800 1.00 53.46 119 GLY B N 1
ATOM 3271 C CA . GLY B 2 126 ? 123.953 94.876 79.786 1.00 53.46 119 GLY B CA 1
ATOM 3272 C C . GLY B 2 126 ? 124.042 96.276 79.230 1.00 53.46 119 GLY B C 1
ATOM 3273 O O . GLY B 2 126 ? 124.496 97.176 79.944 1.00 53.46 119 GLY B O 1
ATOM 3274 N N . LEU B 2 127 ? 123.614 96.490 77.984 1.00 57.40 120 LEU B N 1
ATOM 3275 C CA . LEU B 2 127 ? 123.672 97.801 77.336 1.00 57.40 120 LEU B CA 1
ATOM 3276 C C . LEU B 2 127 ? 125.090 98.359 77.341 1.00 57.40 120 LEU B C 1
ATOM 3277 O O . LEU B 2 127 ? 125.312 99.540 77.611 1.00 57.40 120 LEU B O 1
ATOM 3282 N N . ARG B 2 128 ? 126.058 97.505 77.049 1.00 57.20 121 ARG B N 1
ATOM 3283 C CA . ARG B 2 128 ? 127.450 97.926 77.021 1.00 57.20 121 ARG B CA 1
ATOM 3284 C C . ARG B 2 128 ? 128.094 97.780 75.655 1.00 57.20 121 ARG B C 1
ATOM 3285 O O . ARG B 2 128 ? 128.823 98.678 75.228 1.00 57.20 121 ARG B O 1
ATOM 3293 N N . VAL B 2 129 ? 127.859 96.672 74.958 1.00 62.44 122 VAL B N 1
ATOM 3294 C CA . VAL B 2 129 ? 128.447 96.418 73.653 1.00 62.44 122 VAL B CA 1
ATOM 3295 C C . VAL B 2 129 ? 127.411 95.732 72.771 1.00 62.44 122 VAL B C 1
ATOM 3296 O O . VAL B 2 129 ? 126.289 95.444 73.195 1.00 62.44 122 VAL B O 1
ATOM 3300 N N . ILE B 2 130 ? 127.802 95.474 71.527 1.00 74.75 123 ILE B N 1
ATOM 3301 C CA . ILE B 2 130 ? 127.027 94.677 70.584 1.00 74.75 123 ILE B CA 1
ATOM 3302 C C . ILE B 2 130 ? 127.907 93.505 70.180 1.00 74.75 123 ILE B C 1
ATOM 3303 O O . ILE B 2 130 ? 128.948 93.696 69.537 1.00 74.75 123 ILE B O 1
ATOM 3308 N N . GLU B 2 131 ? 127.502 92.296 70.557 1.00 88.07 124 GLU B N 1
ATOM 3309 C CA . GLU B 2 131 ? 128.303 91.102 70.292 1.00 88.07 124 GLU B CA 1
ATOM 3310 C C . GLU B 2 131 ? 127.962 90.594 68.898 1.00 88.07 124 GLU B C 1
ATOM 3311 O O . GLU B 2 131 ? 127.039 89.802 68.704 1.00 88.07 124 GLU B O 1
ATOM 3317 N N . ILE B 2 132 ? 128.712 91.063 67.909 1.00 90.46 125 ILE B N 1
ATOM 3318 C CA . ILE B 2 132 ? 128.595 90.536 66.555 1.00 90.46 125 ILE B CA 1
ATOM 3319 C C . ILE B 2 132 ? 129.414 89.257 66.475 1.00 90.46 125 ILE B C 1
ATOM 3320 O O . ILE B 2 132 ? 130.623 89.265 66.730 1.00 90.46 125 ILE B O 1
ATOM 3325 N N . THR B 2 133 ? 128.759 88.154 66.134 1.00 95.05 126 THR B N 1
ATOM 3326 C CA . THR B 2 133 ? 129.396 86.844 66.089 1.00 95.05 126 THR B CA 1
ATOM 3327 C C . THR B 2 133 ? 129.600 86.456 64.632 1.00 95.05 126 THR B C 1
ATOM 3328 O O . THR B 2 133 ? 128.630 86.267 63.892 1.00 95.05 126 THR B O 1
ATOM 3332 N N . ILE B 2 134 ? 130.857 86.334 64.227 1.00 102.67 127 ILE B N 1
ATOM 3333 C CA . ILE B 2 134 ? 131.199 85.963 62.862 1.00 102.67 127 ILE B CA 1
ATOM 3334 C C . ILE B 2 134 ? 131.269 84.444 62.781 1.00 102.67 127 ILE B C 1
ATOM 3335 O O . ILE B 2 134 ? 131.978 83.802 63.563 1.00 102.67 127 ILE B O 1
ATOM 3340 N N . TYR B 2 135 ? 130.513 83.865 61.855 1.00 111.40 128 TYR B N 1
ATOM 3341 C CA . TYR B 2 135 ? 130.558 82.436 61.604 1.00 111.40 128 TYR B CA 1
ATOM 3342 C C . TYR B 2 135 ? 131.433 82.162 60.385 1.00 111.40 128 TYR B C 1
ATOM 3343 O O . TYR B 2 135 ? 131.980 83.072 59.759 1.00 111.40 128 TYR B O 1
ATOM 3352 N N . GLU B 2 136 ? 131.558 80.887 60.042 1.00 110.89 129 GLU B N 1
ATOM 3353 C CA . GLU B 2 136 ? 132.315 80.492 58.863 1.00 110.89 129 GLU B CA 1
ATOM 3354 C C . GLU B 2 136 ? 131.454 79.621 57.960 1.00 110.89 129 GLU B C 1
ATOM 3355 O O . GLU B 2 136 ? 130.288 79.366 58.262 1.00 110.89 129 GLU B O 1
#

Radius of gyration: 25.85 Å; Cα contacts (8 Å, |Δi|>4): 584; chains: 2; bounding box: 72×52×82 Å

Foldseek 3Di:
DFDFQPVVQDWQWDAPPHRQFTFHPPLPLQVVLVCLLVVLLVLCVPPQLVCCCVPHPVVLVVVLVVLSVLLVVLLCCLGGADQAFDAADDPVRLVVVVVVQDVVQPDDDPPDDRPFRWDWDQFQNDTDIWGADPQSSDTADPLWAAAPRGGTIGANFAHADSNSRHTHHQVRPLSVLSSLVSVLVSLVSSQVSLVVRQVVVCVPVNNVVVCVVDVSSVVSNVSSVVSNVPSVVVSVVVLVCLFLVHGNVVVVVCDCPDDPVDRDSVGDPGRVVSNCCRNVNDDDHHPDDRRDTDD/DDFDDKDKFFFDQPVHPFTATDLDDDPVCPPLDDSPVVSVLSVVLRVLSCVLPPDDDVVVVVVVVCVVVVVPCVVPDDDSNVVSLVVQVVVQVVCCVPPVVVSQKHWDRCVVVPSGIIIITHHD

GO terms:
  GO:0005789 endoplasmic reticulum membrane (C, IDA)
  GO:0018230 peptidyl-L-cysteine S-palmitoylation (P, IDA)
  GO:0141111 positive regulation of cGAS/STING signaling pathway (P, IDA)
  GO:0033116 endoplasmic reticulum-Golgi intermediate compartment membrane (C, IC)
  GO:0019706 protein-cysteine S-palmitoyltransferase activity (F, IMP)
  GO:0005794 Golgi apparatus (C, IDA)
  GO:0044794 host-mediated activation of viral process (P, IDA)
  GO:0140639 positive regulation of pyroptotic inflammatory response (P, IDA)
  GO:0019706 protein-cysteine S-palmitoyltransferase activity (F, IDA)
  GO:0000139 Golgi membrane (C, EXP)
  GO:0005789 endoplasmic reticulum membrane (C, EXP)
  GO:0019706 protein-cysteine S-palmitoyltransferase activity (F, EXP)
  GO:0018230 peptidyl-L-cysteine S-palmitoylation (P, IMP)
  GO:0000139 Golgi membrane (C, TAS)
  GO:0000165 MAPK cascade (P, TAS)
  GO:0019706 protein-cysteine S-palmitoyltransferase activity (F, TAS)
  GO:0005515 protein binding (F, IPI)
  GO:0005783 endoplasmic reticulum (C, IDA)
  GO:0000139 Golgi membrane (C, IDA)
  GO:0043687 post-translational protein modification (P, IDA)

InterPro domains:
  IPR001594 Palmitoyltransferase, DHHC domain [PF01529] (137-261)
  IPR039859 Palmitoyltransferase PFA4/ZDHHC16/ZDHHC20/ERF2-like [PTHR22883] (44-309)

Solvent-accessible surface area: 21590 Å² total; per-residue (Å²): 232,96,58,60,69,65,87,155,40,75,26,102,19,26,38,51,80,91,0,145,5,0,7,0,136,127,44,52,66,7,125,88,14,38,143,67,17,71,27,14,4,86,41,0,68,41,84,0,4,165,36,1,31,110,103,78,57,100,54,22,32,94,126,0,31,111,27,31,98,44,0,30,24,0,0,58,55,0,0,68,21,0,4,6,8,8,30,73,14,85,110,57,6,2,64,56,19,71,80,62,19,94,66,103,48,52,109,52,86,172,90,84,143,40,63,100,42,59,89,83,50,112,0,74,145,26,102,22,119,12,116,22,6,116,68,0,75,2,37,56,4,6,33,14,13,38,3,88,84,1,30,10,0,0,29,27,17,3,49,34,15,50,127,3,0,0,2,0,0,56,52,0,7,8,14,2,13,22,10,5,62,2,19,11,96,8,8,83,34,2,55,45,39,0,75,60,6,27,61,60,39,30,164,120,90,25,121,134,104,5,43,176,104,17,100,6,6,67,98,0,36,84,44,4,110,127,36,31,206,71,20,69,48,69,17,41,82,3,56,143,8,2,11,74,5,9,2,15,31,23,39,141,140,30,32,52,69,31,205,80,173,70,142,18,7,16,26,80,81,68,101,108,112,1,45,34,42,12,23,37,6,22,31,9,18,33,24,11,72,36,69,13,137,51,169,112,89,78,73,31,65,13,18,10,75,28,38,15,63,75,9,56,53,0,35,3,39,69,140,46,17,87,102,1,93,142,74,13,82,116,116,64,4,48,73,2,6,114,30,0,15,90,23,0,30,72,0,27,99,52,37,55,102,6,53,107,39,1,73,90,1,42,151,62,20,4,58,43,44,133,121,95,70,34,51,2,62,106,2,19,102,100,1,39,110,31,6,106,97,34,29,125,140,48,2,50,92,78,22,5,60,9,21,26,0,36,106,56,8,11,23,7,2,14,1,9,14,52,134

Nearest PDB structures (foldseek):
  8hf3-assembly1_A  TM=1.003E+00  e=4.393E-54  Homo sapiens
  8hfc-assembly1_A  TM=8.072E-01  e=6.034E-17  Saccharomyces cerevisiae S288C
  6bmn-assembly1_A  TM=6.920E-01  e=4.449E-11  Homo sapiens
  6bms-assembly2_D  TM=7.028E-01  e=3.789E-10  Danio rerio
  6bms-assembly1_A  TM=6.764E-01  e=1.340E-09  Danio rerio